Protein AF-0000000085014888 (afdb_homodimer)

Secondary structure (DSSP, 8-state):
--HHHHHHHHHHHT--EEEEEEEEEESS-SS-TT-EEEEESS-EEE-SS-HHHHHHHHHHHHHHHHTT--S-EEEEEE--TT---SS-------EEEEEEEE-TT---EEEEE--SHHHHHHHHHHTTSSSEEEEEES-GGGG-HHHHTT-SSSSSEEEEEE-SSHHHHHHTSPTT-EEEE--S-HHHHHHHHHHHHT-TT---EEE---HHHHHHHHHHHHHTT--HHHHTTEE-S-S-TT----SHHHHHHHHHHHHHHHHHHHHH--GGG-------/--HHHHHHHHHHHT--EEEEEEEEEESS-SS-TT-EEEEESS-EEE-SS-HHHHHHHHHHHHHHHHTT--S-EEEEEE--TT---SS-------EEEEEEEE-TT---EEEEE--SHHHHHHHHHHTTSSSEEEEEES-GGGG-HHHHTT-SSSSSEEEEEE-SSHHHHHHTSPTT-EEEE--S-HHHHHHHHHHHHT-TT---EEE---HHHHHHHHHHHHHTT--HHHHTTEE-S-S-TT----SHHHHHHHHHHHHHHHHHHHHH--GGG-------

Nearest PDB structures (foldseek):
  2we7-assembly2_B-2  TM=6.610E-01  e=4.766E-19  Mycolicibacterium smegmatis MC2 155
  2we8-assembly1_A-2  TM=6.677E-01  e=1.912E-18  Mycolicibacterium smegmatis MC2 155
  2we8-assembly2_B-3  TM=6.541E-01  e=1.331E-18  Mycolicibacterium smegmatis MC2 155
  2we7-assembly1_A-3  TM=6.640E-01  e=7.672E-18  Mycolicibacterium smegmatis MC2 155
  1id1-assembly1_B  TM=7.072E-01  e=4.516E-03  Escherichia coli

Foldseek 3Di:
DDQVVVLVVLLVVQFKKKKKFFCDKFFDAQAHGGFIKIEGLVDIDGDDRDDPVRVVVNVVGNLCVLQLPQDKDKDKDALDQPPPDPDDNSVTRMIIIMIIHIRPSHAAAEEEEALPLLNLLLLLVCLQPQHAYEYEYQDPVSVDCVSCPNSPDHNYNYHYDHDVQVLVVVVPDDFQHAYEYDHPDLVSQLVNLLSVLVRPRYFAAEYADDPVSLVVSVVVSVVVPDDPVSSVSYDPPAFDPPQDDDGSNSRSVRNNVVVVVRVVVVSVPPPSSPPPPPDD/DDQVVVLVVLLVVQFKKKKKFFCDKFWDAQAHGGFIKIEGLVDIDGDDRDDPVRVVLNVVGNVCVLQLPQDKDKDKDALDCPPPDDDDNSPIRMIIIMIIHIRPSHAAAEEEEALPLLNLLLLLVCLQDQHAYEYEYQDPVSVDCVSCPNSPDHNYNYHYDHDVQVLVVVVPDDFQHAYEYDHPDLVSQLVNLLSVLVRPRYFAAEYADDPVSLVVSVVVSVVVPDDPVSSVSYDPPAFDPPQDDDGSNSRSVRNNVVVVVRVVVVSVPPPSSPPPPPDD

Structure (mmCIF, N/CA/C/O backbone):
data_AF-0000000085014888-model_v1
#
loop_
_entity.id
_entity.type
_entity.pdbx_description
1 polymer 'Xanthine dehydrogenase accessory factor XdhC'
#
loop_
_atom_site.group_PDB
_atom_site.id
_atom_site.type_symbol
_atom_site.label_atom_id
_atom_site.label_alt_id
_atom_site.label_comp_id
_atom_site.label_asym_id
_atom_site.label_entity_id
_atom_site.label_seq_id
_atom_site.pdbx_PDB_ins_code
_atom_site.Cartn_x
_atom_site.Cartn_y
_atom_site.Cartn_z
_atom_site.occupancy
_atom_site.B_iso_or_equiv
_atom_site.auth_seq_id
_atom_site.auth_comp_id
_atom_site.auth_asym_id
_atom_site.auth_atom_id
_atom_site.pdbx_PDB_model_num
ATOM 1 N N . MET A 1 1 ? 5.641 27.828 29.406 1 73.12 1 MET A N 1
ATOM 2 C CA . MET A 1 1 ? 5.531 26.484 28.828 1 73.12 1 MET A CA 1
ATOM 3 C C . MET A 1 1 ? 6.719 26.188 27.922 1 73.12 1 MET A C 1
ATOM 5 O O . MET A 1 1 ? 7.145 27.047 27.156 1 73.12 1 MET A O 1
ATOM 9 N N . HIS A 1 2 ? 7.324 25.047 28.172 1 89.06 2 HIS A N 1
ATOM 10 C CA . HIS A 1 2 ? 8.484 24.562 27.422 1 89.06 2 HIS A CA 1
ATOM 11 C C . HIS A 1 2 ? 8.109 24.219 25.984 1 89.06 2 HIS A C 1
ATOM 13 O O . HIS A 1 2 ? 6.984 23.797 25.719 1 89.06 2 HIS A O 1
ATOM 19 N N . TRP A 1 3 ? 9.023 24.688 25.094 1 90 3 TRP A N 1
ATOM 20 C CA . TRP A 1 3 ? 8.742 24.531 23.672 1 90 3 TRP A CA 1
ATOM 21 C C . TRP A 1 3 ? 8.266 23.125 23.359 1 90 3 TRP A C 1
ATOM 23 O O . TRP A 1 3 ? 7.363 22.938 22.531 1 90 3 TRP A O 1
ATOM 33 N N . LEU A 1 4 ? 8.797 22.141 24 1 90 4 LEU A N 1
ATOM 34 C CA . LEU A 1 4 ? 8.438 20.75 23.75 1 90 4 LEU A CA 1
ATOM 35 C C . LEU A 1 4 ? 6.992 20.484 24.156 1 90 4 LEU A C 1
ATOM 37 O O . LEU A 1 4 ? 6.273 19.781 23.453 1 90 4 LEU A O 1
ATOM 41 N N . ASP A 1 5 ? 6.582 21 25.234 1 92.19 5 ASP A N 1
ATOM 42 C CA . ASP A 1 5 ? 5.195 20.891 25.672 1 92.19 5 ASP A CA 1
ATOM 43 C C . ASP A 1 5 ? 4.254 21.562 24.672 1 92.19 5 ASP A C 1
ATOM 45 O O . ASP A 1 5 ? 3.148 21.078 24.422 1 92.19 5 ASP A O 1
ATOM 49 N N . ALA A 1 6 ? 4.719 22.719 24.188 1 92.25 6 ALA A N 1
ATOM 50 C CA . ALA A 1 6 ? 3.912 23.453 23.219 1 92.25 6 ALA A CA 1
ATOM 51 C C . ALA A 1 6 ? 3.707 22.641 21.953 1 92.25 6 ALA A C 1
ATOM 53 O O . ALA A 1 6 ? 2.596 22.578 21.422 1 92.25 6 ALA A O 1
ATOM 54 N N . VAL A 1 7 ? 4.762 22 21.516 1 91.75 7 VAL A N 1
ATOM 55 C CA . VAL A 1 7 ? 4.668 21.172 20.312 1 91.75 7 VAL A CA 1
ATOM 56 C C . VAL A 1 7 ? 3.682 20.031 20.547 1 91.75 7 VAL A C 1
ATOM 58 O O . VAL A 1 7 ? 2.842 19.734 19.703 1 91.75 7 VAL A O 1
ATOM 61 N N . GLN A 1 8 ? 3.727 19.422 21.656 1 89.38 8 GLN A N 1
ATOM 62 C CA . GLN A 1 8 ? 2.836 18.328 22.016 1 89.38 8 GLN A CA 1
ATOM 63 C C . GLN A 1 8 ? 1.385 18.797 22.078 1 89.38 8 GLN A C 1
ATOM 65 O O . GLN A 1 8 ? 0.484 18.094 21.594 1 89.38 8 GLN A O 1
ATOM 70 N N . ALA A 1 9 ? 1.271 19.953 22.719 1 89.31 9 ALA A N 1
ATOM 71 C CA . ALA A 1 9 ? -0.075 20.5 22.859 1 89.31 9 ALA A CA 1
ATOM 72 C C . ALA A 1 9 ? -0.684 20.812 21.5 1 89.31 9 ALA A C 1
ATOM 74 O O . ALA A 1 9 ? -1.853 20.5 21.25 1 89.31 9 ALA A O 1
ATOM 75 N N . LEU A 1 10 ? 0.122 21.406 20.656 1 90.69 10 LEU A N 1
ATOM 76 C CA . LEU A 1 10 ? -0.351 21.703 19.312 1 90.69 10 LEU A CA 1
ATOM 77 C C . LEU A 1 10 ? -0.698 20.438 18.562 1 90.69 10 LEU A C 1
ATOM 79 O O . LEU A 1 10 ? -1.713 20.375 17.859 1 90.69 10 LEU A O 1
ATOM 83 N N . SER A 1 11 ? 0.12 19.406 18.703 1 87 11 SER A N 1
ATOM 84 C CA . SER A 1 11 ? -0.109 18.125 18.062 1 87 11 SER A CA 1
ATOM 85 C C . SER A 1 11 ? -1.409 17.484 18.547 1 87 11 SER A C 1
ATOM 87 O O . SER A 1 11 ? -2.203 16.984 17.75 1 87 11 SER A O 1
ATOM 89 N N . ALA A 1 12 ? -1.608 17.578 19.844 1 82.56 12 ALA A N 1
ATOM 90 C CA . ALA A 1 12 ? -2.803 16.984 20.438 1 82.56 12 ALA A CA 1
ATOM 91 C C . ALA A 1 12 ? -4.066 17.688 19.938 1 82.56 12 ALA A C 1
ATOM 93 O O . ALA A 1 12 ? -5.098 17.047 19.734 1 82.56 12 ALA A O 1
ATOM 94 N N . ARG A 1 13 ? -3.898 18.953 19.719 1 85.06 13 ARG A N 1
ATOM 95 C CA . ARG A 1 13 ? -5.055 19.75 19.312 1 85.06 13 ARG A CA 1
ATOM 96 C C . ARG A 1 13 ? -5.176 19.812 17.797 1 85.06 13 ARG A C 1
ATOM 98 O O . ARG A 1 13 ? -6.148 20.359 17.266 1 85.06 13 ARG A O 1
ATOM 105 N N . GLY A 1 14 ? -4.188 19.312 17.125 1 86.75 14 GLY A N 1
ATOM 106 C CA . GLY A 1 14 ? -4.184 19.406 15.68 1 86.75 14 GLY A CA 1
ATOM 107 C C . GLY A 1 14 ? -4.039 20.812 15.164 1 86.75 14 GLY A C 1
ATOM 108 O O . GLY A 1 14 ? -4.668 21.188 14.164 1 86.75 14 GLY A O 1
ATOM 109 N N . GLU A 1 15 ? -3.355 21.625 15.898 1 88.88 15 GLU A N 1
ATOM 110 C CA . GLU A 1 15 ? -3.131 23.016 15.516 1 88.88 15 GLU A CA 1
ATOM 111 C C . GLU A 1 15 ? -1.748 23.203 14.898 1 88.88 15 GLU A C 1
ATOM 113 O O . GLU A 1 15 ? -0.767 22.625 15.383 1 88.88 15 GLU A O 1
ATOM 118 N N . ALA A 1 16 ? -1.771 23.922 13.852 1 91.38 16 ALA A N 1
ATOM 119 C CA . ALA A 1 16 ? -0.512 24.172 13.156 1 91.38 16 ALA A CA 1
ATOM 120 C C . ALA A 1 16 ? 0.417 25.047 13.992 1 91.38 16 ALA A C 1
ATOM 122 O O . ALA A 1 16 ? -0.043 25.844 14.812 1 91.38 16 ALA A O 1
ATOM 123 N N . GLY A 1 17 ? 1.718 24.844 13.836 1 93.94 17 GLY A N 1
ATOM 124 C CA . GLY A 1 17 ? 2.744 25.641 14.484 1 93.94 17 GLY A CA 1
ATOM 125 C C . GLY A 1 17 ? 4.066 25.625 13.742 1 93.94 17 GLY A C 1
ATOM 126 O O . GLY A 1 17 ? 4.242 24.875 12.789 1 93.94 17 GLY A O 1
ATOM 127 N N . VAL A 1 18 ? 4.906 26.547 14.102 1 96 18 VAL A N 1
ATOM 128 C CA . VAL A 1 18 ? 6.266 26.625 13.578 1 96 18 VAL A CA 1
ATOM 129 C C . VAL A 1 18 ? 7.27 26.562 14.727 1 96 18 VAL A C 1
ATOM 131 O O . VAL A 1 18 ? 7.113 27.25 15.734 1 96 18 VAL A O 1
ATOM 134 N N . LEU A 1 19 ? 8.195 25.641 14.609 1 96.19 19 LEU A N 1
ATOM 135 C CA . LEU A 1 19 ? 9.328 25.625 15.539 1 96.19 19 LEU A CA 1
ATOM 136 C C . LEU A 1 19 ? 10.445 26.531 15.055 1 96.19 19 LEU A C 1
ATOM 138 O O . LEU A 1 19 ? 10.992 26.328 13.969 1 96.19 19 LEU A O 1
ATOM 142 N N . VAL A 1 20 ? 10.75 27.531 15.805 1 96.12 20 VAL A N 1
ATOM 143 C CA . VAL A 1 20 ? 11.852 28.453 15.516 1 96.12 20 VAL A CA 1
ATOM 144 C C . VAL A 1 20 ? 13.078 28.062 16.344 1 96.12 20 VAL A C 1
ATOM 146 O O . VAL A 1 20 ? 13 27.969 17.562 1 96.12 20 VAL A O 1
ATOM 149 N N . THR A 1 21 ? 14.164 27.766 15.672 1 96.12 21 THR A N 1
ATOM 150 C CA . THR A 1 21 ? 15.406 27.391 16.328 1 96.12 21 THR A CA 1
ATOM 151 C C . THR A 1 21 ? 16.547 28.344 15.953 1 96.12 21 THR A C 1
ATOM 153 O O . THR A 1 21 ? 16.719 28.672 14.781 1 96.12 21 THR A O 1
ATOM 156 N N . VAL A 1 22 ? 17.234 28.906 16.969 1 94.75 22 VAL A N 1
ATOM 157 C CA . VAL A 1 22 ? 18.469 29.609 16.672 1 94.75 22 VAL A CA 1
ATOM 158 C C . VAL A 1 22 ? 19.5 28.625 16.125 1 94.75 22 VAL A C 1
ATOM 160 O O . VAL A 1 22 ? 20.094 27.844 16.891 1 94.75 22 VAL A O 1
ATOM 163 N N . ALA A 1 23 ? 19.703 28.688 14.844 1 95.12 23 ALA A N 1
ATOM 164 C CA . ALA A 1 23 ? 20.562 27.719 14.172 1 95.12 23 ALA A CA 1
ATOM 165 C C . ALA A 1 23 ? 22.031 28.109 14.312 1 95.12 23 ALA A C 1
ATOM 167 O O . ALA A 1 23 ? 22.891 27.234 14.477 1 95.12 23 ALA A O 1
ATOM 168 N N . ALA A 1 24 ? 22.297 29.375 14.203 1 93.31 24 ALA A N 1
ATOM 169 C CA . ALA A 1 24 ? 23.672 29.859 14.281 1 93.31 24 ALA A CA 1
ATOM 170 C C . ALA A 1 24 ? 23.719 31.281 14.828 1 93.31 24 ALA A C 1
ATOM 172 O O . ALA A 1 24 ? 22.781 32.062 14.633 1 93.31 24 ALA A O 1
ATOM 173 N N . VAL A 1 25 ? 24.828 31.609 15.547 1 90.44 25 VAL A N 1
ATOM 174 C CA . VAL A 1 25 ? 25.062 32.938 16.094 1 90.44 25 VAL A CA 1
ATOM 175 C C . VAL A 1 25 ? 26.484 33.375 15.758 1 90.44 25 VAL A C 1
ATOM 177 O O . VAL A 1 25 ? 27.438 32.625 15.914 1 90.44 25 VAL A O 1
ATOM 180 N N . ARG A 1 26 ? 26.5 34.438 15.18 1 87.44 26 ARG A N 1
ATOM 181 C CA . ARG A 1 26 ? 27.781 35.125 15.016 1 87.44 26 ARG A CA 1
ATOM 182 C C . ARG A 1 26 ? 27.828 36.406 15.82 1 87.44 26 ARG A C 1
ATOM 184 O O . ARG A 1 26 ? 26.938 37.25 15.695 1 87.44 26 ARG A O 1
ATOM 191 N N . GLY A 1 27 ? 28.922 36.594 16.625 1 84.06 27 GLY A N 1
ATOM 192 C CA . GLY A 1 27 ? 29 37.781 17.469 1 84.06 27 GLY A CA 1
ATOM 193 C C . GLY A 1 27 ? 28.141 37.656 18.719 1 84.06 27 GLY A C 1
ATOM 194 O O . GLY A 1 27 ? 28.062 36.594 19.328 1 84.06 27 GLY A O 1
ATOM 195 N N . HIS A 1 28 ? 27.656 38.781 19.234 1 79.44 28 HIS A N 1
ATOM 196 C CA . HIS A 1 28 ? 26.844 38.781 20.453 1 79.44 28 HIS A CA 1
ATOM 197 C C . HIS A 1 28 ? 25.359 38.625 20.125 1 79.44 28 HIS A C 1
ATOM 199 O O . HIS A 1 28 ? 24.844 39.312 19.234 1 79.44 28 HIS A O 1
ATOM 205 N N . ALA A 1 29 ? 24.781 37.562 20.609 1 76.06 29 ALA A N 1
ATOM 206 C CA . ALA A 1 29 ? 23.344 37.344 20.453 1 76.06 29 ALA A CA 1
ATOM 207 C C . ALA A 1 29 ? 22.688 37.094 21.797 1 76.06 29 ALA A C 1
ATOM 209 O O . ALA A 1 29 ? 23.328 36.625 22.734 1 76.06 29 ALA A O 1
ATOM 210 N N . PRO A 1 30 ? 21.328 37.438 21.844 1 77.31 30 PRO A N 1
ATOM 211 C CA . PRO A 1 30 ? 20.625 37.312 23.125 1 77.31 30 PRO A CA 1
ATOM 212 C C . PRO A 1 30 ? 20.562 35.875 23.594 1 77.31 30 PRO A C 1
ATOM 214 O O . PRO A 1 30 ? 20.531 35.594 24.812 1 77.31 30 PRO A O 1
ATOM 217 N N . ARG A 1 31 ? 20.406 34.906 22.719 1 86.31 31 ARG A N 1
ATOM 218 C CA . ARG A 1 31 ? 20.344 33.5 23.062 1 86.31 31 ARG A CA 1
ATOM 219 C C . ARG A 1 31 ? 21.391 32.688 22.281 1 86.31 31 ARG A C 1
ATOM 221 O O . ARG A 1 31 ? 21.812 33.094 21.203 1 86.31 31 ARG A O 1
ATOM 228 N N . GLU A 1 32 ? 21.734 31.562 22.859 1 88.19 32 GLU A N 1
ATOM 229 C CA . GLU A 1 32 ? 22.719 30.688 22.234 1 88.19 32 GLU A CA 1
ATOM 230 C C . GLU A 1 32 ? 22.078 29.828 21.156 1 88.19 32 GLU A C 1
ATOM 232 O O . GLU A 1 32 ? 20.859 29.641 21.141 1 88.19 32 GLU A O 1
ATOM 237 N N . ALA A 1 33 ? 22.969 29.359 20.312 1 91 33 ALA A N 1
ATOM 238 C CA . ALA A 1 33 ? 22.516 28.375 19.328 1 91 33 ALA A CA 1
ATOM 239 C C . ALA A 1 33 ? 21.797 27.219 20.016 1 91 33 ALA A C 1
ATOM 241 O O . ALA A 1 33 ? 22.234 26.75 21.078 1 91 33 ALA A O 1
ATOM 242 N N . GLY A 1 34 ? 20.672 26.734 19.422 1 92.44 34 GLY A N 1
ATOM 243 C CA . GLY A 1 34 ? 19.891 25.656 20 1 92.44 34 GLY A CA 1
ATOM 244 C C . GLY A 1 34 ? 18.625 26.141 20.703 1 92.44 34 GLY A C 1
ATOM 245 O O . GLY A 1 34 ? 17.703 25.359 20.953 1 92.44 34 GLY A O 1
ATOM 246 N N . ALA A 1 35 ? 18.625 27.469 21.047 1 93.12 35 ALA A N 1
ATOM 247 C CA . ALA A 1 35 ? 17.406 28.016 21.656 1 93.12 35 ALA A CA 1
ATOM 248 C C . ALA A 1 35 ? 16.203 27.844 20.719 1 93.12 35 ALA A C 1
ATOM 250 O O . ALA A 1 35 ? 16.344 27.953 19.5 1 93.12 35 ALA A O 1
ATOM 251 N N . LYS A 1 36 ? 15.023 27.531 21.297 1 95.69 36 LYS A N 1
ATOM 252 C CA . LYS A 1 36 ? 13.852 27.234 20.5 1 95.69 36 LYS A CA 1
ATOM 253 C C . LYS A 1 36 ? 12.641 28.047 20.953 1 95.69 36 LYS A C 1
ATOM 255 O O . LYS A 1 36 ? 12.555 28.422 22.125 1 95.69 36 LYS A O 1
ATOM 260 N N . MET A 1 37 ? 11.781 28.359 20.047 1 95.69 37 MET A N 1
ATOM 261 C CA . MET A 1 37 ? 10.461 28.953 20.266 1 95.69 37 MET A CA 1
ATOM 262 C C . MET A 1 37 ? 9.422 28.328 19.344 1 95.69 37 MET A C 1
ATOM 264 O O . MET A 1 37 ? 9.75 27.875 18.234 1 95.69 37 MET A O 1
ATOM 268 N N . VAL A 1 38 ? 8.203 28.156 19.875 1 96.88 38 VAL A N 1
ATOM 269 C CA . VAL A 1 38 ? 7.109 27.656 19.047 1 96.88 38 VAL A CA 1
ATOM 270 C C . VAL A 1 38 ? 6.113 28.781 18.766 1 96.88 38 VAL A C 1
ATOM 272 O O . VAL A 1 38 ? 5.773 29.562 19.672 1 96.88 38 VAL A O 1
ATOM 275 N N . VAL A 1 39 ? 5.762 28.969 17.562 1 96.19 39 VAL A N 1
ATOM 276 C CA . VAL A 1 39 ? 4.816 30 17.156 1 96.19 39 VAL A CA 1
ATOM 277 C C . VAL A 1 39 ? 3.584 29.359 16.531 1 96.19 39 VAL A C 1
ATOM 279 O O . VAL A 1 39 ? 3.695 28.562 15.594 1 96.19 39 VAL A O 1
ATOM 282 N N . SER A 1 40 ? 2.414 29.578 17.078 1 95.44 40 SER A N 1
ATOM 283 C CA . SER A 1 40 ? 1.15 29.219 16.438 1 95.44 40 SER A CA 1
ATOM 284 C C . SER A 1 40 ? 0.5 30.438 15.797 1 95.44 40 SER A C 1
ATOM 286 O O . SER A 1 40 ? 1.104 31.516 15.734 1 95.44 40 SER A O 1
ATOM 288 N N . SER A 1 41 ? -0.686 30.234 15.258 1 92.44 41 SER A N 1
ATOM 289 C CA . SER A 1 41 ? -1.398 31.375 14.664 1 92.44 41 SER A CA 1
ATOM 290 C C . SER A 1 41 ? -1.755 32.406 15.719 1 92.44 41 SER A C 1
ATOM 292 O O . SER A 1 41 ? -1.886 33.594 15.414 1 92.44 41 SER A O 1
ATOM 294 N N . ARG A 1 42 ? -1.793 31.938 16.984 1 91.06 42 ARG A N 1
ATOM 295 C CA . ARG A 1 42 ? -2.344 32.844 18 1 91.06 42 ARG A CA 1
ATOM 296 C C . ARG A 1 42 ? -1.366 33.031 19.156 1 91.06 42 ARG A C 1
ATOM 298 O O . ARG A 1 42 ? -1.455 34.031 19.891 1 91.06 42 ARG A O 1
ATOM 305 N N . GLU A 1 43 ? -0.496 32.094 19.344 1 93.31 43 GLU A N 1
ATOM 306 C CA . GLU A 1 43 ? 0.318 32.094 20.562 1 93.31 43 GLU A CA 1
ATOM 307 C C . GLU A 1 43 ? 1.78 31.781 20.234 1 93.31 43 GLU A C 1
ATOM 309 O O . GLU A 1 43 ? 2.104 31.344 19.141 1 93.31 43 GLU A O 1
ATOM 314 N N . THR A 1 44 ? 2.592 32.188 21.172 1 94.81 44 THR A N 1
ATOM 315 C CA . THR A 1 44 ? 4.008 31.828 21.141 1 94.81 44 THR A CA 1
ATOM 316 C C . THR A 1 44 ? 4.438 31.219 22.469 1 94.81 44 THR A C 1
ATOM 318 O O . THR A 1 44 ? 3.887 31.562 23.516 1 94.81 44 THR A O 1
ATOM 321 N N . TRP A 1 45 ? 5.324 30.281 22.391 1 94.31 45 TRP A N 1
ATOM 322 C CA . TRP A 1 45 ? 5.879 29.641 23.578 1 94.31 45 TRP A CA 1
ATOM 323 C C . TRP A 1 45 ? 7.402 29.672 23.547 1 94.31 45 TRP A C 1
ATOM 325 O O . TRP A 1 45 ? 8.016 29.5 22.5 1 94.31 45 TRP A O 1
ATOM 335 N N . ASP A 1 46 ? 8.023 29.859 24.703 1 93.56 46 ASP A N 1
ATOM 336 C CA . ASP A 1 46 ? 9.469 30 24.859 1 93.56 46 ASP A CA 1
ATOM 337 C C . ASP A 1 46 ? 10 31.172 24.047 1 93.56 46 ASP A C 1
ATOM 339 O O . ASP A 1 46 ? 9.234 32.031 23.609 1 93.56 46 ASP A O 1
ATOM 343 N N . SER A 1 47 ? 11.414 31.344 24.016 1 91 47 SER A N 1
ATOM 344 C CA . SER A 1 47 ? 11.977 32.531 23.391 1 91 47 SER A CA 1
ATOM 345 C C . SER A 1 47 ? 13.328 32.25 22.75 1 91 47 SER A C 1
ATOM 347 O O . SER A 1 47 ? 14.07 31.391 23.219 1 91 47 SER A O 1
ATOM 349 N N . VAL A 1 48 ? 13.547 32.906 21.672 1 90.88 48 VAL A N 1
ATOM 350 C CA . VAL A 1 48 ? 14.844 32.812 21.016 1 90.88 48 VAL A CA 1
ATOM 351 C C . VAL A 1 48 ? 15.664 34.062 21.25 1 90.88 48 VAL A C 1
ATOM 353 O O . VAL A 1 48 ? 16.703 34.281 20.609 1 90.88 48 VAL A O 1
ATOM 356 N N . GLY A 1 49 ? 15.328 34.938 22.125 1 83.69 49 GLY A N 1
ATOM 357 C CA . GLY A 1 49 ? 16.156 36.094 22.469 1 83.69 49 GLY A CA 1
ATOM 358 C C . GLY A 1 49 ? 15.375 37.375 22.594 1 83.69 49 GLY A C 1
ATOM 359 O O . GLY A 1 49 ? 15.914 38.406 23.031 1 83.69 49 GLY A O 1
ATOM 360 N N . GLY A 1 50 ? 14.117 37.438 22.203 1 78.19 50 GLY A N 1
ATOM 361 C CA . GLY A 1 50 ? 13.266 38.594 22.406 1 78.19 50 GLY A CA 1
ATOM 362 C C . GLY A 1 50 ? 13.523 39.688 21.391 1 78.19 50 GLY A C 1
ATOM 363 O O . GLY A 1 50 ? 14.242 39.5 20.422 1 78.19 50 GLY A O 1
ATOM 364 N N . GLY A 1 51 ? 12.773 40.781 21.516 1 82.06 51 GLY A N 1
ATOM 365 C CA . GLY A 1 51 ? 12.969 42 20.75 1 82.06 51 GLY A CA 1
ATOM 366 C C . GLY A 1 51 ? 12.562 41.875 19.297 1 82.06 51 GLY A C 1
ATOM 367 O O . GLY A 1 51 ? 11.562 41.219 18.984 1 82.06 51 GLY A O 1
ATOM 368 N N . ASN A 1 52 ? 13.375 42.594 18.469 1 84.5 52 ASN A N 1
ATOM 369 C CA . ASN A 1 52 ? 13.086 42.625 17.031 1 84.5 52 ASN A CA 1
ATOM 370 C C . ASN A 1 52 ? 13.312 41.281 16.375 1 84.5 52 ASN A C 1
ATOM 372 O O . ASN A 1 52 ? 12.602 40.938 15.422 1 84.5 52 ASN A O 1
ATOM 376 N N . LEU A 1 53 ? 14.242 40.594 16.938 1 86.94 53 LEU A N 1
ATOM 377 C CA . LEU A 1 53 ? 14.531 39.25 16.406 1 86.94 53 LEU A CA 1
ATOM 378 C C . LEU A 1 53 ? 13.305 38.344 16.516 1 86.94 53 LEU A C 1
ATOM 380 O O . LEU A 1 53 ? 12.898 37.75 15.523 1 86.94 53 LEU A O 1
ATOM 384 N N . GLU A 1 54 ? 12.703 38.281 17.641 1 90.12 54 GLU A N 1
ATOM 385 C CA . GLU A 1 54 ? 11.555 37.406 17.906 1 90.12 54 GLU A CA 1
ATOM 386 C C . GLU A 1 54 ? 10.32 37.906 17.156 1 90.12 54 GLU A C 1
ATOM 388 O O . GLU A 1 54 ? 9.555 37.094 16.625 1 90.12 54 GLU A O 1
ATOM 393 N N . ALA A 1 55 ? 10.203 39.281 17.125 1 91.19 55 ALA A N 1
ATOM 394 C CA . ALA A 1 55 ? 9.07 39.844 16.391 1 91.19 55 ALA A CA 1
ATOM 395 C C . ALA A 1 55 ? 9.117 39.438 14.922 1 91.19 55 ALA A C 1
ATOM 397 O O . ALA A 1 55 ? 8.102 39.062 14.344 1 91.19 55 ALA A O 1
ATOM 398 N N . THR A 1 56 ? 10.289 39.531 14.383 1 92.44 56 THR A N 1
ATOM 399 C CA . THR A 1 56 ? 10.477 39.188 12.984 1 92.44 56 THR A CA 1
ATOM 400 C C . THR A 1 56 ? 10.242 37.688 12.781 1 92.44 56 THR A C 1
ATOM 402 O O . THR A 1 56 ? 9.602 37.281 11.805 1 92.44 56 THR A O 1
ATOM 405 N N . ALA A 1 57 ? 10.766 36.875 13.664 1 94.12 57 ALA A N 1
ATOM 406 C CA . ALA A 1 57 ? 10.586 35.438 13.594 1 94.12 57 ALA A CA 1
ATOM 407 C C . ALA A 1 57 ? 9.109 35.062 13.648 1 94.12 57 ALA A C 1
ATOM 409 O O . ALA A 1 57 ? 8.648 34.188 12.898 1 94.12 57 ALA A O 1
ATOM 410 N N . VAL A 1 58 ? 8.391 35.656 14.555 1 95.56 58 VAL A N 1
ATOM 411 C CA . VAL A 1 58 ? 6.965 35.406 14.742 1 95.56 58 VAL A CA 1
ATOM 412 C C . VAL A 1 58 ? 6.195 35.781 13.484 1 95.56 58 VAL A C 1
ATOM 414 O O . VAL A 1 58 ? 5.344 35.031 13.016 1 95.56 58 VAL A O 1
ATOM 417 N N . GLU A 1 59 ? 6.516 36.938 12.961 1 94.62 59 GLU A N 1
ATOM 418 C CA . GLU A 1 59 ? 5.855 37.375 11.742 1 94.62 59 GLU A CA 1
ATOM 419 C C . GLU A 1 59 ? 6.078 36.406 10.594 1 94.62 59 GLU A C 1
ATOM 421 O O . GLU A 1 59 ? 5.133 36.031 9.906 1 94.62 59 GLU A O 1
ATOM 426 N N . ARG A 1 60 ? 7.312 36.062 10.461 1 95 60 ARG A N 1
ATOM 427 C CA . ARG A 1 60 ? 7.641 35.125 9.375 1 95 60 ARG A CA 1
ATOM 428 C C . ARG A 1 60 ? 6.992 33.781 9.594 1 95 60 ARG A C 1
ATOM 430 O O . ARG A 1 60 ? 6.492 33.156 8.656 1 95 60 ARG A O 1
ATOM 437 N N . ALA A 1 61 ? 7.02 33.312 10.789 1 95.75 61 ALA A N 1
ATOM 438 C CA . ALA A 1 61 ? 6.402 32.031 11.133 1 95.75 61 ALA A CA 1
ATOM 439 C C . ALA A 1 61 ? 4.914 32.031 10.805 1 95.75 61 ALA A C 1
ATOM 441 O O . ALA A 1 61 ? 4.402 31.094 10.211 1 95.75 61 ALA A O 1
ATOM 442 N N . ARG A 1 62 ? 4.254 33.062 11.172 1 94.62 62 ARG A N 1
ATOM 443 C CA . ARG A 1 62 ? 2.816 33.156 10.93 1 94.62 62 ARG A CA 1
ATOM 444 C C . ARG A 1 62 ? 2.514 33.281 9.438 1 94.62 62 ARG A C 1
ATOM 446 O O . ARG A 1 62 ? 1.496 32.75 8.961 1 94.62 62 ARG A O 1
ATOM 453 N N . ALA A 1 63 ? 3.451 33.875 8.68 1 92.75 63 ALA A N 1
ATOM 454 C CA . ALA A 1 63 ? 3.314 33.906 7.23 1 92.75 63 ALA A CA 1
ATOM 455 C C . ALA A 1 63 ? 3.406 32.469 6.656 1 92.75 63 ALA A C 1
ATOM 457 O O . ALA A 1 63 ? 2.646 32.125 5.754 1 92.75 63 ALA A O 1
ATOM 458 N N . LEU A 1 64 ? 4.32 31.75 7.188 1 91.44 64 LEU A N 1
ATOM 459 C CA . LEU A 1 64 ? 4.457 30.359 6.758 1 91.44 64 LEU A CA 1
ATOM 460 C C . LEU A 1 64 ? 3.186 29.578 7.051 1 91.44 64 LEU A C 1
ATOM 462 O O . LEU A 1 64 ? 2.723 28.797 6.211 1 91.44 64 LEU A O 1
ATOM 466 N N . LEU A 1 65 ? 2.66 29.797 8.227 1 91.06 65 LEU A N 1
ATOM 467 C CA . LEU A 1 65 ? 1.435 29.109 8.625 1 91.06 65 LEU A CA 1
ATOM 468 C C . LEU A 1 65 ? 0.279 29.484 7.703 1 91.06 65 LEU A C 1
ATOM 470 O O . LEU A 1 65 ? -0.49 28.625 7.277 1 91.06 65 LEU A O 1
ATOM 474 N N . ALA A 1 66 ? 0.242 30.781 7.422 1 87.81 66 ALA A N 1
ATOM 475 C CA . ALA A 1 66 ? -0.861 31.312 6.621 1 87.81 66 ALA A CA 1
ATOM 476 C C . ALA A 1 66 ? -0.847 30.719 5.215 1 87.81 66 ALA A C 1
ATOM 478 O O . ALA A 1 66 ? -1.902 30.5 4.617 1 87.81 66 ALA A O 1
ATOM 479 N N . CYS A 1 67 ? 0.331 30.406 4.77 1 83.5 67 CYS A N 1
ATOM 480 C CA . CYS A 1 67 ? 0.411 29.891 3.41 1 83.5 67 CYS A CA 1
ATOM 481 C C . CYS A 1 67 ? 0.496 28.375 3.41 1 83.5 67 CYS A C 1
ATOM 483 O O . CYS A 1 67 ? 0.678 27.75 2.357 1 83.5 67 CYS A O 1
ATOM 485 N N . GLY A 1 68 ? 0.396 27.859 4.551 1 81.5 68 GLY A N 1
ATOM 486 C CA . GLY A 1 68 ? 0.417 26.406 4.637 1 81.5 68 GLY A CA 1
ATOM 487 C C . GLY A 1 68 ? 1.75 25.797 4.238 1 81.5 68 GLY A C 1
ATOM 488 O O . GLY A 1 68 ? 1.795 24.734 3.621 1 81.5 68 GLY A O 1
ATOM 489 N N . ALA A 1 69 ? 2.801 26.516 4.547 1 81.69 69 ALA A N 1
ATOM 490 C CA . ALA A 1 69 ? 4.137 26.047 4.191 1 81.69 69 ALA A CA 1
ATOM 491 C C . ALA A 1 69 ? 4.473 24.734 4.918 1 81.69 69 ALA A C 1
ATOM 493 O O . ALA A 1 69 ? 4.098 24.547 6.078 1 81.69 69 ALA A O 1
ATOM 494 N N . THR A 1 70 ? 5.137 23.906 4.152 1 80.31 70 THR A N 1
ATOM 495 C CA . THR A 1 70 ? 5.535 22.625 4.75 1 80.31 70 THR A CA 1
ATOM 496 C C . THR A 1 70 ? 7.055 22.516 4.809 1 80.31 70 THR A C 1
ATOM 498 O O . THR A 1 70 ? 7.59 21.625 5.469 1 80.31 70 THR A O 1
ATOM 501 N N . SER A 1 71 ? 7.727 23.344 4.191 1 86.5 71 SER A N 1
ATOM 502 C CA . SER A 1 71 ? 9.188 23.297 4.145 1 86.5 71 SER A CA 1
ATOM 503 C C . SER A 1 71 ? 9.805 24.297 5.121 1 86.5 71 SER A C 1
ATOM 505 O O . SER A 1 71 ? 9.273 25.391 5.312 1 86.5 71 SER A O 1
ATOM 507 N N . PRO A 1 72 ? 10.938 23.891 5.691 1 92.56 72 PRO A N 1
ATOM 508 C CA . PRO A 1 72 ? 11.617 24.844 6.578 1 92.56 72 PRO A CA 1
ATOM 509 C C . PRO A 1 72 ? 12.266 26 5.824 1 92.56 72 PRO A C 1
ATOM 511 O O . PRO A 1 72 ? 12.438 25.922 4.605 1 92.56 72 PRO A O 1
ATOM 514 N N . GLU A 1 73 ? 12.492 27.031 6.551 1 93.25 73 GLU A N 1
ATOM 515 C CA . GLU A 1 73 ? 13.141 28.219 6.016 1 93.25 73 GLU A CA 1
ATOM 516 C C . GLU A 1 73 ? 14.227 28.734 6.961 1 93.25 73 GLU A C 1
ATOM 518 O O . GLU A 1 73 ? 14.07 28.672 8.18 1 93.25 73 GLU A O 1
ATOM 523 N N . LEU A 1 74 ? 15.328 29.156 6.371 1 95.06 74 LEU A N 1
ATOM 524 C CA . LEU A 1 74 ? 16.359 29.844 7.148 1 95.06 74 LEU A CA 1
ATOM 525 C C . LEU A 1 74 ? 16.188 31.344 7.07 1 95.06 74 LEU A C 1
ATOM 527 O O . LEU A 1 74 ? 15.977 31.906 5.988 1 95.06 74 LEU A O 1
ATOM 531 N N . LEU A 1 75 ? 16.203 31.984 8.156 1 92.81 75 LEU A N 1
ATOM 532 C CA . LEU A 1 75 ? 16.094 33.438 8.281 1 92.81 75 LEU A CA 1
ATOM 533 C C . LEU A 1 75 ? 17.312 34 8.992 1 92.81 75 LEU A C 1
ATOM 535 O O . LEU A 1 75 ? 17.547 33.719 10.172 1 92.81 75 LEU A O 1
ATOM 539 N N . THR A 1 76 ? 18.125 34.688 8.273 1 92.88 76 THR A N 1
ATOM 540 C CA . THR A 1 76 ? 19.297 35.312 8.867 1 92.88 76 THR A CA 1
ATOM 541 C C . THR A 1 76 ? 19.031 36.812 9.117 1 92.88 76 THR A C 1
ATOM 543 O O . THR A 1 76 ? 18.625 37.531 8.211 1 92.88 76 THR A O 1
ATOM 546 N N . LEU A 1 77 ? 19.203 37.25 10.352 1 88.62 77 LEU A N 1
ATOM 547 C CA . LEU A 1 77 ? 18.953 38.625 10.758 1 88.62 77 LEU A CA 1
ATOM 548 C C . LEU A 1 77 ? 20.219 39.25 11.352 1 88.62 77 LEU A C 1
ATOM 550 O O . LEU A 1 77 ? 20.938 38.594 12.117 1 88.62 77 LEU A O 1
ATOM 554 N N . ARG A 1 78 ? 20.5 40.406 10.867 1 84.25 78 ARG A N 1
ATOM 555 C CA . ARG A 1 78 ? 21.594 41.156 11.469 1 84.25 78 ARG A CA 1
ATOM 556 C C . ARG A 1 78 ? 21.094 41.969 12.648 1 84.25 78 ARG A C 1
ATOM 558 O O . ARG A 1 78 ? 20.047 42.656 12.562 1 84.25 78 ARG A O 1
ATOM 565 N N . LEU A 1 79 ? 21.703 41.781 13.742 1 74.81 79 LEU A N 1
ATOM 566 C CA . LEU A 1 79 ? 21.328 42.562 14.938 1 74.81 79 LEU A CA 1
ATOM 567 C C . LEU A 1 79 ? 22.031 43.906 14.961 1 74.81 79 LEU A C 1
ATOM 569 O O . LEU A 1 79 ? 23.266 43.969 14.93 1 74.81 79 LEU A O 1
ATOM 573 N N . THR A 1 80 ? 21.641 44.938 14.094 1 62.91 80 THR A N 1
ATOM 574 C CA . THR A 1 80 ? 22.344 46.219 14.008 1 62.91 80 THR A CA 1
ATOM 575 C C . THR A 1 80 ? 22 47.094 15.203 1 62.91 80 THR A C 1
ATOM 577 O O . THR A 1 80 ? 20.906 46.969 15.781 1 62.91 80 THR A O 1
ATOM 580 N N . ASP A 1 81 ? 23.047 47.781 15.664 1 51 81 ASP A N 1
ATOM 581 C CA . ASP A 1 81 ? 22.953 48.812 16.703 1 51 81 ASP A CA 1
ATOM 582 C C . ASP A 1 81 ? 21.859 49.812 16.359 1 51 81 ASP A C 1
ATOM 584 O O . ASP A 1 81 ? 21.281 50.438 17.266 1 51 81 ASP A O 1
ATOM 588 N N . ARG A 1 82 ? 21.781 50.281 15.094 1 48.41 82 ARG A N 1
ATOM 589 C CA . ARG A 1 82 ? 21.109 51.562 14.875 1 48.41 82 ARG A CA 1
ATOM 590 C C . ARG A 1 82 ? 19.594 51.438 14.961 1 48.41 82 ARG A C 1
ATOM 592 O O . ARG A 1 82 ? 18.859 52.375 14.625 1 48.41 82 ARG A O 1
ATOM 599 N N . ALA A 1 83 ? 19 50.344 14.812 1 47.16 83 ALA A N 1
ATOM 600 C CA . ALA A 1 83 ? 17.562 50.562 14.781 1 47.16 83 ALA A CA 1
ATOM 601 C C . ALA A 1 83 ? 17.078 51.156 16.109 1 47.16 83 ALA A C 1
ATOM 603 O O . ALA A 1 83 ? 17.188 50.5 17.156 1 47.16 83 ALA A O 1
ATOM 604 N N . ALA A 1 84 ? 17.031 52.375 16.234 1 38.78 84 ALA A N 1
ATOM 605 C CA . ALA A 1 84 ? 16.438 53.281 17.219 1 38.78 84 ALA A CA 1
ATOM 606 C C . ALA A 1 84 ? 15.023 52.844 17.594 1 38.78 84 ALA A C 1
ATOM 608 O O . ALA A 1 84 ? 14.219 53.625 18.078 1 38.78 84 ALA A O 1
ATOM 609 N N . ASN A 1 85 ? 14.344 51.844 17 1 39.38 85 ASN A N 1
ATOM 610 C CA . ASN A 1 85 ? 13.016 51.875 17.609 1 39.38 85 ASN A CA 1
ATOM 611 C C . ASN A 1 85 ? 13.102 51.75 19.125 1 39.38 85 ASN A C 1
ATOM 613 O O . ASN A 1 85 ? 14.109 51.281 19.656 1 39.38 85 ASN A O 1
ATOM 617 N N . ALA A 1 86 ? 12.062 52.25 19.891 1 37.12 86 ALA A N 1
ATOM 618 C CA . ALA A 1 86 ? 11.867 52.562 21.312 1 37.12 86 ALA A CA 1
ATOM 619 C C . ALA A 1 86 ? 12.508 51.5 22.203 1 37.12 86 ALA A C 1
ATOM 621 O O . ALA A 1 86 ? 12.828 51.781 23.359 1 37.12 86 ALA A O 1
ATOM 622 N N . TYR A 1 87 ? 12.109 50.281 22.062 1 36.78 87 TYR A N 1
ATOM 623 C CA . TYR A 1 87 ? 12.344 49.406 23.234 1 36.78 87 TYR A CA 1
ATOM 624 C C . TYR A 1 87 ? 13.805 49 23.328 1 36.78 87 TYR A C 1
ATOM 626 O O . TYR A 1 87 ? 14.43 49.125 24.391 1 36.78 87 TYR A O 1
ATOM 634 N N . SER A 1 88 ? 14.367 47.875 22.812 1 38.81 88 SER A N 1
ATOM 635 C CA . SER A 1 88 ? 15.508 47.156 23.375 1 38.81 88 SER A CA 1
ATOM 636 C C . SER A 1 88 ? 16.828 47.75 22.875 1 38.81 88 SER A C 1
ATOM 638 O O . SER A 1 88 ? 16.875 48.344 21.797 1 38.81 88 SER A O 1
ATOM 640 N N . ARG A 1 89 ? 17.812 48.156 23.797 1 39.44 89 ARG A N 1
ATOM 641 C CA . ARG A 1 89 ? 19.266 48.125 23.781 1 39.44 89 ARG A CA 1
ATOM 642 C C . ARG A 1 89 ? 19.812 47.125 22.797 1 39.44 89 ARG A C 1
ATOM 644 O O . ARG A 1 89 ? 19.891 45.938 23.094 1 39.44 89 ARG A O 1
ATOM 651 N N . GLN A 1 90 ? 19.422 47.156 21.578 1 40.44 90 GLN A N 1
ATOM 652 C CA . GLN A 1 90 ? 19.906 46.156 20.609 1 40.44 90 GLN A CA 1
ATOM 653 C C . GLN A 1 90 ? 21.406 46.312 20.375 1 40.44 90 GLN A C 1
ATOM 655 O O . GLN A 1 90 ? 21.828 46.844 19.344 1 40.44 90 GLN A O 1
ATOM 660 N N . CYS A 1 91 ? 22.297 46.594 21.359 1 41.25 91 CYS A N 1
ATOM 661 C CA . CYS A 1 91 ? 23.719 46.844 21.141 1 41.25 91 CYS A CA 1
ATOM 662 C C . CYS A 1 91 ? 24.297 45.812 20.172 1 41.25 91 CYS A C 1
ATOM 664 O O . CYS A 1 91 ? 25.469 45.875 19.797 1 41.25 91 CYS A O 1
ATOM 666 N N . CYS A 1 92 ? 23.922 44.406 20.25 1 52.75 92 CYS A N 1
ATOM 667 C CA . CYS A 1 92 ? 24.969 43.438 19.953 1 52.75 92 CYS A CA 1
ATOM 668 C C . CYS A 1 92 ? 25.172 43.312 18.453 1 52.75 92 CYS A C 1
ATOM 670 O O . CYS A 1 92 ? 24.219 43.25 17.688 1 52.75 92 CYS A O 1
ATOM 672 N N . GLY A 1 93 ? 26.078 43.938 17.688 1 65.12 93 GLY A N 1
ATOM 673 C CA . GLY A 1 93 ? 26.688 43.781 16.391 1 65.12 93 GLY A CA 1
ATOM 674 C C . GLY A 1 93 ? 26.766 42.344 15.938 1 65.12 93 GLY A C 1
ATOM 675 O O . GLY A 1 93 ? 27.641 41.969 15.148 1 65.12 93 GLY A O 1
ATOM 676 N N . GLY A 1 94 ? 25.781 41.469 16.266 1 80.81 94 GLY A N 1
ATOM 677 C CA . GLY A 1 94 ? 25.875 40.062 15.883 1 80.81 94 GLY A CA 1
ATOM 678 C C . GLY A 1 94 ? 24.859 39.656 14.82 1 80.81 94 GLY A C 1
ATOM 679 O O . GLY A 1 94 ? 24.094 40.5 14.344 1 80.81 94 GLY A O 1
ATOM 680 N N . GLU A 1 95 ? 25.141 38.531 14.172 1 89.5 95 GLU A N 1
ATOM 681 C CA . GLU A 1 95 ? 24.25 37.906 13.203 1 89.5 95 GLU A CA 1
ATOM 682 C C . GLU A 1 95 ? 23.672 36.594 13.75 1 89.5 95 GLU A C 1
ATOM 684 O O . GLU A 1 95 ? 24.391 35.812 14.367 1 89.5 95 GLU A O 1
ATOM 689 N N . VAL A 1 96 ? 22.328 36.531 13.609 1 91.25 96 VAL A N 1
ATOM 690 C CA . VAL A 1 96 ? 21.672 35.344 14.07 1 91.25 96 VAL A CA 1
ATOM 691 C C . VAL A 1 96 ? 20.938 34.656 12.906 1 91.25 96 VAL A C 1
ATOM 693 O O . VAL A 1 96 ? 20.25 35.344 12.133 1 91.25 96 VAL A O 1
ATOM 696 N N . THR A 1 97 ? 21.172 33.344 12.727 1 94.81 97 THR A N 1
ATOM 697 C CA . THR A 1 97 ? 20.422 32.562 11.758 1 94.81 97 THR A CA 1
ATOM 698 C C . THR A 1 97 ? 19.375 31.703 12.469 1 94.81 97 THR A C 1
ATOM 700 O O . THR A 1 97 ? 19.703 30.922 13.367 1 94.81 97 THR A O 1
ATOM 703 N N . LEU A 1 98 ? 18.062 31.938 12.023 1 95.5 98 LEU A N 1
ATOM 704 C CA . LEU A 1 98 ? 16.938 31.172 12.57 1 95.5 98 LEU A CA 1
ATOM 705 C C . LEU A 1 98 ? 16.469 30.109 11.586 1 95.5 98 LEU A C 1
ATOM 707 O O . LEU A 1 98 ? 16.406 30.359 10.383 1 95.5 98 LEU A O 1
ATOM 711 N N . LEU A 1 99 ? 16.234 28.906 12.141 1 96.75 99 LEU A N 1
ATOM 712 C CA . LEU A 1 99 ? 15.531 27.875 11.383 1 96.75 99 LEU A CA 1
ATOM 713 C C . LEU A 1 99 ? 14.047 27.859 11.734 1 96.75 99 LEU A C 1
ATOM 715 O O . LEU A 1 99 ? 13.68 27.625 12.891 1 96.75 99 LEU A O 1
ATOM 719 N N . LEU A 1 100 ? 13.18 28.266 10.789 1 96.44 100 LEU A N 1
ATOM 720 C CA . LEU A 1 100 ? 11.734 28.172 10.953 1 96.44 100 LEU A CA 1
ATOM 721 C C . LEU A 1 100 ? 11.203 26.891 10.344 1 96.44 100 LEU A C 1
ATOM 723 O O . LEU A 1 100 ? 11.242 26.703 9.125 1 96.44 100 LEU A O 1
ATOM 727 N N . GLU A 1 101 ? 10.656 25.984 11.148 1 95.12 101 GLU A N 1
ATOM 728 C CA . GLU A 1 101 ? 10.195 24.672 10.703 1 95.12 101 GLU A CA 1
ATOM 729 C C . GLU A 1 101 ? 8.703 24.5 10.953 1 95.12 101 GLU A C 1
ATOM 731 O O . GLU A 1 101 ? 8.273 24.359 12.102 1 95.12 101 GLU A O 1
ATOM 736 N N . PRO A 1 102 ? 7.906 24.609 9.867 1 92.25 102 PRO A N 1
ATOM 737 C CA . PRO A 1 102 ? 6.504 24.234 10.07 1 92.25 102 PRO A CA 1
ATOM 738 C C . PRO A 1 102 ? 6.348 22.844 10.703 1 92.25 102 PRO A C 1
ATOM 740 O O . PRO A 1 102 ? 6.938 21.875 10.219 1 92.25 102 PRO A O 1
ATOM 743 N N . LEU A 1 103 ? 5.586 22.797 11.812 1 89.5 103 LEU A N 1
ATOM 744 C CA . LEU A 1 103 ? 5.398 21.547 12.539 1 89.5 103 LEU A CA 1
ATOM 745 C C . LEU A 1 103 ? 4.324 20.703 11.883 1 89.5 103 LEU A C 1
ATOM 747 O O . LEU A 1 103 ? 3.334 21.219 11.367 1 89.5 103 LEU A O 1
ATOM 751 N N . GLU A 1 104 ? 4.57 19.438 11.836 1 80.38 104 GLU A N 1
ATOM 752 C CA . GLU A 1 104 ? 3.58 18.484 11.32 1 80.38 104 GLU A CA 1
ATOM 753 C C . GLU A 1 104 ? 2.566 18.109 12.398 1 80.38 104 GLU A C 1
ATOM 755 O O . GLU A 1 104 ? 2.34 16.922 12.656 1 80.38 104 GLU A O 1
ATOM 760 N N . THR A 1 105 ? 1.975 19.219 12.938 1 83.81 105 THR A N 1
ATOM 761 C CA . THR A 1 105 ? 1.046 18.984 14.039 1 83.81 105 THR A CA 1
ATOM 762 C C . THR A 1 105 ? -0.372 18.781 13.516 1 83.81 105 THR A C 1
ATOM 764 O O . THR A 1 105 ? -1.234 18.266 14.234 1 83.81 105 THR A O 1
ATOM 767 N N . VAL A 1 106 ? -0.592 19.188 12.336 1 84.12 106 VAL A N 1
ATOM 768 C CA . VAL A 1 106 ? -1.898 18.984 11.719 1 84.12 106 VAL A CA 1
ATOM 769 C C . VAL A 1 106 ? -1.863 17.719 10.852 1 84.12 106 VAL A C 1
ATOM 771 O O . VAL A 1 106 ? -1.14 17.672 9.859 1 84.12 106 VAL A O 1
ATOM 774 N N . ARG A 1 107 ? -2.611 16.719 11.297 1 89.5 107 ARG A N 1
ATOM 775 C CA . ARG A 1 107 ? -2.686 15.445 10.578 1 89.5 107 ARG A CA 1
ATOM 776 C C . ARG A 1 107 ? -4.027 15.297 9.867 1 89.5 107 ARG A C 1
ATOM 778 O O . ARG A 1 107 ? -5.078 15.594 10.445 1 89.5 107 ARG A O 1
ATOM 785 N N . PRO A 1 108 ? -3.975 14.945 8.617 1 93 108 PRO A N 1
ATOM 786 C CA . PRO A 1 108 ? -5.25 14.688 7.949 1 93 108 PRO A CA 1
ATOM 787 C C . PRO A 1 108 ? -6.078 13.609 8.648 1 93 108 PRO A C 1
ATOM 789 O O . PRO A 1 108 ? -5.523 12.766 9.359 1 93 108 PRO A O 1
ATOM 792 N N . HIS A 1 109 ? -7.422 13.734 8.492 1 95.75 109 HIS A N 1
ATOM 793 C CA . HIS A 1 109 ? -8.336 12.75 9.055 1 95.75 109 HIS A CA 1
ATOM 794 C C . HIS A 1 109 ? -8.82 11.773 7.988 1 95.75 109 HIS A C 1
ATOM 796 O O . HIS A 1 109 ? -9.406 12.18 6.98 1 95.75 109 HIS A O 1
ATOM 802 N N . LEU A 1 110 ? -8.516 10.5 8.164 1 98.06 110 LEU A N 1
ATOM 803 C CA . LEU A 1 110 ? -9.008 9.406 7.336 1 98.06 110 LEU A CA 1
ATOM 804 C C . LEU A 1 110 ? -9.984 8.523 8.109 1 98.06 110 LEU A C 1
ATOM 806 O O . LEU A 1 110 ? -9.633 7.996 9.172 1 98.06 110 LEU A O 1
ATOM 810 N N . ALA A 1 111 ? -11.172 8.438 7.629 1 98.69 111 ALA A N 1
ATOM 811 C CA . ALA A 1 111 ? -12.172 7.605 8.297 1 98.69 111 ALA A CA 1
ATOM 812 C C . ALA A 1 111 ? -12.523 6.387 7.457 1 98.69 111 ALA A C 1
ATOM 814 O O . ALA A 1 111 ? -12.93 6.52 6.297 1 98.69 111 ALA A O 1
ATOM 815 N N . LEU A 1 112 ? -12.352 5.242 7.996 1 98.69 112 LEU A N 1
ATOM 816 C CA . LEU A 1 112 ? -12.766 3.98 7.391 1 98.69 112 LEU A CA 1
ATOM 817 C C . LEU A 1 112 ? -14.055 3.465 8.023 1 98.69 112 LEU A C 1
ATOM 819 O O . LEU A 1 112 ? -14.094 3.199 9.227 1 98.69 112 LEU A O 1
ATOM 823 N N . PHE A 1 113 ? -15.102 3.385 7.242 1 98.62 113 PHE A N 1
ATOM 824 C CA . PHE A 1 113 ? -16.328 2.756 7.699 1 98.62 113 PHE A CA 1
ATOM 825 C C . PHE A 1 113 ? -16.391 1.297 7.262 1 98.62 113 PHE A C 1
ATOM 827 O O . PHE A 1 113 ? -16.656 1.002 6.098 1 98.62 113 PHE A O 1
ATOM 834 N N . GLY A 1 114 ? -16.234 0.396 8.242 1 97.75 114 GLY A N 1
ATOM 835 C CA . GLY A 1 114 ? -16.125 -1.028 7.973 1 97.75 114 GLY A CA 1
ATOM 836 C C . GLY A 1 114 ? -14.766 -1.599 8.336 1 97.75 114 GLY A C 1
ATOM 837 O O . GLY A 1 114 ? -13.766 -1.308 7.68 1 97.75 114 GLY A O 1
ATOM 838 N N . ALA A 1 115 ? -14.742 -2.422 9.367 1 97 115 ALA A N 1
ATOM 839 C CA . ALA A 1 115 ? -13.516 -3.072 9.828 1 97 115 ALA A CA 1
A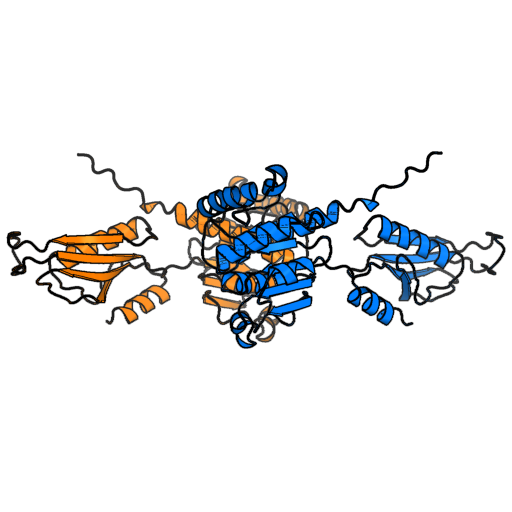TOM 840 C C . ALA A 1 115 ? -13.531 -4.559 9.492 1 97 115 ALA A C 1
ATOM 842 O O . ALA A 1 115 ? -13.211 -5.395 10.336 1 97 115 ALA A O 1
ATOM 843 N N . GLY A 1 116 ? -14.047 -4.836 8.289 1 95.06 116 GLY A N 1
ATOM 844 C CA . GLY A 1 116 ? -13.93 -6.191 7.777 1 95.06 116 GLY A CA 1
ATOM 845 C C . GLY A 1 116 ? -12.547 -6.516 7.258 1 95.06 116 GLY A C 1
ATOM 846 O O . GLY A 1 116 ? -11.562 -5.883 7.652 1 95.06 116 GLY A O 1
ATOM 847 N N . HIS A 1 117 ? -12.453 -7.48 6.348 1 94.38 117 HIS A N 1
ATOM 848 C CA . HIS A 1 117 ? -11.164 -7.938 5.832 1 94.38 117 HIS A CA 1
ATOM 849 C C . HIS A 1 117 ? -10.445 -6.82 5.078 1 94.38 117 HIS A C 1
ATOM 851 O O . HIS A 1 117 ? -9.273 -6.547 5.336 1 94.38 117 HIS A O 1
ATOM 857 N N . VAL A 1 118 ? -11.148 -6.164 4.262 1 95.75 118 VAL A N 1
ATOM 858 C CA . VAL A 1 118 ? -10.547 -5.102 3.461 1 95.75 118 VAL A CA 1
ATOM 859 C C . VAL A 1 118 ? -10.227 -3.904 4.352 1 95.75 118 VAL A C 1
ATOM 861 O O . VAL A 1 118 ? -9.141 -3.328 4.262 1 95.75 118 VAL A O 1
ATOM 864 N N . GLY A 1 119 ? -11.195 -3.527 5.199 1 97.56 119 GLY A N 1
ATOM 865 C CA . GLY A 1 119 ? -10.977 -2.402 6.098 1 97.56 119 GLY A CA 1
ATOM 866 C C . GLY A 1 119 ? -9.758 -2.568 6.98 1 97.56 119 GLY A C 1
ATOM 867 O O . GLY A 1 119 ? -8.961 -1.639 7.129 1 97.56 119 GLY A O 1
ATOM 868 N N . LEU A 1 120 ? -9.562 -3.729 7.52 1 96.88 120 LEU A N 1
ATOM 869 C CA . LEU A 1 120 ? -8.43 -3.996 8.398 1 96.88 120 LEU A CA 1
ATOM 870 C C . LEU A 1 120 ? -7.129 -4.027 7.609 1 96.88 120 LEU A C 1
ATOM 872 O O . LEU A 1 120 ? -6.105 -3.518 8.07 1 96.88 120 LEU A O 1
ATOM 876 N N . ALA A 1 121 ? -7.191 -4.672 6.441 1 96.56 121 ALA A N 1
ATOM 877 C CA . ALA A 1 121 ? -6.008 -4.676 5.586 1 96.56 121 ALA A CA 1
ATOM 878 C C . ALA A 1 121 ? -5.578 -3.254 5.234 1 96.56 121 ALA A C 1
ATOM 880 O O . ALA A 1 121 ? -4.387 -2.932 5.266 1 96.56 121 ALA A O 1
ATOM 881 N N . LEU A 1 122 ? -6.527 -2.428 4.934 1 98.06 122 LEU A N 1
ATOM 882 C CA . LEU A 1 122 ? -6.273 -1.033 4.59 1 98.06 122 LEU A CA 1
ATOM 883 C C . LEU A 1 122 ? -5.742 -0.267 5.797 1 98.06 122 LEU A C 1
ATOM 885 O O . LEU A 1 122 ? -4.777 0.495 5.68 1 98.06 122 LEU A O 1
ATOM 889 N N . ALA A 1 123 ? -6.336 -0.485 6.934 1 98 123 ALA A N 1
ATOM 890 C CA . ALA A 1 123 ? -5.914 0.187 8.156 1 98 123 ALA A CA 1
ATOM 891 C C . ALA A 1 123 ? -4.457 -0.137 8.492 1 98 123 ALA A C 1
ATOM 893 O O . ALA A 1 123 ? -3.711 0.732 8.945 1 98 123 ALA A O 1
ATOM 894 N N . LYS A 1 124 ? -4.074 -1.366 8.273 1 96.38 124 LYS A N 1
ATOM 895 C CA . LYS A 1 124 ? -2.713 -1.8 8.57 1 96.38 124 LYS A CA 1
ATOM 896 C C . LYS A 1 124 ? -1.7 -1.056 7.703 1 96.38 124 LYS A C 1
ATOM 898 O O . LYS A 1 124 ? -0.58 -0.787 8.141 1 96.38 124 LYS A O 1
ATOM 903 N N . ILE A 1 125 ? -2.066 -0.693 6.527 1 97.56 125 ILE A N 1
ATOM 904 C CA . ILE A 1 125 ? -1.192 0.085 5.656 1 97.56 125 ILE A CA 1
ATOM 905 C C . ILE A 1 125 ? -1.22 1.553 6.074 1 97.56 125 ILE A C 1
ATOM 907 O O . ILE A 1 125 ? -0.169 2.168 6.27 1 97.56 125 ILE A O 1
ATOM 911 N N . LEU A 1 126 ? -2.389 2.09 6.32 1 97.69 126 LEU A N 1
ATOM 912 C CA . LEU A 1 126 ? -2.57 3.516 6.566 1 97.69 126 LEU A CA 1
ATOM 913 C C . LEU A 1 126 ? -1.973 3.914 7.914 1 97.69 126 LEU A C 1
ATOM 915 O O . LEU A 1 126 ? -1.63 5.078 8.125 1 97.69 126 LEU A O 1
ATOM 919 N N . ARG A 1 127 ? -1.846 2.92 8.805 1 96.69 127 ARG A N 1
ATOM 920 C CA . ARG A 1 127 ? -1.3 3.213 10.125 1 96.69 127 ARG A CA 1
ATOM 921 C C . ARG A 1 127 ? 0.136 3.717 10.023 1 96.69 127 ARG A C 1
ATOM 923 O O . ARG A 1 127 ? 0.658 4.312 10.969 1 96.69 127 ARG A O 1
ATOM 930 N N . THR A 1 128 ? 0.778 3.453 8.938 1 95.81 128 THR A N 1
ATOM 931 C CA . THR A 1 128 ? 2.176 3.834 8.773 1 95.81 128 THR A CA 1
ATOM 932 C C . THR A 1 128 ? 2.293 5.305 8.391 1 95.81 128 THR A C 1
ATOM 934 O O . THR A 1 128 ? 3.393 5.863 8.375 1 95.81 128 THR A O 1
ATOM 937 N N . LEU A 1 129 ? 1.188 5.965 8.086 1 95.19 129 LEU A N 1
ATOM 938 C CA . LEU A 1 129 ? 1.157 7.367 7.68 1 95.19 129 LEU A CA 1
ATOM 939 C C . LEU A 1 129 ? 0.843 8.273 8.867 1 95.19 129 LEU A C 1
ATOM 941 O O . LEU A 1 129 ? 0.142 7.859 9.797 1 95.19 129 LEU A O 1
ATOM 945 N N . PRO A 1 130 ? 1.367 9.492 8.883 1 92.12 130 PRO A N 1
ATOM 946 C CA . PRO A 1 130 ? 1.052 10.438 9.961 1 92.12 130 PRO A CA 1
ATOM 947 C C . PRO A 1 130 ? -0.335 11.055 9.805 1 92.12 130 PRO A C 1
ATOM 949 O O . PRO A 1 130 ? -0.452 12.242 9.484 1 92.12 130 PRO A O 1
ATOM 952 N N . VAL A 1 131 ? -1.392 10.281 10.109 1 94.69 131 VAL A N 1
ATOM 953 C CA . VAL A 1 131 ? -2.783 10.688 9.938 1 94.69 131 VAL A CA 1
ATOM 954 C C . VAL A 1 131 ? -3.576 10.344 11.203 1 94.69 131 VAL A C 1
ATOM 956 O O . VAL A 1 131 ? -3.096 9.602 12.062 1 94.69 131 VAL A O 1
ATOM 959 N N . ASN A 1 132 ? -4.648 11.086 11.383 1 94.56 132 ASN A N 1
ATOM 960 C CA . ASN A 1 132 ? -5.695 10.586 12.273 1 94.56 132 ASN A CA 1
ATOM 961 C C . ASN A 1 132 ? -6.539 9.516 11.586 1 94.56 132 ASN A C 1
ATOM 963 O O . ASN A 1 132 ? -7.277 9.805 10.648 1 94.56 132 ASN A O 1
ATOM 967 N N . LEU A 1 133 ? -6.43 8.281 12.031 1 97.12 133 LEU A N 1
ATOM 968 C CA . LEU A 1 133 ? -7.113 7.156 11.398 1 97.12 133 LEU A CA 1
ATOM 969 C C . LEU A 1 133 ? -8.312 6.715 12.227 1 97.12 133 LEU A C 1
ATOM 971 O O . LEU A 1 133 ? -8.156 6.164 13.32 1 97.12 133 LEU A O 1
ATOM 975 N N . HIS A 1 134 ? -9.5 7.023 11.711 1 97.81 134 HIS A N 1
ATOM 976 C CA . HIS A 1 134 ? -10.734 6.602 12.359 1 97.81 134 HIS A CA 1
ATOM 977 C C . HIS A 1 134 ? -11.227 5.27 11.797 1 97.81 134 HIS A C 1
ATOM 979 O O . HIS A 1 134 ? -11.492 5.156 10.602 1 97.81 134 HIS A O 1
ATOM 985 N N . LEU A 1 135 ? -11.234 4.258 12.617 1 98 135 LEU A N 1
ATOM 986 C CA . LEU A 1 135 ? -11.781 2.953 12.258 1 98 135 LEU A CA 1
ATOM 987 C C . LEU A 1 135 ? -13.141 2.73 12.922 1 98 135 LEU A C 1
ATOM 989 O O . LEU A 1 135 ? -13.227 2.596 14.141 1 98 135 LEU A O 1
ATOM 993 N N . ILE A 1 136 ? -14.172 2.727 12.117 1 98.25 136 ILE A N 1
ATOM 994 C CA . ILE A 1 136 ? -15.539 2.715 12.625 1 98.25 136 ILE A CA 1
ATOM 995 C C . ILE A 1 136 ? -16.281 1.495 12.078 1 98.25 136 ILE A C 1
ATOM 997 O O . ILE A 1 136 ? -16.188 1.183 10.891 1 98.25 136 ILE A O 1
ATOM 1001 N N . ASP A 1 137 ? -16.953 0.79 12.875 1 97.88 137 ASP A N 1
ATOM 1002 C CA . ASP A 1 137 ? -17.781 -0.342 12.477 1 97.88 137 ASP A CA 1
ATOM 1003 C C . ASP A 1 137 ? -19.047 -0.431 13.328 1 97.88 137 ASP A C 1
ATOM 1005 O O . ASP A 1 137 ? -19.016 -0.097 14.516 1 97.88 137 ASP A O 1
ATOM 1009 N N . SER A 1 138 ? -20.125 -0.883 12.641 1 96.75 138 SER A N 1
ATOM 1010 C CA . SER A 1 138 ? -21.375 -1.04 13.375 1 96.75 138 SER A CA 1
ATOM 1011 C C . SER A 1 138 ? -21.375 -2.307 14.227 1 96.75 138 SER A C 1
ATOM 1013 O O . SER A 1 138 ? -22.156 -2.436 15.172 1 96.75 138 SER A O 1
ATOM 1015 N N . ARG A 1 139 ? -20.531 -3.232 13.883 1 95.38 139 ARG A N 1
ATOM 1016 C CA . ARG A 1 139 ? -20.422 -4.512 14.586 1 95.38 139 ARG A CA 1
ATOM 1017 C C . ARG A 1 139 ? -19.328 -4.473 15.633 1 95.38 139 ARG A C 1
ATOM 1019 O O . ARG A 1 139 ? -18.156 -4.273 15.312 1 95.38 139 ARG A O 1
ATOM 1026 N N . ALA A 1 140 ? -19.641 -4.742 16.828 1 95.56 140 ALA A N 1
ATOM 1027 C CA . ALA A 1 140 ? -18.672 -4.762 17.922 1 95.56 140 ALA A CA 1
ATOM 1028 C C . ALA A 1 140 ? -17.625 -5.859 17.719 1 95.56 140 ALA A C 1
ATOM 1030 O O . ALA A 1 140 ? -16.453 -5.68 18.031 1 95.56 140 ALA A O 1
ATOM 1031 N N . ALA A 1 141 ? -18.047 -6.93 17.188 1 94.56 141 ALA A N 1
ATOM 1032 C CA . ALA A 1 141 ? -17.203 -8.102 16.984 1 94.56 141 ALA A CA 1
ATOM 1033 C C . ALA A 1 141 ? -16.094 -7.812 15.984 1 94.56 141 ALA A C 1
ATOM 1035 O O . ALA A 1 141 ? -15.086 -8.531 15.945 1 94.56 141 ALA A O 1
ATOM 1036 N N . SER A 1 142 ? -16.281 -6.785 15.188 1 93.94 142 SER A N 1
ATOM 1037 C CA . SER A 1 142 ? -15.289 -6.418 14.188 1 93.94 142 SER A CA 1
ATOM 1038 C C . SER A 1 142 ? -14.164 -5.582 14.805 1 93.94 142 SER A C 1
ATOM 1040 O O . SER A 1 142 ? -13.133 -5.359 14.172 1 93.94 142 SER A O 1
ATOM 1042 N N . LEU A 1 143 ? -14.328 -5.176 16.109 1 96 143 LEU A N 1
ATOM 1043 C CA . LEU A 1 143 ? -13.391 -4.234 16.703 1 96 143 LEU A CA 1
ATOM 1044 C C . LEU A 1 143 ? -12.781 -4.816 17.984 1 96 143 LEU A C 1
ATOM 1046 O O . LEU A 1 143 ? -12.367 -4.07 18.875 1 96 143 LEU A O 1
ATOM 1050 N N . VAL A 1 144 ? -12.789 -6.09 18.047 1 94.94 144 VAL A N 1
ATOM 1051 C CA . VAL A 1 144 ? -12.211 -6.727 19.219 1 94.94 144 VAL A CA 1
ATOM 1052 C C . VAL A 1 144 ? -10.688 -6.648 19.156 1 94.94 144 VAL A C 1
ATOM 1054 O O . VAL A 1 144 ? -10.109 -6.555 18.078 1 94.94 144 VAL A O 1
ATOM 1057 N N . PRO A 1 145 ? -10 -6.73 20.25 1 93.75 145 PRO A N 1
ATOM 1058 C CA . PRO A 1 145 ? -8.555 -6.543 20.328 1 93.75 145 PRO A CA 1
ATOM 1059 C C . PRO A 1 145 ? -7.785 -7.492 19.406 1 93.75 145 PRO A C 1
ATOM 1061 O O . PRO A 1 145 ? -6.789 -7.094 18.812 1 93.75 145 PRO A O 1
ATOM 1064 N N . GLU A 1 146 ? -8.234 -8.688 19.312 1 92.81 146 GLU A N 1
ATOM 1065 C CA . GLU A 1 146 ? -7.551 -9.672 18.484 1 92.81 146 GLU A CA 1
ATOM 1066 C C . GLU A 1 146 ? -7.5 -9.234 17.016 1 92.81 146 GLU A C 1
ATOM 1068 O O . GLU A 1 146 ? -6.492 -9.445 16.344 1 92.81 146 GLU A O 1
ATOM 1073 N N . ARG A 1 147 ? -8.57 -8.633 16.578 1 91.69 147 ARG A N 1
ATOM 1074 C CA . ARG A 1 147 ? -8.656 -8.188 15.195 1 91.69 147 ARG A CA 1
ATOM 1075 C C . ARG A 1 147 ? -7.867 -6.898 14.977 1 91.69 147 ARG A C 1
ATOM 1077 O O . ARG A 1 147 ? -7.363 -6.652 13.883 1 91.69 147 ARG A O 1
ATOM 1084 N N . LEU A 1 148 ? -7.781 -6.152 16.031 1 93.75 148 LEU A N 1
ATOM 1085 C CA . LEU A 1 148 ? -7.117 -4.855 15.945 1 93.75 148 LEU A CA 1
ATOM 1086 C C . LEU A 1 148 ? -5.625 -4.988 16.234 1 93.75 148 LEU A C 1
ATOM 1088 O O . LEU A 1 148 ? -4.887 -4.004 16.172 1 93.75 148 LEU A O 1
ATOM 1092 N N . ALA A 1 149 ? -5.285 -6.242 16.438 1 87.69 149 ALA A N 1
ATOM 1093 C CA . ALA A 1 149 ? -3.877 -6.484 16.734 1 87.69 149 ALA A CA 1
ATOM 1094 C C . ALA A 1 149 ? -2.977 -6.02 15.602 1 87.69 149 ALA A C 1
ATOM 1096 O O . ALA A 1 149 ? -3.258 -6.289 14.43 1 87.69 149 ALA A O 1
ATOM 1097 N N . GLY A 1 150 ? -1.993 -5.258 15.828 1 85.19 150 GLY A N 1
ATOM 1098 C CA . GLY A 1 150 ? -1.046 -4.809 14.812 1 85.19 150 GLY A CA 1
ATOM 1099 C C . GLY A 1 150 ? -1.328 -3.402 14.32 1 85.19 150 GLY A C 1
ATOM 1100 O O . GLY A 1 150 ? -0.578 -2.867 13.5 1 85.19 150 GLY A O 1
ATOM 1101 N N . LEU A 1 151 ? -2.484 -2.891 14.703 1 91.38 151 LEU A N 1
ATOM 1102 C CA . LEU A 1 151 ? -2.836 -1.554 14.242 1 91.38 151 LEU A CA 1
ATOM 1103 C C . LEU A 1 151 ? -2.211 -0.485 15.125 1 91.38 151 LEU A C 1
ATOM 1105 O O . LEU A 1 151 ? -2.176 0.691 14.758 1 91.38 151 LEU A O 1
ATOM 1109 N N . THR A 1 152 ? -1.596 -0.909 16.188 1 83.81 152 THR A N 1
ATOM 1110 C CA . THR A 1 152 ? -1.021 0.055 17.125 1 83.81 152 THR A CA 1
ATOM 1111 C C . THR A 1 152 ? 0.461 0.272 16.828 1 83.81 152 THR A C 1
ATOM 1113 O O . THR A 1 152 ? 1.097 -0.555 16.172 1 83.81 152 THR A O 1
ATOM 1116 N N . GLY A 1 153 ? 0.957 1.392 17.25 1 81.81 153 GLY A N 1
ATOM 1117 C CA . GLY A 1 153 ? 2.387 1.653 17.188 1 81.81 153 GLY A CA 1
ATOM 1118 C C . GLY A 1 153 ? 2.826 2.285 15.883 1 81.81 153 GLY A C 1
ATOM 1119 O O . GLY A 1 153 ? 4.023 2.455 15.641 1 81.81 153 GLY A O 1
ATOM 1120 N N . GLY A 1 154 ? 2.07 2.629 15.008 1 87.81 154 GLY A N 1
ATOM 1121 C CA . GLY A 1 154 ? 2.451 3.291 13.766 1 87.81 154 GLY A CA 1
ATOM 1122 C C . GLY A 1 154 ? 2.428 4.805 13.867 1 87.81 154 GLY A C 1
ATOM 1123 O O . GLY A 1 154 ? 2.439 5.359 14.969 1 87.81 154 GLY A O 1
ATOM 1124 N N . ALA A 1 155 ? 2.611 5.445 12.773 1 92 155 ALA A N 1
ATOM 1125 C CA . ALA A 1 155 ? 2.668 6.902 12.703 1 92 155 ALA A CA 1
ATOM 1126 C C . ALA A 1 155 ? 1.275 7.512 12.844 1 92 155 ALA A C 1
ATOM 1128 O O . ALA A 1 155 ? 1.137 8.711 13.102 1 92 155 ALA A O 1
ATOM 1129 N N . ALA A 1 156 ? 0.258 6.676 12.68 1 94.19 156 ALA A N 1
ATOM 1130 C CA . ALA A 1 156 ? -1.114 7.172 12.719 1 94.19 156 ALA A CA 1
ATOM 1131 C C . ALA A 1 156 ? -1.623 7.254 14.156 1 94.19 156 ALA A C 1
ATOM 1133 O O . ALA A 1 156 ? -1.21 6.469 15.016 1 94.19 156 ALA A O 1
ATOM 1134 N N . ARG A 1 157 ? -2.398 8.242 14.438 1 92.81 157 ARG A N 1
ATOM 1135 C CA . ARG A 1 157 ? -3.244 8.227 15.625 1 92.81 157 ARG A CA 1
ATOM 1136 C C . ARG A 1 157 ? -4.539 7.465 15.375 1 92.81 157 ARG A C 1
ATOM 1138 O O . ARG A 1 157 ? -5.402 7.926 14.625 1 92.81 157 ARG A O 1
ATOM 1145 N N . LEU A 1 158 ? -4.668 6.297 16 1 95.19 158 LEU A N 1
ATOM 1146 C CA . LEU A 1 158 ? -5.789 5.402 15.727 1 95.19 158 LEU A CA 1
ATOM 1147 C C . LEU A 1 158 ? -6.965 5.703 16.656 1 95.19 158 LEU A C 1
ATOM 1149 O O . LEU A 1 158 ? -6.797 5.793 17.875 1 95.19 158 LEU A O 1
ATOM 1153 N N . HIS A 1 159 ? -8.07 5.98 16.062 1 95.44 159 HIS A N 1
ATOM 1154 C CA . HIS A 1 159 ? -9.336 6.152 16.766 1 95.44 159 HIS A CA 1
ATOM 1155 C C . HIS A 1 159 ? -10.328 5.055 16.391 1 95.44 159 HIS A C 1
ATOM 1157 O O . HIS A 1 159 ? -10.883 5.07 15.289 1 95.44 159 HIS A O 1
ATOM 1163 N N . VAL A 1 160 ? -10.531 4.086 17.281 1 97.06 160 VAL A N 1
ATOM 1164 C CA . VAL A 1 160 ? -11.461 2.99 17.031 1 97.06 160 VAL A CA 1
ATOM 1165 C C . VAL A 1 160 ? -12.812 3.301 17.672 1 97.06 160 VAL A C 1
ATOM 1167 O O . VAL A 1 160 ? -12.891 3.682 18.844 1 97.06 160 VAL A O 1
ATOM 1170 N N . ARG A 1 161 ? -13.875 3.16 16.875 1 97.06 161 ARG A N 1
ATOM 1171 C CA . ARG A 1 161 ? -15.195 3.51 17.391 1 97.06 161 ARG A CA 1
ATOM 1172 C C . ARG A 1 161 ? -16.25 2.498 16.953 1 97.06 161 ARG A C 1
ATOM 1174 O O . ARG A 1 161 ? -16.438 2.283 15.75 1 97.06 161 ARG A O 1
ATOM 1181 N N . HIS A 1 162 ? -16.844 1.851 17.875 1 97.62 162 HIS A N 1
ATOM 1182 C CA . HIS A 1 162 ? -18.047 1.088 17.609 1 97.62 162 HIS A CA 1
ATOM 1183 C C . HIS A 1 162 ? -19.25 2.008 17.453 1 97.62 162 HIS A C 1
ATOM 1185 O O . HIS A 1 162 ? -19.625 2.725 18.391 1 97.62 162 HIS A O 1
ATOM 1191 N N . ALA A 1 163 ? -19.859 1.993 16.281 1 97 163 ALA A N 1
ATOM 1192 C CA . ALA A 1 163 ? -21.016 2.854 16 1 97 163 ALA A CA 1
ATOM 1193 C C . ALA A 1 163 ? -22.156 2.055 15.398 1 97 163 ALA A C 1
ATOM 1195 O O . ALA A 1 163 ? -22.219 1.869 14.18 1 97 163 ALA A O 1
ATOM 1196 N N . PRO A 1 164 ? -23.109 1.683 16.25 1 95.88 164 PRO A N 1
ATOM 1197 C CA . PRO A 1 164 ? -24.25 0.936 15.719 1 95.88 164 PRO A CA 1
ATOM 1198 C C . PRO A 1 164 ? -24.969 1.681 14.594 1 95.88 164 PRO A C 1
ATOM 1200 O O . PRO A 1 164 ? -25.547 1.054 13.703 1 95.88 164 PRO A O 1
ATOM 1203 N N . VAL A 1 165 ? -24.859 2.975 14.695 1 96.06 165 VAL A N 1
ATOM 1204 C CA . VAL A 1 165 ? -25.359 3.844 13.625 1 96.06 165 VAL A CA 1
ATOM 1205 C C . VAL A 1 165 ? -24.188 4.648 13.047 1 96.06 165 VAL A C 1
ATOM 1207 O O . VAL A 1 165 ? -23.922 5.766 13.484 1 96.06 165 VAL A O 1
ATOM 1210 N N . PRO A 1 166 ? -23.562 4.133 12.008 1 95.75 166 PRO A N 1
ATOM 1211 C CA . PRO A 1 166 ? -22.328 4.727 11.5 1 95.75 166 PRO A CA 1
ATOM 1212 C C . PRO A 1 166 ? -22.516 6.16 11.008 1 95.75 166 PRO A C 1
ATOM 1214 O O . PRO A 1 166 ? -21.578 6.957 11.047 1 95.75 166 PRO A O 1
ATOM 1217 N N . GLU A 1 167 ? -23.734 6.559 10.586 1 96.44 167 GLU A N 1
ATOM 1218 C CA . GLU A 1 167 ? -24.016 7.906 10.109 1 96.44 167 GLU A CA 1
ATOM 1219 C C . GLU A 1 167 ? -23.766 8.945 11.195 1 96.44 167 GLU A C 1
ATOM 1221 O O . GLU A 1 167 ? -23.328 10.062 10.906 1 96.44 167 GLU A O 1
ATOM 1226 N N . LEU A 1 168 ? -24.016 8.547 12.391 1 95.75 168 LEU A N 1
ATOM 1227 C CA . LEU A 1 168 ? -23.797 9.469 13.5 1 95.75 168 LEU A CA 1
ATOM 1228 C C . LEU A 1 168 ? -22.297 9.727 13.695 1 95.75 168 LEU A C 1
ATOM 1230 O O . LEU A 1 168 ? -21.891 10.859 13.969 1 95.75 168 LEU A O 1
ATOM 1234 N N . ALA A 1 169 ? -21.547 8.68 13.586 1 96.75 169 ALA A N 1
ATOM 1235 C CA . ALA A 1 169 ? -20.094 8.836 13.664 1 96.75 169 ALA A CA 1
ATOM 1236 C C . ALA A 1 169 ? -19.578 9.734 12.539 1 96.75 169 ALA A C 1
ATOM 1238 O O . ALA A 1 169 ? -18.688 10.555 12.758 1 96.75 169 ALA A O 1
ATOM 1239 N N . LEU A 1 170 ? -20.125 9.547 11.367 1 97.88 170 LEU A N 1
ATOM 1240 C CA . LEU A 1 170 ? -19.75 10.352 10.211 1 97.88 170 LEU A CA 1
ATOM 1241 C C . LEU A 1 170 ? -20.031 11.828 10.461 1 97.88 170 LEU A C 1
ATOM 1243 O O . LEU A 1 170 ? -19.203 12.68 10.133 1 97.88 170 LEU A O 1
ATOM 1247 N N . ALA A 1 171 ? -21.141 12.125 11.086 1 96.5 171 ALA A N 1
ATOM 1248 C CA . ALA A 1 171 ? -21.547 13.492 11.375 1 96.5 171 ALA A CA 1
ATOM 1249 C C . ALA A 1 171 ? -20.547 14.18 12.312 1 96.5 171 ALA A C 1
ATOM 1251 O O . ALA A 1 171 ? -20.391 15.398 12.273 1 96.5 171 ALA A O 1
ATOM 1252 N N . GLU A 1 172 ? -19.859 13.43 13.07 1 96.25 172 GLU A N 1
ATOM 1253 C CA . GLU A 1 172 ? -18.984 13.961 14.109 1 96.25 172 GLU A CA 1
ATOM 1254 C C . GLU A 1 172 ? -17.547 14.117 13.594 1 96.25 172 GLU A C 1
ATOM 1256 O O . GLU A 1 172 ? -16.688 14.664 14.289 1 96.25 172 GLU A O 1
ATOM 1261 N N . LEU A 1 173 ? -17.281 13.633 12.406 1 96.38 173 LEU A N 1
ATOM 1262 C CA . LEU A 1 173 ? -15.93 13.75 11.859 1 96.38 173 LEU A CA 1
ATOM 1263 C C . LEU A 1 173 ? -15.547 15.211 11.656 1 96.38 173 LEU A C 1
ATOM 1265 O O . LEU A 1 173 ? -16.391 16.031 11.305 1 96.38 173 LEU A O 1
ATOM 1269 N N . PRO A 1 174 ? -14.273 15.539 11.859 1 92.75 174 PRO A N 1
ATOM 1270 C CA . PRO A 1 174 ? -13.836 16.906 11.586 1 92.75 174 PRO A CA 1
ATOM 1271 C C . PRO A 1 174 ? -14.023 17.297 10.117 1 92.75 174 PRO A C 1
ATOM 1273 O O . PRO A 1 174 ? -14.039 16.438 9.242 1 92.75 174 PRO A O 1
ATOM 1276 N N . ALA A 1 175 ? -14.148 18.641 9.875 1 93.69 175 ALA A N 1
ATOM 1277 C CA . ALA A 1 175 ? -14.172 19.156 8.508 1 93.69 175 ALA A CA 1
ATOM 1278 C C . ALA A 1 175 ? -12.914 18.75 7.746 1 93.69 175 ALA A C 1
ATOM 1280 O O . ALA A 1 175 ? -11.828 18.703 8.32 1 93.69 175 ALA A O 1
ATOM 1281 N N . GLY A 1 176 ? -13.102 18.438 6.469 1 94.12 176 GLY A N 1
ATOM 1282 C CA . GLY A 1 176 ? -11.969 18.094 5.621 1 94.12 176 GLY A CA 1
ATOM 1283 C C . GLY A 1 176 ? -11.602 16.625 5.676 1 94.12 176 GLY A C 1
ATOM 1284 O O . GLY A 1 176 ? -10.695 16.188 4.969 1 94.12 176 GLY A O 1
ATOM 1285 N N . SER A 1 177 ? -12.328 15.828 6.5 1 96.69 177 SER A N 1
ATOM 1286 C CA . SER A 1 177 ? -12.039 14.406 6.621 1 96.69 177 SER A CA 1
ATOM 1287 C C . SER A 1 177 ? -12.242 13.68 5.293 1 96.69 177 SER A C 1
ATOM 1289 O O . SER A 1 177 ? -13.172 14 4.547 1 96.69 177 SER A O 1
ATOM 1291 N N . HIS A 1 178 ? -11.367 12.812 5.02 1 98.25 178 HIS A N 1
ATOM 1292 C CA . HIS A 1 178 ? -11.523 11.883 3.904 1 98.25 178 HIS A CA 1
ATOM 1293 C C . HIS A 1 178 ? -12.117 10.555 4.375 1 98.25 178 HIS A C 1
ATOM 1295 O O . HIS A 1 178 ? -11.758 10.055 5.441 1 98.25 178 HIS A O 1
ATOM 1301 N N . LEU A 1 179 ? -13.031 10.023 3.629 1 97.69 179 LEU A N 1
ATOM 1302 C CA . LEU A 1 179 ? -13.688 8.812 4.113 1 97.69 179 LEU A CA 1
ATOM 1303 C C . LEU A 1 179 ? -13.672 7.723 3.051 1 97.69 179 LEU A C 1
ATOM 1305 O O . LEU A 1 179 ? -13.75 8.016 1.854 1 97.69 179 LEU A O 1
ATOM 1309 N N . VAL A 1 180 ? -13.562 6.531 3.482 1 98.56 180 VAL A N 1
ATOM 1310 C CA . VAL A 1 180 ? -13.711 5.32 2.682 1 98.56 180 VAL A CA 1
ATOM 1311 C C . VAL A 1 180 ? -14.805 4.438 3.279 1 98.56 180 VAL A C 1
ATOM 1313 O O . VAL A 1 180 ? -14.766 4.102 4.465 1 98.56 180 VAL A O 1
ATOM 1316 N N . ILE A 1 181 ? -15.805 4.125 2.471 1 98.31 181 ILE A N 1
ATOM 1317 C CA . ILE A 1 181 ? -16.953 3.338 2.893 1 98.31 181 ILE A CA 1
ATOM 1318 C C . ILE A 1 181 ? -16.812 1.901 2.395 1 98.31 181 ILE A C 1
ATOM 1320 O O . ILE A 1 181 ? -16.844 1.649 1.188 1 98.31 181 ILE A O 1
ATOM 1324 N N . LEU A 1 182 ? -16.625 0.987 3.281 1 96.5 182 LEU A N 1
ATOM 1325 C CA . LEU A 1 182 ? -16.391 -0.408 2.922 1 96.5 182 LEU A CA 1
ATOM 1326 C C . LEU A 1 182 ? -17.109 -1.344 3.893 1 96.5 182 LEU A C 1
ATOM 1328 O O . LEU A 1 182 ? -16.531 -2.326 4.355 1 96.5 182 LEU A O 1
ATOM 1332 N N . THR A 1 183 ? -18.344 -1.087 4.18 1 94.12 183 THR A N 1
ATOM 1333 C CA . THR A 1 183 ? -19.078 -1.896 5.141 1 94.12 183 THR A CA 1
ATOM 1334 C C . THR A 1 183 ? -19.516 -3.219 4.512 1 94.12 183 THR A C 1
ATOM 1336 O O . THR A 1 183 ? -19.328 -3.432 3.312 1 94.12 183 THR A O 1
ATOM 1339 N N . HIS A 1 184 ? -20.016 -4.117 5.328 1 87.06 184 HIS A N 1
ATOM 1340 C CA . HIS A 1 184 ? -20.453 -5.441 4.902 1 87.06 184 HIS A CA 1
ATOM 1341 C C . HIS A 1 184 ? -21.891 -5.402 4.379 1 87.06 184 HIS A C 1
ATOM 1343 O O . HIS A 1 184 ? -22.375 -6.379 3.805 1 87.06 184 HIS A O 1
ATOM 1349 N N . ASP A 1 185 ? -22.562 -4.27 4.484 1 91.06 185 ASP A N 1
ATOM 1350 C CA . ASP A 1 185 ? -24 -4.148 4.242 1 91.06 185 ASP A CA 1
ATOM 1351 C C . ASP A 1 185 ? -24.297 -3.055 3.219 1 91.06 185 ASP A C 1
ATOM 1353 O O . ASP A 1 185 ? -23.906 -1.899 3.408 1 91.06 185 ASP A O 1
ATOM 1357 N N . HIS A 1 186 ? -25.062 -3.43 2.199 1 91.44 186 HIS A N 1
ATOM 1358 C CA . HIS A 1 186 ? -25.359 -2.496 1.116 1 91.44 186 HIS A CA 1
ATOM 1359 C C . HIS A 1 186 ? -26.219 -1.336 1.609 1 91.44 186 HIS A C 1
ATOM 1361 O O . HIS A 1 186 ? -26.016 -0.192 1.193 1 91.44 186 HIS A O 1
ATOM 1367 N N . ALA A 1 187 ? -27.141 -1.65 2.439 1 93.19 187 ALA A N 1
ATOM 1368 C CA . ALA A 1 187 ? -28 -0.593 2.971 1 93.19 187 ALA A CA 1
ATOM 1369 C C . ALA A 1 187 ? -27.188 0.396 3.811 1 93.19 187 ALA A C 1
ATOM 1371 O O . ALA A 1 187 ? -27.422 1.604 3.752 1 93.19 187 ALA A O 1
ATOM 1372 N N . GLU A 1 188 ? -26.281 -0.119 4.617 1 95.5 188 GLU A N 1
ATOM 1373 C CA . GLU A 1 188 ? -25.406 0.735 5.41 1 95.5 188 GLU A CA 1
ATOM 1374 C C . GLU A 1 188 ? -24.516 1.598 4.512 1 95.5 188 GLU A C 1
ATOM 1376 O O . GLU A 1 188 ? -24.344 2.791 4.766 1 95.5 188 GLU A O 1
ATOM 1381 N N . ASP A 1 189 ? -24.031 1.037 3.48 1 96.19 189 ASP A N 1
ATOM 1382 C CA . ASP A 1 189 ? -23.219 1.773 2.51 1 96.19 189 ASP A CA 1
ATOM 1383 C C . ASP A 1 189 ? -24.016 2.93 1.906 1 96.19 189 ASP A C 1
ATOM 1385 O O . ASP A 1 189 ? -23.516 4.051 1.814 1 96.19 189 ASP A O 1
ATOM 1389 N N . ALA A 1 190 ? -25.234 2.652 1.544 1 95.56 190 ALA A N 1
ATOM 1390 C CA . ALA A 1 190 ? -26.078 3.678 0.931 1 95.56 190 ALA A CA 1
ATOM 1391 C C . ALA A 1 190 ? -26.375 4.809 1.911 1 95.56 190 ALA A C 1
ATOM 1393 O O . ALA A 1 190 ? -26.312 5.984 1.544 1 95.56 190 ALA A O 1
ATOM 1394 N N . ALA A 1 191 ? -26.672 4.438 3.109 1 97 191 ALA A N 1
ATOM 1395 C CA . ALA A 1 191 ? -26.969 5.43 4.141 1 97 191 ALA A CA 1
ATOM 1396 C C . ALA A 1 191 ? -25.75 6.324 4.406 1 97 191 ALA A C 1
ATOM 1398 O O . ALA A 1 191 ? -25.891 7.531 4.594 1 97 191 ALA A O 1
ATOM 1399 N N . LEU A 1 192 ? -24.609 5.742 4.441 1 98.06 192 LEU A N 1
ATOM 1400 C CA . LEU A 1 192 ? -23.375 6.488 4.656 1 98.06 192 LEU A CA 1
ATOM 1401 C C . LEU A 1 192 ? -23.094 7.426 3.488 1 98.06 192 LEU A C 1
ATOM 1403 O O . LEU A 1 192 ? -22.641 8.555 3.688 1 98.06 192 LEU A O 1
ATOM 1407 N N . CYS A 1 193 ? -23.328 6.941 2.297 1 98 193 CYS A N 1
ATOM 1408 C CA . CYS A 1 193 ? -23.188 7.809 1.132 1 98 193 CYS A CA 1
ATOM 1409 C C . CYS A 1 193 ? -24.094 9.023 1.238 1 98 193 CYS A C 1
ATOM 1411 O O . CYS A 1 193 ? -23.656 10.148 0.999 1 98 193 CYS A O 1
ATOM 1413 N N . ASP A 1 194 ? -25.312 8.766 1.578 1 98.06 194 ASP A N 1
ATOM 1414 C CA . ASP A 1 194 ? -26.266 9.852 1.751 1 98.06 194 ASP A CA 1
ATOM 1415 C C . ASP A 1 194 ? -25.781 10.859 2.787 1 98.06 194 ASP A C 1
ATOM 1417 O O . ASP A 1 194 ? -25.719 12.055 2.516 1 98.06 194 ASP A O 1
ATOM 1421 N N . ALA A 1 195 ? -25.406 10.383 3.932 1 98.25 195 ALA A N 1
ATOM 1422 C CA . ALA A 1 195 ? -24.938 11.227 5.02 1 98.25 195 ALA A CA 1
ATOM 1423 C C . ALA A 1 195 ? -23.688 12.016 4.602 1 98.25 195 ALA A C 1
ATOM 1425 O O . ALA A 1 195 ? -23.562 13.195 4.926 1 98.25 195 ALA A O 1
ATOM 1426 N N . ALA A 1 196 ? -22.766 11.359 3.898 1 98.5 196 ALA A N 1
ATOM 1427 C CA . ALA A 1 196 ? -21.531 11.992 3.457 1 98.5 196 ALA A CA 1
ATOM 1428 C C . ALA A 1 196 ? -21.812 13.148 2.5 1 98.5 196 ALA A C 1
ATOM 1430 O O . ALA A 1 196 ? -21.203 14.211 2.602 1 98.5 196 ALA A O 1
ATOM 1431 N N . LEU A 1 197 ? -22.734 12.922 1.589 1 98.06 197 LEU A N 1
ATOM 1432 C CA . LEU A 1 197 ? -23.047 13.914 0.571 1 98.06 197 LEU A CA 1
ATOM 1433 C C . LEU A 1 197 ? -23.703 15.148 1.194 1 98.06 197 LEU A C 1
ATOM 1435 O O . LEU A 1 197 ? -23.672 16.234 0.617 1 98.06 197 LEU A O 1
ATOM 1439 N N . ARG A 1 198 ? -24.25 15.008 2.342 1 97.25 198 ARG A N 1
ATOM 1440 C CA . ARG A 1 198 ? -24.891 16.125 3.033 1 97.25 198 ARG A CA 1
ATOM 1441 C C . ARG A 1 198 ? -23.875 16.953 3.785 1 97.25 198 ARG A C 1
ATOM 1443 O O . ARG A 1 198 ? -24.188 18.031 4.289 1 97.25 198 ARG A O 1
ATOM 1450 N N . ARG A 1 199 ? -22.672 16.484 3.828 1 97.25 199 ARG A N 1
ATOM 1451 C CA . ARG A 1 199 ? -21.562 17.219 4.41 1 97.25 199 ARG A CA 1
ATOM 1452 C C . ARG A 1 199 ? -20.641 17.781 3.322 1 97.25 199 ARG A C 1
ATOM 1454 O O . ARG A 1 199 ? -19.719 17.109 2.863 1 97.25 199 ARG A O 1
ATOM 1461 N N . PRO A 1 200 ? -20.859 18.969 2.953 1 95.19 200 PRO A N 1
ATOM 1462 C CA . PRO A 1 200 ? -20.078 19.547 1.859 1 95.19 200 PRO A CA 1
ATOM 1463 C C . PRO A 1 200 ? -18.625 19.812 2.252 1 95.19 200 PRO A C 1
ATOM 1465 O O . PRO A 1 200 ? -17.781 20.047 1.385 1 95.19 200 PRO A O 1
ATOM 1468 N N . ASP A 1 201 ? -18.344 19.797 3.555 1 95.69 201 ASP A N 1
ATOM 1469 C CA . ASP A 1 201 ? -17.016 20.141 4.043 1 95.69 201 ASP A CA 1
ATOM 1470 C C . ASP A 1 201 ? -16.094 18.938 4.031 1 95.69 201 ASP A C 1
ATOM 1472 O O . ASP A 1 201 ? -14.914 19.047 4.387 1 95.69 201 ASP A O 1
ATOM 1476 N N . LEU A 1 202 ? -16.578 17.797 3.619 1 96.81 202 LEU A N 1
ATOM 1477 C CA . LEU A 1 202 ? -15.75 16.594 3.592 1 96.81 202 LEU A CA 1
ATOM 1478 C C . LEU A 1 202 ? -14.797 16.625 2.4 1 96.81 202 LEU A C 1
ATOM 1480 O O . LEU A 1 202 ? -15.039 17.328 1.424 1 96.81 202 LEU A O 1
ATOM 1484 N N . GLY A 1 203 ? -13.703 15.984 2.582 1 96.62 203 GLY A N 1
ATOM 1485 C CA . GLY A 1 203 ? -12.781 15.797 1.469 1 96.62 203 GLY A CA 1
ATOM 1486 C C . GLY A 1 203 ? -13.18 14.656 0.549 1 96.62 203 GLY A C 1
ATOM 1487 O O . GLY A 1 203 ? -14.312 14.609 0.065 1 96.62 203 GLY A O 1
ATOM 1488 N N . PHE A 1 204 ? -12.344 13.75 0.372 1 98.06 204 PHE A N 1
ATOM 1489 C CA . PHE A 1 204 ? -12.523 12.602 -0.503 1 98.06 204 PHE A CA 1
ATOM 1490 C C . PHE A 1 204 ? -13.586 11.656 0.048 1 98.06 204 PHE A C 1
ATOM 1492 O O . PHE A 1 204 ? -13.641 11.406 1.254 1 98.06 204 PHE A O 1
ATOM 1499 N N . ILE A 1 205 ? -14.453 11.203 -0.807 1 98.56 205 ILE A N 1
ATOM 1500 C CA . ILE A 1 205 ? -15.438 10.188 -0.459 1 98.56 205 ILE A CA 1
ATOM 1501 C C . ILE A 1 205 ? -15.281 8.977 -1.379 1 98.56 205 ILE A C 1
ATOM 1503 O O . ILE A 1 205 ? -15.602 9.055 -2.568 1 98.56 205 ILE A O 1
ATOM 1507 N N . GLY A 1 206 ? -14.812 7.906 -0.82 1 98.44 206 GLY A N 1
ATOM 1508 C CA . GLY A 1 206 ? -14.656 6.676 -1.579 1 98.44 206 GLY A CA 1
ATOM 1509 C C . GLY A 1 206 ? -15.602 5.578 -1.14 1 98.44 206 GLY A C 1
ATOM 1510 O O . GLY A 1 206 ? -15.867 5.422 0.054 1 98.44 206 GLY A O 1
ATOM 1511 N N . LEU A 1 207 ? -16.078 4.793 -2.076 1 97.81 207 LEU A N 1
ATOM 1512 C CA . LEU A 1 207 ? -17 3.693 -1.824 1 97.81 207 LEU A CA 1
ATOM 1513 C C . LEU A 1 207 ? -16.531 2.422 -2.525 1 97.81 207 LEU A C 1
ATOM 1515 O O . LEU A 1 207 ? -16.312 2.424 -3.738 1 97.81 207 LEU A O 1
ATOM 1519 N N . ILE A 1 208 ? -16.328 1.421 -1.679 1 94.94 208 ILE A N 1
ATOM 1520 C CA . ILE A 1 208 ? -16.016 0.133 -2.287 1 94.94 208 ILE A CA 1
ATOM 1521 C C . ILE A 1 208 ? -17.234 -0.391 -3.047 1 94.94 208 ILE A C 1
ATOM 1523 O O . ILE A 1 208 ? -18.375 -0.234 -2.598 1 94.94 208 ILE A O 1
ATOM 1527 N N . GLY A 1 209 ? -17.016 -0.949 -4.191 1 88.88 209 GLY A N 1
ATOM 1528 C CA . GLY A 1 209 ? -18.156 -1.508 -4.898 1 88.88 209 GLY A CA 1
ATOM 1529 C C . GLY A 1 209 ? -17.938 -1.637 -6.395 1 88.88 209 GLY A C 1
ATOM 1530 O O . GLY A 1 209 ? -16.922 -1.154 -6.918 1 88.88 209 GLY A O 1
ATOM 1531 N N . SER A 1 210 ? -18.859 -2.291 -6.988 1 85.06 210 SER A N 1
ATOM 1532 C CA . SER A 1 210 ? -18.859 -2.473 -8.438 1 85.06 210 SER A CA 1
ATOM 1533 C C . SER A 1 210 ? -19.672 -1.389 -9.125 1 85.06 210 SER A C 1
ATOM 1535 O O . SER A 1 210 ? -20.406 -0.645 -8.477 1 85.06 210 SER A O 1
ATOM 1537 N N . ARG A 1 211 ? -19.453 -1.336 -10.445 1 86 211 ARG A N 1
ATOM 1538 C CA . ARG A 1 211 ? -20.234 -0.389 -11.242 1 86 211 ARG A CA 1
ATOM 1539 C C . ARG A 1 211 ? -21.719 -0.658 -11.117 1 86 211 ARG A C 1
ATOM 1541 O O . ARG A 1 211 ? -22.531 0.277 -11.078 1 86 211 ARG A O 1
ATOM 1548 N N . VAL A 1 212 ? -22.047 -1.898 -11.008 1 85.25 212 VAL A N 1
ATOM 1549 C CA . VAL A 1 212 ? -23.453 -2.291 -10.891 1 85.25 212 VAL A CA 1
ATOM 1550 C C . VAL A 1 212 ? -24.016 -1.812 -9.555 1 85.25 212 VAL A C 1
ATOM 1552 O O . VAL A 1 212 ? -25.094 -1.224 -9.5 1 85.25 212 VAL A O 1
ATOM 1555 N N . LYS A 1 213 ? -23.266 -2.041 -8.492 1 86.5 213 LYS A N 1
ATOM 1556 C CA . LYS A 1 213 ? -23.656 -1.553 -7.176 1 86.5 213 LYS A CA 1
ATOM 1557 C C . LYS A 1 213 ? -23.828 -0.037 -7.184 1 86.5 213 LYS A C 1
ATOM 1559 O O . LYS A 1 213 ? -24.797 0.481 -6.629 1 86.5 213 LYS A O 1
ATOM 1564 N N . TRP A 1 214 ? -23.047 0.656 -7.844 1 90.69 214 TRP A N 1
ATOM 1565 C CA . TRP A 1 214 ? -23.062 2.115 -7.848 1 90.69 214 TRP A CA 1
ATOM 1566 C C . TRP A 1 214 ? -24.281 2.643 -8.609 1 90.69 214 TRP A C 1
ATOM 1568 O O . TRP A 1 214 ? -24.906 3.625 -8.195 1 90.69 214 TRP A O 1
ATOM 1578 N N . ARG A 1 215 ? -24.594 2.018 -9.688 1 90.75 215 ARG A N 1
ATOM 1579 C CA . ARG A 1 215 ? -25.781 2.42 -10.438 1 90.75 215 ARG A CA 1
ATOM 1580 C C . ARG A 1 215 ? -27.031 2.377 -9.57 1 90.75 215 ARG A C 1
ATOM 1582 O O . ARG A 1 215 ? -27.844 3.301 -9.594 1 90.75 215 ARG A O 1
ATOM 1589 N N . ARG A 1 216 ? -27.094 1.334 -8.844 1 90.75 216 ARG A N 1
ATOM 1590 C CA . ARG A 1 216 ? -28.234 1.193 -7.945 1 90.75 216 ARG A CA 1
ATOM 1591 C C . ARG A 1 216 ? -28.219 2.285 -6.879 1 90.75 216 ARG A C 1
ATOM 1593 O O . ARG A 1 216 ? -29.25 2.895 -6.602 1 90.75 216 ARG A O 1
ATOM 1600 N N . PHE A 1 217 ? -27.094 2.559 -6.305 1 93.12 217 PHE A N 1
ATOM 1601 C CA . PHE A 1 217 ? -26.969 3.598 -5.289 1 93.12 217 PHE A CA 1
ATOM 1602 C C . PHE A 1 217 ? -27.312 4.965 -5.867 1 93.12 217 PHE A C 1
ATOM 1604 O O . PHE A 1 217 ? -27.969 5.773 -5.215 1 93.12 217 PHE A O 1
ATOM 1611 N N . ARG A 1 218 ? -26.859 5.203 -7.023 1 94.88 218 ARG A N 1
ATOM 1612 C CA . ARG A 1 218 ? -27.109 6.488 -7.668 1 94.88 218 ARG A CA 1
ATOM 1613 C C . ARG A 1 218 ? -28.594 6.773 -7.777 1 94.88 218 ARG A C 1
ATOM 1615 O O . ARG A 1 218 ? -29.047 7.879 -7.477 1 94.88 218 ARG A O 1
ATOM 1622 N N . GLU A 1 219 ? -29.266 5.77 -8.195 1 95 219 GLU A N 1
ATOM 1623 C CA . GLU A 1 219 ? -30.719 5.922 -8.312 1 95 219 GLU A CA 1
ATOM 1624 C C . GLU A 1 219 ? -31.359 6.223 -6.961 1 95 219 GLU A C 1
ATOM 1626 O O . GLU A 1 219 ? -32.188 7.129 -6.844 1 95 219 GLU A O 1
ATOM 1631 N N . GLN A 1 220 ? -30.984 5.465 -6 1 95.31 220 GLN A N 1
ATOM 1632 C CA . GLN A 1 220 ? -31.5 5.652 -4.648 1 95.31 220 GLN A CA 1
ATOM 1633 C C . GLN A 1 220 ? -31.172 7.047 -4.121 1 95.31 220 GLN A C 1
ATOM 1635 O O . GLN A 1 220 ? -32.031 7.695 -3.504 1 95.31 220 GLN A O 1
ATOM 1640 N N . LEU A 1 221 ? -30 7.559 -4.309 1 96.56 221 LEU A N 1
ATOM 1641 C CA . LEU A 1 221 ? -29.531 8.836 -3.793 1 96.56 221 LEU A CA 1
ATOM 1642 C C . LEU A 1 221 ? -30.188 10 -4.531 1 96.56 221 LEU A C 1
ATOM 1644 O O . LEU A 1 221 ? -30.469 11.047 -3.936 1 96.56 221 LEU A O 1
ATOM 1648 N N . ARG A 1 222 ? -30.484 9.766 -5.773 1 96.06 222 ARG A N 1
ATOM 1649 C CA . ARG A 1 222 ? -31.219 10.773 -6.531 1 96.06 222 ARG A CA 1
ATOM 1650 C C . ARG A 1 222 ? -32.625 10.961 -5.98 1 96.06 222 ARG A C 1
ATOM 1652 O O . ARG A 1 222 ? -33.125 12.086 -5.887 1 96.06 222 ARG A O 1
ATOM 1659 N N . VAL A 1 223 ? -33.188 9.914 -5.656 1 96 223 VAL A N 1
ATOM 1660 C CA . VAL A 1 223 ? -34.531 9.914 -5.152 1 96 223 VAL A CA 1
ATOM 1661 C C . VAL A 1 223 ? -34.625 10.75 -3.873 1 96 223 VAL A C 1
ATOM 1663 O O . VAL A 1 223 ? -35.594 11.453 -3.643 1 96 223 VAL A O 1
ATOM 1666 N N . VAL A 1 224 ? -33.562 10.688 -3.156 1 95.31 224 VAL A N 1
ATOM 1667 C CA . VAL A 1 224 ? -33.625 11.406 -1.885 1 95.31 224 VAL A CA 1
ATOM 1668 C C . VAL A 1 224 ? -33.094 12.82 -2.068 1 95.31 224 VAL A C 1
ATOM 1670 O O . VAL A 1 224 ? -32.906 13.555 -1.092 1 95.31 224 VAL A O 1
ATOM 1673 N N . GLY A 1 225 ? -32.688 13.258 -3.295 1 96.44 225 GLY A N 1
ATOM 1674 C CA . GLY A 1 225 ? -32.531 14.68 -3.566 1 96.44 225 GLY A CA 1
ATOM 1675 C C . GLY A 1 225 ? -31.125 15.062 -3.969 1 96.44 225 GLY A C 1
ATOM 1676 O O . GLY A 1 225 ? -30.828 16.234 -4.164 1 96.44 225 GLY A O 1
ATOM 1677 N N . HIS A 1 226 ? -30.203 14.156 -4.062 1 97.62 226 HIS A N 1
ATOM 1678 C CA . HIS A 1 226 ? -28.844 14.492 -4.441 1 97.62 226 HIS A CA 1
ATOM 1679 C C . HIS A 1 226 ? -28.719 14.727 -5.945 1 97.62 226 HIS A C 1
ATOM 1681 O O . HIS A 1 226 ? -29.312 13.992 -6.738 1 97.62 226 HIS A O 1
ATOM 1687 N N . THR A 1 227 ? -28.031 15.742 -6.277 1 97.31 227 THR A N 1
ATOM 1688 C CA . THR A 1 227 ? -27.828 16.094 -7.676 1 97.31 227 THR A CA 1
ATOM 1689 C C . THR A 1 227 ? -26.688 15.281 -8.281 1 97.31 227 THR A C 1
ATOM 1691 O O . THR A 1 227 ? -25.969 14.578 -7.562 1 97.31 227 THR A O 1
ATOM 1694 N N . GLU A 1 228 ? -26.562 15.414 -9.586 1 96.56 228 GLU A N 1
ATOM 1695 C CA . GLU A 1 228 ? -25.438 14.758 -10.266 1 96.56 228 GLU A CA 1
ATOM 1696 C C . GLU A 1 228 ? -24.094 15.289 -9.773 1 96.56 228 GLU A C 1
ATOM 1698 O O . GLU A 1 228 ? -23.125 14.547 -9.703 1 96.56 228 GLU A O 1
ATOM 1703 N N . ALA A 1 229 ? -24.141 16.516 -9.523 1 96.94 229 ALA A N 1
ATOM 1704 C CA . ALA A 1 229 ? -22.922 17.125 -8.992 1 96.94 229 ALA A CA 1
ATOM 1705 C C . ALA A 1 229 ? -22.562 16.531 -7.633 1 96.94 229 ALA A C 1
ATOM 1707 O O . ALA A 1 229 ? -21.375 16.312 -7.34 1 96.94 229 ALA A O 1
ATOM 1708 N N . ASP A 1 230 ? -23.547 16.312 -6.82 1 96.88 230 ASP A N 1
ATOM 1709 C CA . ASP A 1 230 ? -23.328 15.656 -5.535 1 96.88 230 ASP A CA 1
ATOM 1710 C C . ASP A 1 230 ? -22.75 14.25 -5.73 1 96.88 230 ASP A C 1
ATOM 1712 O O . ASP A 1 230 ? -21.75 13.891 -5.102 1 96.88 230 ASP A O 1
ATOM 1716 N N . LEU A 1 231 ? -23.359 13.539 -6.633 1 97.06 231 LEU A N 1
ATOM 1717 C CA . LEU A 1 231 ? -23 12.148 -6.855 1 97.06 231 LEU A CA 1
ATOM 1718 C C . LEU A 1 231 ? -21.562 12.031 -7.387 1 97.06 231 LEU A C 1
ATOM 1720 O O . LEU A 1 231 ? -20.875 11.055 -7.102 1 97.06 231 LEU A O 1
ATOM 1724 N N . ALA A 1 232 ? -21.172 13.023 -8.133 1 96.62 232 ALA A N 1
ATOM 1725 C CA . ALA A 1 232 ? -19.828 13.039 -8.719 1 96.62 232 ALA A CA 1
ATOM 1726 C C . ALA A 1 232 ? -18.75 13.141 -7.641 1 96.62 232 ALA A C 1
ATOM 1728 O O . ALA A 1 232 ? -17.578 12.898 -7.902 1 96.62 232 ALA A O 1
ATOM 1729 N N . ARG A 1 233 ? -19.156 13.469 -6.398 1 97.5 233 ARG A N 1
ATOM 1730 C CA . ARG A 1 233 ? -18.219 13.578 -5.289 1 97.5 233 ARG A CA 1
ATOM 1731 C C . ARG A 1 233 ? -17.828 12.195 -4.766 1 97.5 233 ARG A C 1
ATOM 1733 O O . ARG A 1 233 ? -16.859 12.07 -4 1 97.5 233 ARG A O 1
ATOM 1740 N N . ILE A 1 234 ? -18.578 11.227 -5.125 1 97.81 234 ILE A N 1
ATOM 1741 C CA . ILE A 1 234 ? -18.297 9.875 -4.656 1 97.81 234 ILE A CA 1
ATOM 1742 C C . ILE A 1 234 ? -17.469 9.133 -5.703 1 97.81 234 ILE A C 1
ATOM 1744 O O . ILE A 1 234 ? -17.844 9.07 -6.875 1 97.81 234 ILE A O 1
ATOM 1748 N N . THR A 1 235 ? -16.344 8.68 -5.32 1 97.25 235 THR A N 1
ATOM 1749 C CA . THR A 1 235 ? -15.5 7.859 -6.18 1 97.25 235 THR A CA 1
ATOM 1750 C C . THR A 1 235 ? -15.797 6.375 -5.973 1 97.25 235 THR A C 1
ATOM 1752 O O . THR A 1 235 ? -15.633 5.855 -4.867 1 97.25 235 THR A O 1
ATOM 1755 N N . THR A 1 236 ? -16.234 5.652 -6.93 1 95.5 236 THR A N 1
ATOM 1756 C CA . THR A 1 236 ? -16.5 4.219 -6.941 1 95.5 236 THR A CA 1
ATOM 1757 C C . THR A 1 236 ? -16.359 3.656 -8.352 1 95.5 236 THR A C 1
ATOM 1759 O O . THR A 1 236 ? -16.812 4.277 -9.32 1 95.5 236 THR A O 1
ATOM 1762 N N . PRO A 1 237 ? -15.711 2.521 -8.508 1 94.81 237 PRO A N 1
ATOM 1763 C CA . PRO A 1 237 ? -14.984 1.762 -7.488 1 94.81 237 PRO A CA 1
ATOM 1764 C C . PRO A 1 237 ? -13.766 2.514 -6.949 1 94.81 237 PRO A C 1
ATOM 1766 O O . PRO A 1 237 ? -13.188 3.346 -7.652 1 94.81 237 PRO A O 1
ATOM 1769 N N . ILE A 1 238 ? -13.438 2.324 -5.746 1 96.25 238 ILE A N 1
ATOM 1770 C CA . ILE A 1 238 ? -12.273 2.961 -5.145 1 96.25 238 ILE A CA 1
ATOM 1771 C C . ILE A 1 238 ? -11.008 2.223 -5.566 1 96.25 238 ILE A C 1
ATOM 1773 O O . ILE A 1 238 ? -11.062 1.053 -5.949 1 96.25 238 ILE A O 1
ATOM 1777 N N . GLY A 1 239 ? -9.867 2.902 -5.414 1 96.75 239 GLY A N 1
ATOM 1778 C CA . GLY A 1 239 ? -8.57 2.354 -5.777 1 96.75 239 GLY A CA 1
ATOM 1779 C C . GLY A 1 239 ? -7.973 2.998 -7.012 1 96.75 239 GLY A C 1
ATOM 1780 O O . GLY A 1 239 ? -8.664 3.697 -7.754 1 96.75 239 GLY A O 1
ATOM 1781 N N . ILE A 1 240 ? -6.723 2.766 -7.227 1 96.06 240 ILE A N 1
ATOM 1782 C CA . ILE A 1 240 ? -6.047 3.332 -8.391 1 96.06 240 ILE A CA 1
ATOM 1783 C C . ILE A 1 240 ? -6.336 2.475 -9.617 1 96.06 240 ILE A C 1
ATOM 1785 O O . ILE A 1 240 ? -6.633 1.285 -9.5 1 96.06 240 ILE A O 1
ATOM 1789 N N . PRO A 1 241 ? -6.281 3.074 -10.812 1 93.06 241 PRO A N 1
ATOM 1790 C CA . PRO A 1 241 ? -6.469 2.277 -12.023 1 93.06 241 PRO A CA 1
ATOM 1791 C C . PRO A 1 241 ? -5.375 1.231 -12.219 1 93.06 241 PRO A C 1
ATOM 1793 O O . PRO A 1 241 ? -4.273 1.379 -11.688 1 93.06 241 PRO A O 1
ATOM 1796 N N . GLY A 1 242 ? -5.691 0.119 -12.945 1 91.69 242 GLY A N 1
ATOM 1797 C CA . GLY A 1 242 ? -4.703 -0.881 -13.32 1 91.69 242 GLY A CA 1
ATOM 1798 C C . GLY A 1 242 ? -4.637 -2.045 -12.352 1 91.69 242 GLY A C 1
ATOM 1799 O O . GLY A 1 242 ? -3.836 -2.965 -12.531 1 91.69 242 GLY A O 1
ATOM 1800 N N . ILE A 1 243 ? -5.363 -1.981 -11.312 1 92.12 243 ILE A N 1
ATOM 1801 C CA . ILE A 1 243 ? -5.457 -3.082 -10.352 1 92.12 243 ILE A CA 1
ATOM 1802 C C . ILE A 1 243 ? -6.883 -3.625 -10.328 1 92.12 243 ILE A C 1
ATOM 1804 O O . ILE A 1 243 ? -7.828 -2.889 -10.039 1 92.12 243 ILE A O 1
ATOM 1808 N N . ARG A 1 244 ? -7.031 -4.875 -10.641 1 87.38 244 ARG A N 1
ATOM 1809 C CA . ARG A 1 244 ? -8.359 -5.465 -10.781 1 87.38 244 ARG A CA 1
ATOM 1810 C C . ARG A 1 244 ? -8.609 -6.523 -9.719 1 87.38 244 ARG A C 1
ATOM 1812 O O . ARG A 1 244 ? -9.75 -6.926 -9.492 1 87.38 244 ARG A O 1
ATOM 1819 N N . GLY A 1 245 ? -7.531 -6.934 -9.086 1 87.38 245 GLY A N 1
ATOM 1820 C CA . GLY A 1 245 ? -7.652 -7.992 -8.102 1 87.38 245 GLY A CA 1
ATOM 1821 C C . GLY A 1 245 ? -8.656 -7.672 -7.004 1 87.38 245 GLY A C 1
ATOM 1822 O O . GLY A 1 245 ? -8.828 -6.508 -6.633 1 87.38 245 GLY A O 1
ATOM 1823 N N . LYS A 1 246 ? -9.18 -8.734 -6.422 1 87.25 246 LYS A N 1
ATOM 1824 C CA . LYS A 1 246 ? -10.297 -8.516 -5.512 1 87.25 246 LYS A CA 1
ATOM 1825 C C . LYS A 1 246 ? -9.961 -8.984 -4.102 1 87.25 246 LYS A C 1
ATOM 1827 O O . LYS A 1 246 ? -10.797 -8.906 -3.199 1 87.25 246 LYS A O 1
ATOM 1832 N N . SER A 1 247 ? -8.75 -9.469 -3.918 1 91.62 247 SER A N 1
ATOM 1833 C CA . SER A 1 247 ? -8.391 -9.867 -2.562 1 91.62 247 SER A CA 1
ATOM 1834 C C . SER A 1 247 ? -8.281 -8.656 -1.638 1 91.62 247 SER A C 1
ATOM 1836 O O . SER A 1 247 ? -7.957 -7.559 -2.082 1 91.62 247 SER A O 1
ATOM 1838 N N . PRO A 1 248 ? -8.508 -8.836 -0.335 1 95.12 248 PRO A N 1
ATOM 1839 C CA . PRO A 1 248 ? -8.414 -7.73 0.624 1 95.12 248 PRO A CA 1
ATOM 1840 C C . PRO A 1 248 ? -7.078 -7 0.56 1 95.12 248 PRO A C 1
ATOM 1842 O O . PRO A 1 248 ? -7.043 -5.77 0.553 1 95.12 248 PRO A O 1
ATOM 1845 N N . ALA A 1 249 ? -6.008 -7.762 0.414 1 96.06 249 ALA A N 1
ATOM 1846 C CA . ALA A 1 249 ? -4.676 -7.164 0.379 1 96.06 249 ALA A CA 1
ATOM 1847 C C . ALA A 1 249 ? -4.496 -6.297 -0.863 1 96.06 249 ALA A C 1
ATOM 1849 O O . ALA A 1 249 ? -3.967 -5.184 -0.78 1 96.06 249 ALA A O 1
ATOM 1850 N N . VAL A 1 250 ? -4.938 -6.793 -1.978 1 96 250 VAL A N 1
ATOM 1851 C CA . VAL A 1 250 ? -4.789 -6.09 -3.246 1 96 250 VAL A CA 1
ATOM 1852 C C . VAL A 1 250 ? -5.648 -4.824 -3.242 1 96 250 VAL A C 1
ATOM 1854 O O . VAL A 1 250 ? -5.184 -3.75 -3.627 1 96 250 VAL A O 1
ATOM 1857 N N . ILE A 1 251 ? -6.836 -4.953 -2.773 1 96.19 251 ILE A N 1
ATOM 1858 C CA . ILE A 1 251 ? -7.727 -3.801 -2.68 1 96.19 251 ILE A CA 1
ATOM 1859 C C . ILE A 1 251 ? -7.125 -2.758 -1.742 1 96.19 251 ILE A C 1
ATOM 1861 O O . ILE A 1 251 ? -7.109 -1.565 -2.059 1 96.19 251 ILE A O 1
ATOM 1865 N N . ALA A 1 252 ? -6.633 -3.229 -0.602 1 98.19 252 ALA A N 1
ATOM 1866 C CA . ALA A 1 252 ? -6.051 -2.334 0.396 1 98.19 252 ALA A CA 1
ATOM 1867 C C . ALA A 1 252 ? -4.879 -1.55 -0.188 1 98.19 252 ALA A C 1
ATOM 1869 O O . ALA A 1 252 ? -4.766 -0.341 0.026 1 98.19 252 ALA A O 1
ATOM 1870 N N . ILE A 1 253 ? -4 -2.219 -0.914 1 98.38 253 ILE A N 1
ATOM 1871 C CA . ILE A 1 253 ? -2.846 -1.571 -1.522 1 98.38 253 ILE A CA 1
ATOM 1872 C C . ILE A 1 253 ? -3.314 -0.529 -2.537 1 98.38 253 ILE A C 1
ATOM 1874 O O . ILE A 1 253 ? -2.803 0.594 -2.562 1 98.38 253 ILE A O 1
ATOM 1878 N N . SER A 1 254 ? -4.293 -0.897 -3.33 1 98.19 254 SER A N 1
ATOM 1879 C CA . SER A 1 254 ? -4.84 -0.015 -4.355 1 98.19 254 SER A CA 1
ATOM 1880 C C . SER A 1 254 ? -5.457 1.235 -3.736 1 98.19 254 SER A C 1
ATOM 1882 O O . SER A 1 254 ? -5.191 2.352 -4.184 1 98.19 254 SER A O 1
ATOM 1884 N N . VAL A 1 255 ? -6.23 1.072 -2.73 1 98.38 255 VAL A N 1
ATOM 1885 C CA . VAL A 1 255 ? -6.941 2.172 -2.084 1 98.38 255 VAL A CA 1
ATOM 1886 C C . VAL A 1 255 ? -5.949 3.037 -1.306 1 98.38 255 VAL A C 1
ATOM 1888 O O . VAL A 1 255 ? -6.062 4.266 -1.3 1 98.38 255 VAL A O 1
ATOM 1891 N N . ALA A 1 256 ? -4.992 2.4 -0.605 1 98.69 256 ALA A N 1
ATOM 1892 C CA . ALA A 1 256 ? -3.977 3.166 0.115 1 98.69 256 ALA A CA 1
ATOM 1893 C C . ALA A 1 256 ? -3.234 4.113 -0.824 1 98.69 256 ALA A C 1
ATOM 1895 O O . ALA A 1 256 ? -3.002 5.277 -0.488 1 98.69 256 ALA A O 1
ATOM 1896 N N . ALA A 1 257 ? -2.836 3.602 -1.982 1 98.44 257 ALA A N 1
ATOM 1897 C CA . ALA A 1 257 ? -2.15 4.434 -2.967 1 98.44 257 ALA A CA 1
ATOM 1898 C C . ALA A 1 257 ? -3.025 5.605 -3.4 1 98.44 257 ALA A C 1
ATOM 1900 O O . ALA A 1 257 ? -2.547 6.734 -3.523 1 98.44 257 ALA A O 1
ATOM 1901 N N . GLN A 1 258 ? -4.277 5.355 -3.674 1 98.25 258 GLN A N 1
ATOM 1902 C CA . GLN A 1 258 ? -5.223 6.406 -4.035 1 98.25 258 GLN A CA 1
ATOM 1903 C C . GLN A 1 258 ? -5.312 7.461 -2.936 1 98.25 258 GLN A C 1
ATOM 1905 O O . GLN A 1 258 ? -5.312 8.664 -3.217 1 98.25 258 GLN A O 1
ATOM 1910 N N . LEU A 1 259 ? -5.398 7.039 -1.688 1 98.19 259 LEU A N 1
ATOM 1911 C CA . LEU A 1 259 ? -5.535 7.961 -0.564 1 98.19 259 LEU A CA 1
ATOM 1912 C C . LEU A 1 259 ? -4.277 8.805 -0.393 1 98.19 259 LEU A C 1
ATOM 1914 O O . LEU A 1 259 ? -4.352 9.977 -0.038 1 98.19 259 LEU A O 1
ATOM 1918 N N . VAL A 1 260 ? -3.082 8.18 -0.597 1 97.5 260 VAL A N 1
ATOM 1919 C CA . VAL A 1 260 ? -1.843 8.945 -0.543 1 97.5 260 VAL A CA 1
ATOM 1920 C C . VAL A 1 260 ? -1.87 10.047 -1.603 1 97.5 260 VAL A C 1
ATOM 1922 O O . VAL A 1 260 ? -1.471 11.18 -1.338 1 97.5 260 VAL A O 1
ATOM 1925 N N . GLN A 1 261 ? -2.332 9.727 -2.852 1 96.81 261 GLN A N 1
ATOM 1926 C CA . GLN A 1 261 ? -2.479 10.734 -3.9 1 96.81 261 GLN A CA 1
ATOM 1927 C C . GLN A 1 261 ? -3.412 11.859 -3.459 1 96.81 261 GLN A C 1
ATOM 1929 O O . GLN A 1 261 ? -3.125 13.031 -3.686 1 96.81 261 GLN A O 1
ATOM 1934 N N . VAL A 1 262 ? -4.504 11.508 -2.846 1 96.06 262 VAL A N 1
ATOM 1935 C CA . VAL A 1 262 ? -5.5 12.453 -2.359 1 96.06 262 VAL A CA 1
ATOM 1936 C C . VAL A 1 262 ? -4.879 13.367 -1.307 1 96.06 262 VAL A C 1
ATOM 1938 O O . VAL A 1 262 ? -5.043 14.586 -1.36 1 96.06 262 VAL A O 1
ATOM 1941 N N . LEU A 1 263 ? -4.188 12.805 -0.33 1 93.5 263 LEU A N 1
ATOM 1942 C CA . LEU A 1 263 ? -3.576 13.562 0.758 1 93.5 263 LEU A CA 1
ATOM 1943 C C . LEU A 1 263 ? -2.543 14.547 0.223 1 93.5 263 LEU A C 1
ATOM 1945 O O . LEU A 1 263 ? -2.457 15.68 0.697 1 93.5 263 LEU A O 1
ATOM 1949 N N . GLU A 1 264 ? -1.776 14.102 -0.764 1 90.31 264 GLU A N 1
ATOM 1950 C CA . GLU A 1 264 ? -0.756 14.984 -1.328 1 90.31 264 GLU A CA 1
ATOM 1951 C C . GLU A 1 264 ? -1.388 16.125 -2.121 1 90.31 264 GLU A C 1
ATOM 1953 O O . GLU A 1 264 ? -0.902 17.25 -2.082 1 90.31 264 GLU A O 1
ATOM 1958 N N . ALA A 1 265 ? -2.441 15.805 -2.859 1 88.12 265 ALA A N 1
ATOM 1959 C CA . ALA A 1 265 ? -3.135 16.828 -3.627 1 88.12 265 ALA A CA 1
ATOM 1960 C C . ALA A 1 265 ? -3.758 17.875 -2.705 1 88.12 265 ALA A C 1
ATOM 1962 O O . ALA A 1 265 ? -3.785 19.062 -3.033 1 88.12 265 ALA A O 1
ATOM 1963 N N . ALA A 1 266 ? -4.27 17.5 -1.595 1 80.38 266 ALA A N 1
ATOM 1964 C CA . ALA A 1 266 ? -4.898 18.391 -0.626 1 80.38 266 ALA A CA 1
ATOM 1965 C C . ALA A 1 266 ? -3.863 19.297 0.046 1 80.38 266 ALA A C 1
ATOM 1967 O O . ALA A 1 266 ? -4.164 20.422 0.424 1 80.38 266 ALA A O 1
ATOM 1968 N N . ALA A 1 267 ? -2.709 18.734 0.226 1 72.88 267 ALA A N 1
ATOM 1969 C CA . ALA A 1 267 ? -1.652 19.5 0.884 1 72.88 267 ALA A CA 1
ATOM 1970 C C . ALA A 1 267 ? -1.126 20.609 -0.027 1 72.88 267 ALA A C 1
ATOM 1972 O O . ALA A 1 267 ? -0.653 21.641 0.45 1 72.88 267 ALA A O 1
ATOM 1973 N N . THR A 1 268 ? -1.18 20.406 -1.361 1 62.78 268 THR A N 1
ATOM 1974 C CA . THR A 1 268 ? -0.687 21.406 -2.301 1 62.78 268 THR A CA 1
ATOM 1975 C C . THR A 1 268 ? -1.685 22.547 -2.445 1 62.78 268 THR A C 1
ATOM 1977 O O . THR A 1 268 ? -1.298 23.688 -2.729 1 62.78 268 THR A O 1
ATOM 1980 N N . PHE A 1 269 ? -3.064 22.391 -2.367 1 54.03 269 PHE A N 1
ATOM 1981 C CA . PHE A 1 269 ? -4.094 23.391 -2.625 1 54.03 269 PHE A CA 1
ATOM 1982 C C . PHE A 1 269 ? -4.43 24.156 -1.354 1 54.03 269 PHE A C 1
ATOM 1984 O O . PHE A 1 269 ? -5.348 24.984 -1.343 1 54.03 269 PHE A O 1
ATOM 1991 N N . SER A 1 270 ? -3.746 24.156 -0.396 1 49.72 270 SER A N 1
ATOM 1992 C CA . SER A 1 270 ? -4.246 24.938 0.724 1 49.72 270 SER A CA 1
ATOM 1993 C C . SER A 1 270 ? -4.328 26.422 0.364 1 49.72 270 SER A C 1
ATOM 1995 O O . SER A 1 270 ? -3.322 27.031 -0.005 1 49.72 270 SER A O 1
ATOM 1997 N N . PRO A 1 271 ? -5.566 27 0.125 1 40.41 271 PRO A N 1
ATOM 1998 C CA . PRO A 1 271 ? -5.914 28.344 -0.317 1 40.41 271 PRO A CA 1
ATOM 1999 C C . PRO A 1 271 ? -5.125 29.422 0.416 1 40.41 271 PRO A C 1
ATOM 2001 O O . PRO A 1 271 ? -5 30.547 -0.082 1 40.41 271 PRO A O 1
ATOM 2004 N N . ASP A 1 272 ? -4.949 29.344 1.787 1 37.97 272 ASP A N 1
ATOM 2005 C CA . ASP A 1 272 ? -4.5 30.578 2.402 1 37.97 272 ASP A CA 1
ATOM 2006 C C . ASP A 1 272 ? -3.186 31.062 1.787 1 37.97 272 ASP A C 1
ATOM 2008 O O . ASP A 1 272 ? -2.568 32 2.279 1 37.97 272 ASP A O 1
ATOM 2012 N N . ALA A 1 273 ? -2.695 30.375 0.839 1 38.88 273 ALA A N 1
ATOM 2013 C CA . ALA A 1 273 ? -1.517 30.891 0.151 1 38.88 273 ALA A CA 1
ATOM 2014 C C . ALA A 1 273 ? -1.873 32.094 -0.702 1 38.88 273 ALA A C 1
ATOM 2016 O O . ALA A 1 273 ? -1.085 32.531 -1.551 1 38.88 273 ALA A O 1
ATOM 2017 N N . LEU A 1 274 ? -3.088 32.5 -0.782 1 34.72 274 LEU A N 1
ATOM 2018 C CA . LEU A 1 274 ? -3.332 33.75 -1.481 1 34.72 274 LEU A CA 1
ATOM 2019 C C . LEU A 1 274 ? -2.578 34.906 -0.819 1 34.72 274 LEU A C 1
ATOM 2021 O O . LEU A 1 274 ? -2.8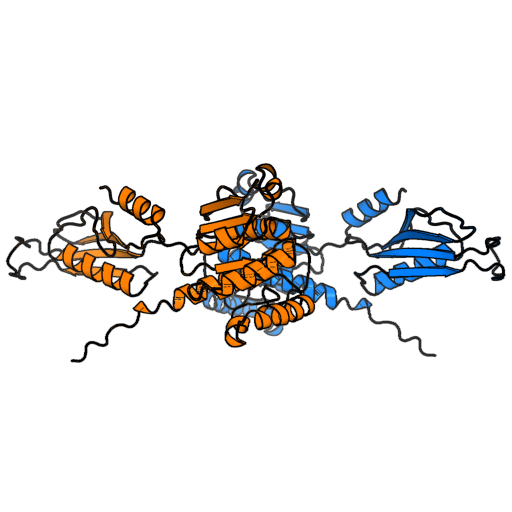81 35.281 0.316 1 34.72 274 LEU A O 1
ATOM 2025 N N . THR A 1 275 ? -1.322 35 -1.107 1 33.34 275 THR A N 1
ATOM 2026 C CA . THR A 1 275 ? -0.484 36.156 -0.864 1 33.34 275 THR A CA 1
ATOM 2027 C C . THR A 1 275 ? -1.244 37.438 -1.173 1 33.34 275 THR A C 1
ATOM 2029 O O . THR A 1 275 ? -1.757 37.625 -2.281 1 33.34 275 THR A O 1
ATOM 2032 N N . PRO A 1 276 ? -1.722 38.156 -0.162 1 31.77 276 PRO A N 1
ATOM 2033 C CA . PRO A 1 276 ? -2.137 39.531 -0.441 1 31.77 276 PRO A CA 1
ATOM 2034 C C . PRO A 1 276 ? -1.106 40.281 -1.264 1 31.77 276 PRO A C 1
ATOM 2036 O O . PRO A 1 276 ? 0.094 40.219 -0.992 1 31.77 276 PRO A O 1
ATOM 2039 N N . GLN A 1 277 ? -1.249 40.25 -2.52 1 29.16 277 GLN A N 1
ATOM 2040 C CA . GLN A 1 277 ? -0.48 41.188 -3.322 1 29.16 277 GLN A CA 1
ATOM 2041 C C . GLN A 1 277 ? -0.446 42.594 -2.666 1 29.16 277 GLN A C 1
ATOM 2043 O O . GLN A 1 277 ? -1.494 43.156 -2.379 1 29.16 277 GLN A O 1
ATOM 2048 N N . ARG A 1 278 ? 0.481 42.875 -1.848 1 28.3 278 ARG A N 1
ATOM 2049 C CA . ARG A 1 278 ? 0.754 44.281 -1.494 1 28.3 278 ARG A CA 1
ATOM 2050 C C . ARG A 1 278 ? 0.632 45.188 -2.711 1 28.3 278 ARG A C 1
ATOM 2052 O O . ARG A 1 278 ? 1.307 44.969 -3.721 1 28.3 278 ARG A O 1
ATOM 2059 N N . THR A 1 279 ? -0.551 45.688 -3.07 1 28.59 279 THR A N 1
ATOM 2060 C CA . THR A 1 279 ? -0.543 46.938 -3.85 1 28.59 279 THR A CA 1
ATOM 2061 C C . THR A 1 279 ? 0.498 47.906 -3.307 1 28.59 279 THR A C 1
ATOM 2063 O O . THR A 1 279 ? 0.527 48.188 -2.105 1 28.59 279 THR A O 1
ATOM 2066 N N . PRO A 1 280 ? 1.345 48.312 -4.293 1 29.69 280 PRO A N 1
ATOM 2067 C CA . PRO A 1 280 ? 2.113 49.5 -3.871 1 29.69 280 PRO A CA 1
ATOM 2068 C C . PRO A 1 280 ? 1.227 50.625 -3.385 1 29.69 280 PRO A C 1
ATOM 2070 O O . PRO A 1 280 ? 0.076 50.75 -3.814 1 29.69 280 PRO A O 1
ATOM 2073 N N . MET B 1 1 ? -0.336 -41 -2.861 1 72.88 1 MET B N 1
ATOM 2074 C CA . MET B 1 1 ? -0.216 -39.688 -2.217 1 72.88 1 MET B CA 1
ATOM 2075 C C . MET B 1 1 ? -1.563 -38.969 -2.176 1 72.88 1 MET B C 1
ATOM 2077 O O . MET B 1 1 ? -2.314 -39 -3.152 1 72.88 1 MET B O 1
ATOM 2081 N N . HIS B 1 2 ? -1.917 -38.531 -0.997 1 89.06 2 HIS B N 1
ATOM 2082 C CA . HIS B 1 2 ? -3.166 -37.812 -0.732 1 89.06 2 HIS B CA 1
ATOM 2083 C C . HIS B 1 2 ? -3.182 -36.438 -1.415 1 89.06 2 HIS B C 1
ATOM 2085 O O . HIS B 1 2 ? -2.135 -35.812 -1.578 1 89.06 2 HIS B O 1
ATOM 2091 N N . TRP B 1 3 ? -4.379 -36.188 -2.027 1 90.19 3 TRP B N 1
ATOM 2092 C CA . TRP B 1 3 ? -4.5 -34.969 -2.816 1 90.19 3 TRP B CA 1
ATOM 2093 C C . TRP B 1 3 ? -3.941 -33.781 -2.055 1 90.19 3 TRP B C 1
ATOM 2095 O O . TRP B 1 3 ? -3.301 -32.906 -2.643 1 90.19 3 TRP B O 1
ATOM 2105 N N . LEU B 1 4 ? -4.129 -33.75 -0.775 1 90.19 4 LEU B N 1
ATOM 2106 C CA . LEU B 1 4 ? -3.666 -32.625 0.039 1 90.19 4 LEU B CA 1
ATOM 2107 C C . LEU B 1 4 ? -2.143 -32.531 0.049 1 90.19 4 LEU B C 1
ATOM 2109 O O . LEU B 1 4 ? -1.567 -31.453 -0.024 1 90.19 4 LEU B O 1
ATOM 2113 N N . ASP B 1 5 ? -1.512 -33.656 0.174 1 92.25 5 ASP B N 1
ATOM 2114 C CA . ASP B 1 5 ? -0.055 -33.719 0.108 1 92.25 5 ASP B CA 1
ATOM 2115 C C . ASP B 1 5 ? 0.454 -33.25 -1.255 1 92.25 5 ASP B C 1
ATOM 2117 O O . ASP B 1 5 ? 1.493 -32.594 -1.345 1 92.25 5 ASP B O 1
ATOM 2121 N N . ALA B 1 6 ? -0.283 -33.688 -2.277 1 92.31 6 ALA B N 1
ATOM 2122 C CA . ALA B 1 6 ? 0.095 -33.281 -3.633 1 92.31 6 ALA B CA 1
ATOM 2123 C C . ALA B 1 6 ? 0.037 -31.766 -3.803 1 92.31 6 ALA B C 1
ATOM 2125 O O . ALA B 1 6 ? 0.944 -31.172 -4.383 1 92.31 6 ALA B O 1
ATOM 2126 N N . VAL B 1 7 ? -1.007 -31.172 -3.27 1 91.81 7 VAL B N 1
ATOM 2127 C CA . VAL B 1 7 ? -1.149 -29.719 -3.354 1 91.81 7 VAL B CA 1
ATOM 2128 C C . VAL B 1 7 ? 0.011 -29.047 -2.627 1 91.81 7 VAL B C 1
ATOM 2130 O O . VAL B 1 7 ? 0.6 -28.094 -3.139 1 91.81 7 VAL B O 1
ATOM 2133 N N . GLN B 1 8 ? 0.365 -29.516 -1.521 1 89.38 8 GLN B N 1
ATOM 2134 C CA . GLN B 1 8 ? 1.46 -28.953 -0.73 1 89.38 8 GLN B CA 1
ATOM 2135 C C . GLN B 1 8 ? 2.791 -29.094 -1.462 1 89.38 8 GLN B C 1
ATOM 2137 O O . GLN B 1 8 ? 3.605 -28.172 -1.464 1 89.38 8 GLN B O 1
ATOM 2142 N N . ALA B 1 9 ? 2.934 -30.312 -2.008 1 89.5 9 ALA B N 1
ATOM 2143 C CA . ALA B 1 9 ? 4.172 -30.578 -2.732 1 89.5 9 ALA B CA 1
ATOM 2144 C C . ALA B 1 9 ? 4.316 -29.656 -3.934 1 89.5 9 ALA B C 1
ATOM 2146 O O . ALA B 1 9 ? 5.395 -29.109 -4.18 1 89.5 9 ALA B O 1
ATOM 2147 N N . LEU B 1 10 ? 3.229 -29.5 -4.648 1 90.75 10 LEU B N 1
ATOM 2148 C CA . LEU B 1 10 ? 3.246 -28.594 -5.793 1 90.75 10 LEU B CA 1
ATOM 2149 C C . LEU B 1 10 ? 3.539 -27.156 -5.352 1 90.75 10 LEU B C 1
ATOM 2151 O O . LEU B 1 10 ? 4.309 -26.453 -6.004 1 90.75 10 LEU B O 1
ATOM 2155 N N . SER B 1 11 ? 2.945 -26.75 -4.242 1 87.06 11 SER B N 1
ATOM 2156 C CA . SER B 1 11 ? 3.158 -25.422 -3.695 1 87.06 11 SER B CA 1
ATOM 2157 C C . SER B 1 11 ? 4.617 -25.203 -3.307 1 87.06 11 SER B C 1
ATOM 2159 O O . SER B 1 11 ? 5.207 -24.172 -3.629 1 87.06 11 SER B O 1
ATOM 2161 N N . ALA B 1 12 ? 5.172 -26.219 -2.695 1 82.62 12 ALA B N 1
ATOM 2162 C CA . ALA B 1 12 ? 6.559 -26.141 -2.242 1 82.62 12 ALA B CA 1
ATOM 2163 C C . ALA B 1 12 ? 7.516 -26.016 -3.424 1 82.62 12 ALA B C 1
ATOM 2165 O O . ALA B 1 12 ? 8.523 -25.312 -3.35 1 82.62 12 ALA B O 1
ATOM 2166 N N . ARG B 1 13 ? 7.117 -26.688 -4.48 1 85.25 13 ARG B N 1
ATOM 2167 C CA . ARG B 1 13 ? 7.984 -26.719 -5.652 1 85.25 13 ARG B CA 1
ATOM 2168 C C . ARG B 1 13 ? 7.652 -25.578 -6.613 1 85.25 13 ARG B C 1
ATOM 2170 O O . ARG B 1 13 ? 8.352 -25.375 -7.609 1 85.25 13 ARG B O 1
ATOM 2177 N N . GLY B 1 14 ? 6.594 -24.891 -6.332 1 86.75 14 GLY B N 1
ATOM 2178 C CA . GLY B 1 14 ? 6.16 -23.844 -7.234 1 86.75 14 GLY B CA 1
ATOM 2179 C C . GLY B 1 14 ? 5.68 -24.359 -8.57 1 86.75 14 GLY B C 1
ATOM 2180 O O . GLY B 1 14 ? 5.941 -23.75 -9.609 1 86.75 14 GLY B O 1
ATOM 2181 N N . GLU B 1 15 ? 5.125 -25.516 -8.562 1 88.81 15 GLU B N 1
ATOM 2182 C CA . GLU B 1 15 ? 4.609 -26.141 -9.781 1 88.81 15 GLU B CA 1
ATOM 2183 C C . GLU B 1 15 ? 3.096 -25.984 -9.883 1 88.81 15 GLU B C 1
ATOM 2185 O O . GLU B 1 15 ? 2.383 -26.125 -8.883 1 88.81 15 GLU B O 1
ATOM 2190 N N . ALA B 1 16 ? 2.715 -25.641 -11.047 1 91.38 16 ALA B N 1
ATOM 2191 C CA . ALA B 1 16 ? 1.287 -25.438 -11.273 1 91.38 16 ALA B CA 1
ATOM 2192 C C . ALA B 1 16 ? 0.529 -26.766 -11.195 1 91.38 16 ALA B C 1
ATOM 2194 O O . ALA B 1 16 ? 1.098 -27.828 -11.445 1 91.38 16 ALA B O 1
ATOM 2195 N N . GLY B 1 17 ? -0.717 -26.688 -10.758 1 94 17 GLY B N 1
ATOM 2196 C CA . GLY B 1 17 ? -1.612 -27.828 -10.703 1 94 17 GLY B CA 1
ATOM 2197 C C . GLY B 1 17 ? -3.078 -27.453 -10.742 1 94 17 GLY B C 1
ATOM 2198 O O . GLY B 1 17 ? -3.416 -26.266 -10.664 1 94 17 GLY B O 1
ATOM 2199 N N . VAL B 1 18 ? -3.898 -28.422 -11 1 96 18 VAL B N 1
ATOM 2200 C CA . VAL B 1 18 ? -5.348 -28.266 -10.977 1 96 18 VAL B CA 1
ATOM 2201 C C . VAL B 1 18 ? -5.957 -29.234 -9.977 1 96 18 VAL B C 1
ATOM 2203 O O . VAL B 1 18 ? -5.617 -30.422 -9.961 1 96 18 VAL B O 1
ATOM 2206 N N . LEU B 1 19 ? -6.742 -28.703 -9.07 1 96.19 19 LEU B N 1
ATOM 2207 C CA . LEU B 1 19 ? -7.539 -29.547 -8.188 1 96.19 19 LEU B CA 1
ATOM 2208 C C . LEU B 1 19 ? -8.867 -29.922 -8.836 1 96.19 19 LEU B C 1
ATOM 2210 O O . LEU B 1 19 ? -9.672 -29.047 -9.156 1 96.19 19 LEU B O 1
ATOM 2214 N N . VAL B 1 20 ? -9.078 -31.156 -9.078 1 96.12 20 VAL B N 1
ATOM 2215 C CA . VAL B 1 20 ? -10.32 -31.672 -9.633 1 96.12 20 VAL B CA 1
ATOM 2216 C C . VAL B 1 20 ? -11.195 -32.219 -8.508 1 96.12 20 VAL B C 1
ATOM 2218 O O . VAL B 1 20 ? -10.758 -33.094 -7.742 1 96.12 20 VAL B O 1
ATOM 2221 N N . THR B 1 21 ? -12.375 -31.688 -8.359 1 96.19 21 THR B N 1
ATOM 2222 C CA . THR B 1 21 ? -13.312 -32.125 -7.324 1 96.19 21 THR B CA 1
ATOM 2223 C C . THR B 1 21 ? -14.625 -32.594 -7.945 1 96.19 21 THR B C 1
ATOM 2225 O O . THR B 1 21 ? -15.172 -31.938 -8.836 1 96.19 21 THR B O 1
ATOM 2228 N N . VAL B 1 22 ? -15.07 -33.812 -7.59 1 94.75 22 VAL B N 1
ATOM 2229 C CA . VAL B 1 22 ? -16.438 -34.219 -7.945 1 94.75 22 VAL B CA 1
ATOM 2230 C C . VAL B 1 22 ? -17.438 -33.312 -7.215 1 94.75 22 VAL B C 1
ATOM 2232 O O . VAL B 1 22 ? -17.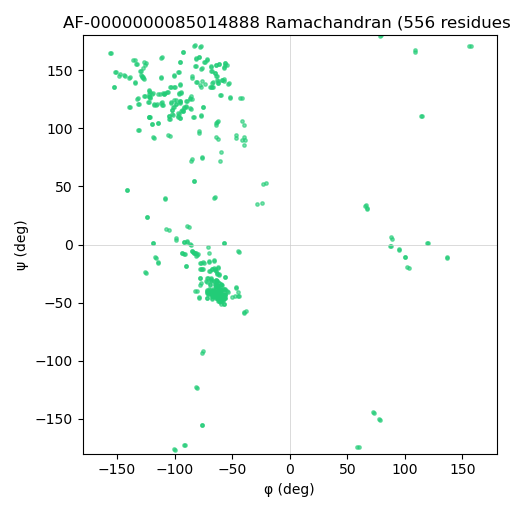672 -33.5 -6.02 1 94.75 22 VAL B O 1
ATOM 2235 N N . ALA B 1 23 ? -17.969 -32.406 -7.949 1 95.12 23 ALA B N 1
ATOM 2236 C CA . ALA B 1 23 ? -18.859 -31.406 -7.352 1 95.12 23 ALA B CA 1
ATOM 2237 C C . ALA B 1 23 ? -20.266 -31.969 -7.145 1 95.12 23 ALA B C 1
ATOM 2239 O O . ALA B 1 23 ? -20.906 -31.672 -6.141 1 95.12 23 ALA B O 1
ATOM 2240 N N . ALA B 1 24 ? -20.719 -32.719 -8.094 1 93.38 24 ALA B N 1
ATOM 2241 C CA . ALA B 1 24 ? -22.062 -33.281 -8.023 1 93.38 24 ALA B CA 1
ATOM 2242 C C . ALA B 1 24 ? -22.141 -34.594 -8.789 1 93.38 24 ALA B C 1
ATOM 2244 O O . ALA B 1 24 ? -21.422 -34.812 -9.758 1 93.38 24 ALA B O 1
ATOM 2245 N N . VAL B 1 25 ? -23.031 -35.531 -8.305 1 90.5 25 VAL B N 1
ATOM 2246 C CA . VAL B 1 25 ? -23.281 -36.812 -8.938 1 90.5 25 VAL B CA 1
ATOM 2247 C C . VAL B 1 25 ? -24.781 -37.031 -9.062 1 90.5 25 VAL B C 1
ATOM 2249 O O . VAL B 1 25 ? -25.531 -36.812 -8.117 1 90.5 25 VAL B O 1
ATOM 2252 N N . ARG B 1 26 ? -25.109 -37.281 -10.195 1 87.5 26 ARG B N 1
ATOM 2253 C CA . ARG B 1 26 ? -26.469 -37.75 -10.438 1 87.5 26 ARG B CA 1
ATOM 2254 C C . ARG B 1 26 ? -26.453 -39.188 -10.945 1 87.5 26 ARG B C 1
ATOM 2256 O O . ARG B 1 26 ? -25.75 -39.5 -11.914 1 87.5 26 ARG B O 1
ATOM 2263 N N . GLY B 1 27 ? -27.281 -40.094 -10.312 1 84.06 27 GLY B N 1
ATOM 2264 C CA . GLY B 1 27 ? -27.266 -41.5 -10.695 1 84.06 27 GLY B CA 1
ATOM 2265 C C . GLY B 1 27 ? -26.078 -42.25 -10.141 1 84.06 27 GLY B C 1
ATOM 2266 O O . GLY B 1 27 ? -25.672 -42.031 -8.992 1 84.06 27 GLY B O 1
ATOM 2267 N N . HIS B 1 28 ? -25.609 -43.281 -10.844 1 79.69 28 HIS B N 1
ATOM 2268 C CA . HIS B 1 28 ? -24.5 -44.094 -10.367 1 79.69 28 HIS B CA 1
ATOM 2269 C C . HIS B 1 28 ? -23.172 -43.531 -10.859 1 79.69 28 HIS B C 1
ATOM 2271 O O . HIS B 1 28 ? -23.016 -43.219 -12.047 1 79.69 28 HIS B O 1
ATOM 2277 N N . ALA B 1 29 ? -22.344 -43.156 -9.93 1 76.44 29 ALA B N 1
ATOM 2278 C CA . ALA B 1 29 ? -21 -42.688 -10.266 1 76.44 29 ALA B CA 1
ATOM 2279 C C . ALA B 1 29 ? -19.938 -43.438 -9.477 1 76.44 29 ALA B C 1
ATOM 2281 O O . ALA B 1 29 ? -20.219 -43.969 -8.398 1 76.44 29 ALA B O 1
ATOM 2282 N N . PRO B 1 30 ? -18.703 -43.531 -10.117 1 77.75 30 PRO B N 1
ATOM 2283 C CA . PRO B 1 30 ? -17.641 -44.312 -9.477 1 77.75 30 PRO B CA 1
ATOM 2284 C C . PRO B 1 30 ? -17.234 -43.75 -8.117 1 77.75 30 PRO B C 1
ATOM 2286 O O . PRO B 1 30 ? -16.812 -44.5 -7.234 1 77.75 30 PRO B O 1
ATOM 2289 N N . ARG B 1 31 ? -17.234 -42.438 -7.938 1 86.38 31 ARG B N 1
ATOM 2290 C CA . ARG B 1 31 ? -16.891 -41.812 -6.672 1 86.38 31 ARG B CA 1
ATOM 2291 C C . ARG B 1 31 ? -17.984 -40.844 -6.219 1 86.38 31 ARG B C 1
ATOM 2293 O O . ARG B 1 31 ? -18.766 -40.344 -7.039 1 86.38 31 ARG B O 1
ATOM 2300 N N . GLU B 1 32 ? -17.984 -40.625 -4.934 1 88.38 32 GLU B N 1
ATOM 2301 C CA . GLU B 1 32 ? -18.984 -39.719 -4.34 1 88.38 32 GLU B CA 1
ATOM 2302 C C . GLU B 1 32 ? -18.578 -38.281 -4.496 1 88.38 32 GLU B C 1
ATOM 2304 O O . GLU B 1 32 ? -17.391 -37.969 -4.715 1 88.38 32 GLU B O 1
ATOM 2309 N N . ALA B 1 33 ? -19.594 -37.469 -4.367 1 91.19 33 ALA B N 1
ATOM 2310 C CA . ALA B 1 33 ? -19.312 -36.031 -4.32 1 91.19 33 ALA B CA 1
ATOM 2311 C C . ALA B 1 33 ? -18.281 -35.719 -3.236 1 91.19 33 ALA B C 1
ATOM 2313 O O . ALA B 1 33 ? -18.328 -36.281 -2.145 1 91.19 33 ALA B O 1
ATOM 2314 N N . GLY B 1 34 ? -17.312 -34.812 -3.549 1 92.56 34 GLY B N 1
ATOM 2315 C CA . GLY B 1 34 ? -16.266 -34.469 -2.611 1 92.56 34 GLY B CA 1
ATOM 2316 C C . GLY B 1 34 ? -14.93 -35.125 -2.936 1 92.56 34 GLY B C 1
ATOM 2317 O O . GLY B 1 34 ? -13.883 -34.688 -2.455 1 92.56 34 GLY B O 1
ATOM 2318 N N . ALA B 1 35 ? -15.008 -36.219 -3.734 1 93.25 35 ALA B N 1
ATOM 2319 C CA . ALA B 1 35 ? -13.758 -36.844 -4.141 1 93.25 35 ALA B CA 1
ATOM 2320 C C . ALA B 1 35 ? -12.867 -35.875 -4.898 1 93.25 35 ALA B C 1
ATOM 2322 O O . ALA B 1 35 ? -13.359 -35.031 -5.652 1 93.25 35 ALA B O 1
ATOM 2323 N N . LYS B 1 36 ? -11.547 -35.938 -4.664 1 95.75 36 LYS B N 1
ATOM 2324 C CA . LYS B 1 36 ? -10.625 -34.969 -5.242 1 95.75 36 LYS B CA 1
ATOM 2325 C C . LYS B 1 36 ? -9.453 -35.688 -5.934 1 95.75 36 LYS B C 1
ATOM 2327 O O . LYS B 1 36 ? -9.086 -36.781 -5.566 1 95.75 36 LYS B O 1
ATOM 2332 N N . MET B 1 37 ? -8.938 -35.062 -6.953 1 95.69 37 MET B N 1
ATOM 2333 C CA . MET B 1 37 ? -7.707 -35.406 -7.652 1 95.69 37 MET B CA 1
ATOM 2334 C C . MET B 1 37 ? -6.898 -34.156 -8.008 1 95.69 37 MET B C 1
ATOM 2336 O O . MET B 1 37 ? -7.465 -33.094 -8.219 1 95.69 37 MET B O 1
ATOM 2340 N N . VAL B 1 38 ? -5.578 -34.312 -7.93 1 96.88 38 VAL B N 1
ATOM 2341 C CA . VAL B 1 38 ? -4.707 -33.219 -8.336 1 96.88 38 VAL B CA 1
ATOM 2342 C C . VAL B 1 38 ? -3.996 -33.562 -9.641 1 96.88 38 VAL B C 1
ATOM 2344 O O . VAL B 1 38 ? -3.52 -34.688 -9.797 1 96.88 38 VAL B O 1
ATOM 2347 N N . VAL B 1 39 ? -4.035 -32.719 -10.578 1 96.25 39 VAL B N 1
ATOM 2348 C CA . VAL B 1 39 ? -3.402 -32.938 -11.875 1 96.25 39 VAL B CA 1
ATOM 2349 C C . VAL B 1 39 ? -2.318 -31.875 -12.094 1 96.25 39 VAL B C 1
ATOM 2351 O O . VAL B 1 39 ? -2.586 -30.672 -12 1 96.25 39 VAL B O 1
ATOM 2354 N N . SER B 1 40 ? -1.091 -32.25 -12.281 1 95.56 40 SER B N 1
ATOM 2355 C CA . SER B 1 40 ? -0.027 -31.375 -12.742 1 95.56 40 SER B CA 1
ATOM 2356 C C . SER B 1 40 ? 0.237 -31.562 -14.234 1 95.56 40 SER B C 1
ATOM 2358 O O . SER B 1 40 ? -0.498 -32.281 -14.914 1 95.56 40 SER B O 1
ATOM 2360 N N . SER B 1 41 ? 1.225 -30.859 -14.734 1 92.56 41 SER B N 1
ATOM 2361 C CA . SER B 1 41 ? 1.576 -31.016 -16.141 1 92.56 41 SER B CA 1
ATOM 2362 C C . SER B 1 41 ? 2.078 -32.438 -16.422 1 92.56 41 SER B C 1
ATOM 2364 O O . SER B 1 41 ? 1.951 -32.938 -17.547 1 92.56 41 SER B O 1
ATOM 2366 N N . ARG B 1 42 ? 2.557 -33.094 -15.344 1 91 42 ARG B N 1
ATOM 2367 C CA . ARG B 1 42 ? 3.246 -34.344 -15.602 1 91 42 ARG B CA 1
ATOM 2368 C C . ARG B 1 42 ? 2.627 -35.5 -14.805 1 91 42 ARG B C 1
ATOM 2370 O O . ARG B 1 42 ? 2.785 -36.656 -15.156 1 91 42 ARG B O 1
ATOM 2377 N N . GLU B 1 43 ? 1.993 -35.156 -13.719 1 93.31 43 GLU B N 1
ATOM 2378 C CA . GLU B 1 43 ? 1.567 -36.188 -12.781 1 93.31 43 GLU B CA 1
ATOM 2379 C C . GLU B 1 43 ? 0.132 -35.969 -12.32 1 93.31 43 GLU B C 1
ATOM 2381 O O . GLU B 1 43 ? -0.429 -34.906 -12.531 1 93.31 43 GLU B O 1
ATOM 2386 N N . THR B 1 44 ? -0.426 -37.031 -11.859 1 94.81 44 THR B N 1
ATOM 2387 C CA . THR B 1 44 ? -1.728 -37 -11.203 1 94.81 44 THR B CA 1
ATOM 2388 C C . THR B 1 44 ? -1.669 -37.688 -9.836 1 94.81 44 THR B C 1
ATOM 2390 O O . THR B 1 44 ? -0.893 -38.625 -9.641 1 94.81 44 THR B O 1
ATOM 2393 N N . TRP B 1 45 ? -2.402 -37.156 -8.906 1 94.44 45 TRP B N 1
ATOM 2394 C CA . TRP B 1 45 ? -2.5 -37.719 -7.57 1 94.44 45 TRP B CA 1
ATOM 2395 C C . TRP B 1 45 ? -3.957 -37.938 -7.18 1 94.44 45 TRP B C 1
ATOM 2397 O O . TRP B 1 45 ? -4.816 -37.125 -7.473 1 94.44 45 TRP B O 1
ATOM 2407 N N . ASP B 1 46 ? -4.238 -39.031 -6.477 1 93.62 46 ASP B N 1
ATOM 2408 C CA . ASP B 1 46 ? -5.574 -39.438 -6.074 1 93.62 46 ASP B CA 1
ATOM 2409 C C . ASP B 1 46 ? -6.477 -39.656 -7.289 1 93.62 46 ASP B C 1
ATOM 2411 O O . ASP B 1 46 ? -5.992 -39.781 -8.414 1 93.62 46 ASP B O 1
ATOM 2415 N N . SER B 1 47 ? -7.859 -39.938 -7.047 1 91.12 47 SER B N 1
ATOM 2416 C CA . SER B 1 47 ? -8.734 -40.281 -8.156 1 91.12 47 SER B CA 1
ATOM 2417 C C . SER B 1 47 ? -10.164 -39.781 -7.918 1 91.12 47 SER B C 1
ATOM 2419 O O . SER B 1 47 ? -10.617 -39.719 -6.773 1 91.12 47 SER B O 1
ATOM 2421 N N . VAL B 1 48 ? -10.773 -39.438 -8.992 1 90.94 48 VAL B N 1
ATOM 2422 C CA . VAL B 1 48 ? -12.18 -39.031 -8.914 1 90.94 48 VAL B CA 1
ATOM 2423 C C . VAL B 1 48 ? -13.055 -40.125 -9.516 1 90.94 48 VAL B C 1
ATOM 2425 O O . VAL B 1 48 ? -14.25 -39.906 -9.742 1 90.94 48 VAL B O 1
ATOM 2428 N N . GLY B 1 49 ? -12.594 -41.312 -9.773 1 83.75 49 GLY B N 1
ATOM 2429 C CA . GLY B 1 49 ? -13.438 -42.406 -10.211 1 83.75 49 GLY B CA 1
ATOM 2430 C C . GLY B 1 49 ? -12.828 -43.219 -11.344 1 83.75 49 GLY B C 1
ATOM 2431 O O . GLY B 1 49 ? -13.359 -44.25 -11.727 1 83.75 49 GLY B O 1
ATOM 2432 N N . GLY B 1 50 ? -11.766 -42.781 -11.977 1 78.31 50 GLY B N 1
ATOM 2433 C CA . GLY B 1 50 ? -11.062 -43.531 -12.992 1 78.31 50 GLY B CA 1
ATOM 2434 C C . GLY B 1 50 ? -11.742 -43.5 -14.344 1 78.31 50 GLY B C 1
ATOM 2435 O O . GLY B 1 50 ? -12.688 -42.719 -14.547 1 78.31 50 GLY B O 1
ATOM 2436 N N . GLY B 1 51 ? -11.141 -44.156 -15.305 1 82.19 51 GLY B N 1
ATOM 2437 C CA . GLY B 1 51 ? -11.727 -44.375 -16.625 1 82.19 51 GLY B CA 1
ATOM 2438 C C . GLY B 1 51 ? -11.742 -43.125 -17.469 1 82.19 51 GLY B C 1
ATOM 2439 O O . GLY B 1 51 ? -10.797 -42.344 -17.438 1 82.19 51 GLY B O 1
ATOM 2440 N N . ASN B 1 52 ? -12.859 -43.062 -18.281 1 84.56 52 ASN B N 1
ATOM 2441 C CA . ASN B 1 52 ? -13.008 -41.969 -19.234 1 84.56 52 ASN B CA 1
ATOM 2442 C C . ASN B 1 52 ? -13.227 -40.625 -18.516 1 84.56 52 ASN B C 1
ATOM 2444 O O . ASN B 1 52 ? -12.781 -39.594 -19 1 84.56 52 ASN B O 1
ATOM 2448 N N . LEU B 1 53 ? -13.859 -40.75 -17.391 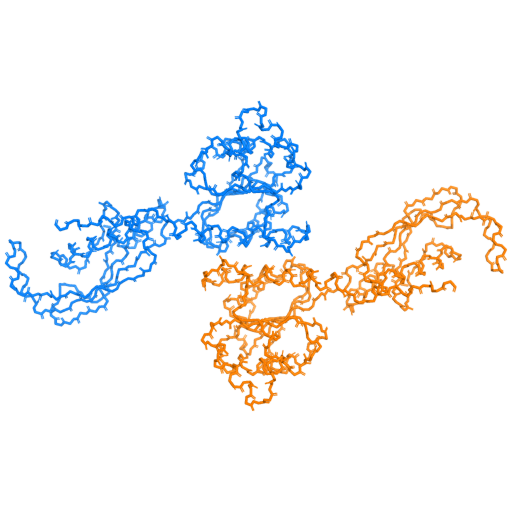1 86.94 53 LEU B N 1
ATOM 2449 C CA . LEU B 1 53 ? -14.102 -39.562 -16.594 1 86.94 53 LEU B CA 1
ATOM 2450 C C . LEU B 1 53 ? -12.781 -38.875 -16.203 1 86.94 53 LEU B C 1
ATOM 2452 O O . LEU B 1 53 ? -12.594 -37.688 -16.438 1 86.94 53 LEU B O 1
ATOM 2456 N N . GLU B 1 54 ? -11.883 -39.625 -15.656 1 90.12 54 GLU B N 1
ATOM 2457 C CA . GLU B 1 54 ? -10.602 -39.125 -15.172 1 90.12 54 GLU B CA 1
ATOM 2458 C C . GLU B 1 54 ? -9.711 -38.688 -16.328 1 90.12 54 GLU B C 1
ATOM 2460 O O . GLU B 1 54 ? -9.023 -37.656 -16.25 1 90.12 54 GLU B O 1
ATOM 2465 N N . ALA B 1 55 ? -9.781 -39.5 -17.422 1 91.25 55 ALA B N 1
ATOM 2466 C CA . ALA B 1 55 ? -8.992 -39.156 -18.594 1 91.25 55 ALA B CA 1
ATOM 2467 C C . ALA B 1 55 ? -9.406 -37.781 -19.141 1 91.25 55 ALA B C 1
ATOM 2469 O O . ALA B 1 55 ? -8.555 -36.969 -19.469 1 91.25 55 ALA B O 1
ATOM 2470 N N . THR B 1 56 ? -10.695 -37.594 -19.188 1 92.44 56 THR B N 1
ATOM 2471 C CA . THR B 1 56 ? -11.219 -36.312 -19.672 1 92.44 56 THR B CA 1
ATOM 2472 C C . THR B 1 56 ? -10.852 -35.188 -18.734 1 92.44 56 THR B C 1
ATOM 2474 O O . THR B 1 56 ? -10.461 -34.094 -19.172 1 92.44 56 THR B O 1
ATOM 2477 N N . ALA B 1 57 ? -10.984 -35.438 -17.453 1 94.12 57 ALA B N 1
ATOM 2478 C CA . ALA B 1 57 ? -10.641 -34.438 -16.438 1 94.12 57 ALA B CA 1
ATOM 2479 C C . ALA B 1 57 ? -9.172 -34.062 -16.547 1 94.12 57 ALA B C 1
ATOM 2481 O O . ALA B 1 57 ? -8.836 -32.875 -16.469 1 94.12 57 ALA B O 1
ATOM 2482 N N . VAL B 1 58 ? -8.312 -35.031 -16.688 1 95.56 58 VAL B N 1
ATOM 2483 C CA . VAL B 1 58 ? -6.871 -34.812 -16.781 1 95.56 58 VAL B CA 1
ATOM 2484 C C . VAL B 1 58 ? -6.551 -33.969 -18.031 1 95.56 58 VAL B C 1
ATOM 2486 O O . VAL B 1 58 ? -5.777 -33.031 -17.969 1 95.56 58 VAL B O 1
ATOM 2489 N N . GLU B 1 59 ? -7.164 -34.344 -19.109 1 94.69 59 GLU B N 1
ATOM 2490 C CA . GLU B 1 59 ? -6.949 -33.625 -20.344 1 94.69 59 GLU B CA 1
ATOM 2491 C C . GLU B 1 59 ? -7.363 -32.156 -20.203 1 94.69 59 GLU B C 1
ATOM 2493 O O . GLU B 1 59 ? -6.609 -31.25 -20.594 1 94.69 59 GLU B O 1
ATOM 2498 N N . ARG B 1 60 ? -8.523 -32 -19.672 1 95.06 60 ARG B N 1
ATOM 2499 C CA . ARG B 1 60 ? -9.023 -30.625 -19.5 1 95.06 60 ARG B CA 1
ATOM 2500 C C . ARG B 1 60 ? -8.156 -29.844 -18.516 1 95.06 60 ARG B C 1
ATOM 2502 O O . ARG B 1 60 ? -7.871 -28.672 -18.75 1 95.06 60 ARG B O 1
ATOM 2509 N N . ALA B 1 61 ? -7.777 -30.469 -17.469 1 95.75 61 ALA B N 1
ATOM 2510 C CA . ALA B 1 61 ? -6.922 -29.844 -16.469 1 95.75 61 ALA B CA 1
ATOM 2511 C C . ALA B 1 61 ? -5.605 -29.391 -17.094 1 95.75 61 ALA B C 1
ATOM 2513 O O . ALA B 1 61 ? -5.156 -28.266 -16.859 1 95.75 61 ALA B O 1
ATOM 2514 N N . ARG B 1 62 ? -5.004 -30.219 -17.844 1 94.69 62 ARG B N 1
ATOM 2515 C CA . ARG B 1 62 ? -3.725 -29.891 -18.453 1 94.69 62 ARG B CA 1
ATOM 2516 C C . ARG B 1 62 ? -3.883 -28.797 -19.5 1 94.69 62 ARG B C 1
ATOM 2518 O O . ARG B 1 62 ? -2.986 -27.969 -19.688 1 94.69 62 ARG B O 1
ATOM 2525 N N . ALA B 1 63 ? -5.074 -28.734 -20.141 1 92.81 63 ALA B N 1
ATOM 2526 C CA . ALA B 1 63 ? -5.363 -27.609 -21.031 1 92.81 63 ALA B CA 1
ATOM 2527 C C . ALA B 1 63 ? -5.422 -26.297 -20.266 1 92.81 63 ALA B C 1
ATOM 2529 O O . ALA B 1 63 ? -4.91 -25.281 -20.734 1 92.81 63 ALA B O 1
ATOM 2530 N N . LEU B 1 64 ? -6.039 -26.359 -19.141 1 91.44 64 LEU B N 1
ATOM 2531 C CA . LEU B 1 64 ? -6.098 -25.188 -18.297 1 91.44 64 LEU B CA 1
ATOM 2532 C C . LEU B 1 64 ? -4.699 -24.734 -17.875 1 91.44 64 LEU B C 1
ATOM 2534 O O . LEU B 1 64 ? -4.395 -23.531 -17.906 1 91.44 64 LEU B O 1
ATOM 2538 N N . LEU B 1 65 ? -3.898 -25.703 -17.516 1 91.19 65 LEU B N 1
ATOM 2539 C CA . LEU B 1 65 ? -2.529 -25.391 -17.109 1 91.19 65 LEU B CA 1
ATOM 2540 C C . LEU B 1 65 ? -1.748 -24.781 -18.266 1 91.19 65 LEU B C 1
ATOM 2542 O O . LEU B 1 65 ? -1.021 -23.797 -18.078 1 91.19 65 LEU B O 1
ATOM 2546 N N . ALA B 1 66 ? -1.969 -25.375 -19.422 1 87.94 66 ALA B N 1
ATOM 2547 C CA . ALA B 1 66 ? -1.227 -24.938 -20.609 1 87.94 66 ALA B CA 1
ATOM 2548 C C . ALA B 1 66 ? -1.562 -23.5 -20.969 1 87.94 66 ALA B C 1
ATOM 2550 O O . ALA B 1 66 ? -0.7 -22.75 -21.438 1 87.94 66 ALA B O 1
ATOM 2551 N N . CYS B 1 67 ? -2.77 -23.125 -20.656 1 83.75 67 CYS B N 1
ATOM 2552 C CA . CYS B 1 67 ? -3.162 -21.766 -21.016 1 83.75 67 CYS B CA 1
ATOM 2553 C C . CYS B 1 67 ? -3.037 -20.828 -19.828 1 83.75 67 CYS B C 1
ATOM 2555 O O . CYS B 1 67 ? -3.43 -19.656 -19.922 1 83.75 67 CYS B O 1
ATOM 2557 N N . GLY B 1 68 ? -2.531 -21.359 -18.812 1 81.56 68 GLY B N 1
ATOM 2558 C CA . GLY B 1 68 ? -2.326 -20.516 -17.641 1 81.56 68 GLY B CA 1
ATOM 2559 C C . GLY B 1 68 ? -3.623 -20.016 -17.031 1 81.56 68 GLY B C 1
ATOM 2560 O O . GLY B 1 68 ? -3.695 -18.875 -16.562 1 81.56 68 GLY B O 1
ATOM 2561 N N . ALA B 1 69 ? -4.629 -20.828 -17.109 1 82 69 ALA B N 1
ATOM 2562 C CA . ALA B 1 69 ? -5.934 -20.453 -16.578 1 82 69 ALA B CA 1
ATOM 2563 C C . ALA B 1 69 ? -5.867 -20.219 -15.062 1 82 69 ALA B C 1
ATOM 2565 O O . ALA B 1 69 ? -5.148 -20.938 -14.359 1 82 69 ALA B O 1
ATOM 2566 N N . THR B 1 70 ? -6.605 -19.203 -14.68 1 80.19 70 THR B N 1
ATOM 2567 C CA . THR B 1 70 ? -6.641 -18.922 -13.25 1 80.19 70 THR B CA 1
ATOM 2568 C C . THR B 1 70 ? -8.047 -19.094 -12.695 1 80.19 70 THR B C 1
ATOM 2570 O O . THR B 1 70 ? -8.25 -19.109 -11.477 1 80.19 70 THR B O 1
ATOM 2573 N N . SER B 1 71 ? -8.977 -19.234 -13.492 1 86.56 71 SER B N 1
ATOM 2574 C CA . SER B 1 71 ? -10.367 -19.375 -13.062 1 86.56 71 SER B CA 1
ATOM 2575 C C . SER B 1 71 ? -10.805 -20.844 -13.086 1 86.56 71 SER B C 1
ATOM 2577 O O . SER B 1 71 ? -10.398 -21.609 -13.961 1 86.56 71 SER B O 1
ATOM 2579 N N . PRO B 1 72 ? -11.664 -21.188 -12.125 1 92.56 72 PRO B N 1
ATOM 2580 C CA . PRO B 1 72 ? -12.18 -22.547 -12.141 1 92.56 72 PRO B CA 1
ATOM 2581 C C . PRO B 1 72 ? -13.172 -22.797 -13.273 1 92.56 72 PRO B C 1
ATOM 2583 O O . PRO B 1 72 ? -13.672 -21.844 -13.883 1 92.56 72 PRO B O 1
ATOM 2586 N N . GLU B 1 73 ? -13.32 -24.031 -13.578 1 93.19 73 GLU B N 1
ATOM 2587 C CA . GLU B 1 73 ? -14.25 -24.469 -14.609 1 93.19 73 GLU B CA 1
ATOM 2588 C C . GLU B 1 73 ? -15.078 -25.672 -14.141 1 93.19 73 GLU B C 1
ATOM 2590 O O . GLU B 1 73 ? -14.57 -26.547 -13.438 1 93.19 73 GLU B O 1
ATOM 2595 N N . LEU B 1 74 ? -16.344 -25.625 -14.484 1 95.06 74 LEU B N 1
ATOM 2596 C CA . LEU B 1 74 ? -17.188 -26.797 -14.258 1 95.06 74 LEU B CA 1
ATOM 2597 C C . LEU B 1 74 ? -17.25 -27.672 -15.508 1 95.06 74 LEU B C 1
ATOM 2599 O O . LEU B 1 74 ? -17.453 -27.172 -16.625 1 95.06 74 LEU B O 1
ATOM 2603 N N . LEU B 1 75 ? -17.047 -28.922 -15.352 1 92.88 75 LEU B N 1
ATOM 2604 C CA . LEU B 1 75 ? -17.109 -29.906 -16.422 1 92.88 75 LEU B CA 1
ATOM 2605 C C . LEU B 1 75 ? -18.141 -30.984 -16.094 1 92.88 75 LEU B C 1
ATOM 2607 O O . LEU B 1 75 ? -17.984 -31.734 -15.117 1 92.88 75 LEU B O 1
ATOM 2611 N N . THR B 1 76 ? -19.203 -30.984 -16.797 1 92.88 76 THR B N 1
ATOM 2612 C CA . THR B 1 76 ? -20.234 -32 -16.609 1 92.88 76 THR B CA 1
ATOM 2613 C C . THR B 1 76 ? -20.109 -33.094 -17.656 1 92.88 76 THR B C 1
ATOM 2615 O O . THR B 1 76 ? -20.094 -32.812 -18.859 1 92.88 76 THR B O 1
ATOM 2618 N N . LEU B 1 77 ? -19.984 -34.344 -17.234 1 88.56 77 LEU B N 1
ATOM 2619 C CA . LEU B 1 77 ? -19.812 -35.5 -18.109 1 88.56 77 LEU B CA 1
ATOM 2620 C C . LEU B 1 77 ? -20.922 -36.531 -17.875 1 88.56 77 LEU B C 1
ATOM 2622 O O . LEU B 1 77 ? -21.297 -36.781 -16.734 1 88.56 77 LEU B O 1
ATOM 2626 N N . ARG B 1 78 ? -21.484 -36.906 -18.953 1 84.25 78 ARG B N 1
ATOM 2627 C CA . ARG B 1 78 ? -22.453 -38 -18.891 1 84.25 78 ARG B CA 1
ATOM 2628 C C . ARG B 1 78 ? -21.734 -39.344 -18.969 1 84.25 78 ARG B C 1
ATOM 2630 O O . ARG B 1 78 ? -20.875 -39.531 -19.812 1 84.25 78 ARG B O 1
ATOM 2637 N N . LEU B 1 79 ? -21.984 -40.156 -18.031 1 74.62 79 LEU B N 1
ATOM 2638 C CA . LEU B 1 79 ? -21.391 -41.469 -18.031 1 74.62 79 LEU B CA 1
ATOM 2639 C C . LEU B 1 79 ? -22.219 -42.469 -18.844 1 74.62 79 LEU B C 1
ATOM 2641 O O . LEU B 1 79 ? -23.406 -42.656 -18.562 1 74.62 79 LEU B O 1
ATOM 2645 N N . THR B 1 80 ? -22.25 -42.375 -20.25 1 62.88 80 THR B N 1
ATOM 2646 C CA . THR B 1 80 ? -23.109 -43.219 -21.094 1 62.88 80 THR B CA 1
ATOM 2647 C C . THR B 1 80 ? -22.562 -44.656 -21.172 1 62.88 80 THR B C 1
ATOM 2649 O O . THR B 1 80 ? -21.344 -44.844 -21.031 1 62.88 80 THR B O 1
ATOM 2652 N N . ASP B 1 81 ? -23.5 -45.562 -21.094 1 51.09 81 ASP B N 1
ATOM 2653 C CA . ASP B 1 81 ? -23.266 -47 -21.312 1 51.09 81 ASP B CA 1
ATOM 2654 C C . ASP B 1 81 ? -22.453 -47.25 -22.578 1 51.09 81 ASP B C 1
ATOM 2656 O O . ASP B 1 81 ? -21.719 -48.219 -22.672 1 51.09 81 ASP B O 1
ATOM 2660 N N . ARG B 1 82 ? -22.781 -46.562 -23.688 1 48.59 82 ARG B N 1
ATOM 2661 C CA . ARG B 1 82 ? -22.391 -47.094 -25 1 48.59 82 ARG B CA 1
ATOM 2662 C C . ARG B 1 82 ? -20.906 -46.875 -25.266 1 48.59 82 ARG B C 1
ATOM 2664 O O . ARG B 1 82 ? -20.438 -47.094 -26.375 1 48.59 82 ARG B O 1
ATOM 2671 N N . ALA B 1 83 ? -20.234 -45.969 -24.641 1 46.09 83 ALA B N 1
ATOM 2672 C CA . ALA B 1 83 ? -18.906 -45.875 -25.266 1 46.09 83 ALA B CA 1
ATOM 2673 C C . ALA B 1 83 ? -18.125 -47.188 -25.078 1 46.09 83 ALA B C 1
ATOM 2675 O O . ALA B 1 83 ? -17.859 -47.594 -23.953 1 46.09 83 ALA B O 1
ATOM 2676 N N . ALA B 1 84 ? -18.234 -48.031 -25.984 1 38.53 84 ALA B N 1
ATOM 2677 C CA . ALA B 1 84 ? -17.516 -49.281 -26.25 1 38.53 84 ALA B CA 1
ATOM 2678 C C . ALA B 1 84 ? -16.016 -49.094 -26.078 1 38.53 84 ALA B C 1
ATOM 2680 O O . ALA B 1 84 ? -15.211 -49.875 -26.609 1 38.53 84 ALA B O 1
ATOM 2681 N N . ASN B 1 85 ? -15.398 -47.938 -25.828 1 39.91 85 ASN B N 1
ATOM 2682 C CA . ASN B 1 85 ? -13.969 -48.25 -25.891 1 39.91 85 ASN B CA 1
ATOM 2683 C C . ASN B 1 85 ? -13.586 -49.375 -24.922 1 39.91 85 ASN B C 1
ATOM 2685 O O . ASN B 1 85 ? -14.312 -49.656 -23.969 1 39.91 85 ASN B O 1
ATOM 2689 N N . ALA B 1 86 ? -12.438 -50.125 -25.188 1 37.62 86 ALA B N 1
ATOM 2690 C CA . ALA B 1 86 ? -11.867 -51.375 -24.703 1 37.62 86 ALA B CA 1
ATOM 2691 C C . ALA B 1 86 ? -12.062 -51.5 -23.188 1 37.62 86 ALA B C 1
ATOM 2693 O O . ALA B 1 86 ? -12.047 -52.625 -22.656 1 37.62 86 ALA B O 1
ATOM 2694 N N . TYR B 1 87 ? -11.562 -50.594 -22.438 1 36.97 87 TYR B N 1
ATOM 2695 C CA . TYR B 1 87 ? -11.32 -50.969 -21.062 1 36.97 87 TYR B CA 1
ATOM 2696 C C . TYR B 1 87 ? -12.617 -51.031 -20.266 1 36.97 87 TYR B C 1
ATOM 2698 O O . TYR B 1 87 ? -12.898 -52 -19.578 1 36.97 87 TYR B O 1
ATOM 2706 N N . SER B 1 88 ? -13.148 -49.969 -19.547 1 39.06 88 SER B N 1
ATOM 2707 C CA . SER B 1 88 ? -13.961 -50.125 -18.344 1 39.06 88 SER B CA 1
ATOM 2708 C C . SER B 1 88 ? -15.438 -50.344 -18.703 1 39.06 88 SER B C 1
ATOM 2710 O O . SER B 1 88 ? -15.883 -49.906 -19.766 1 39.06 88 SER B O 1
ATOM 2712 N N . ARG B 1 89 ? -16.125 -51.406 -18.188 1 39.47 89 ARG B N 1
ATOM 2713 C CA . ARG B 1 89 ? -17.5 -51.625 -17.766 1 39.47 89 ARG B CA 1
ATOM 2714 C C . ARG B 1 89 ? -18.172 -50.312 -17.406 1 39.47 89 ARG B C 1
ATOM 2716 O O . ARG B 1 89 ? -18.016 -49.812 -16.297 1 39.47 89 ARG B O 1
ATOM 2723 N N . GLN B 1 90 ? -18.156 -49.312 -18.234 1 39.91 90 GLN B N 1
ATOM 2724 C CA . GLN B 1 90 ? -18.719 -48.031 -17.891 1 39.91 90 GLN B CA 1
ATOM 2725 C C . GLN B 1 90 ? -20.234 -48.125 -17.688 1 39.91 90 GLN B C 1
ATOM 2727 O O . GLN B 1 90 ? -20.984 -48.094 -18.672 1 39.91 90 GLN B O 1
ATOM 2732 N N . CYS B 1 91 ? -20.844 -49.156 -17.047 1 41.03 91 CYS B N 1
ATOM 2733 C CA . CYS B 1 91 ? -22.297 -49.312 -16.906 1 41.03 91 CYS B CA 1
ATOM 2734 C C . CYS B 1 91 ? -22.969 -47.969 -16.672 1 41.03 91 CYS B C 1
ATOM 2736 O O . CYS B 1 91 ? -24.188 -47.875 -16.812 1 41.03 91 CYS B O 1
ATOM 2738 N N . CYS B 1 92 ? -22.594 -47.094 -15.555 1 52.34 92 CYS B N 1
ATOM 2739 C CA . CYS B 1 92 ? -23.625 -46.438 -14.742 1 52.34 92 CYS B CA 1
ATOM 2740 C C . CYS B 1 92 ? -24.203 -45.219 -15.438 1 52.34 92 CYS B C 1
ATOM 2742 O O . CYS B 1 92 ? -23.469 -44.438 -16.047 1 52.34 92 CYS B O 1
ATOM 2744 N N . GLY B 1 93 ? -25.344 -45.125 -16.156 1 64.81 93 GLY B N 1
ATOM 2745 C CA . GLY B 1 93 ? -26.266 -44.094 -16.594 1 64.81 93 GLY B CA 1
ATOM 2746 C C . GLY B 1 93 ? -26.25 -42.844 -15.711 1 64.81 93 GLY B C 1
ATOM 2747 O O . GLY B 1 93 ? -27.266 -42.156 -15.594 1 64.81 93 GLY B O 1
ATOM 2748 N N . GLY B 1 94 ? -25.078 -42.406 -15.156 1 80.81 94 GLY B N 1
ATOM 2749 C CA . GLY B 1 94 ? -25.078 -41.25 -14.273 1 80.81 94 GLY B CA 1
ATOM 2750 C C . GLY B 1 94 ? -24.359 -40.031 -14.867 1 80.81 94 GLY B C 1
ATOM 2751 O O . GLY B 1 94 ? -23.891 -40.094 -16 1 80.81 94 GLY B O 1
ATOM 2752 N N . GLU B 1 95 ? -24.672 -38.875 -14.305 1 89.62 95 GLU B N 1
ATOM 2753 C CA . GLU B 1 95 ? -24.016 -37.594 -14.633 1 89.62 95 GLU B CA 1
ATOM 2754 C C . GLU B 1 95 ? -23.141 -37.125 -13.484 1 89.62 95 GLU B C 1
ATOM 2756 O O . GLU B 1 95 ? -23.547 -37.188 -12.32 1 89.62 95 GLU B O 1
ATOM 2761 N N . VAL B 1 96 ? -21.922 -36.812 -13.906 1 91.25 96 VAL B N 1
ATOM 2762 C CA . VAL B 1 96 ? -20.984 -36.281 -12.898 1 91.25 96 VAL B CA 1
ATOM 2763 C C . VAL B 1 96 ? -20.547 -34.875 -13.281 1 91.25 96 VAL B C 1
ATOM 2765 O O . VAL B 1 96 ? -20.203 -34.625 -14.438 1 91.25 96 VAL B O 1
ATOM 2768 N N . THR B 1 97 ? -20.641 -33.938 -12.312 1 94.88 97 THR B N 1
ATOM 2769 C CA . THR B 1 97 ? -20.078 -32.594 -12.484 1 94.88 97 THR B CA 1
ATOM 2770 C C . THR B 1 97 ? -18.766 -32.438 -11.727 1 94.88 97 THR B C 1
ATOM 2772 O O . THR B 1 97 ? -18.719 -32.688 -10.516 1 94.88 97 THR B O 1
ATOM 2775 N N . LEU B 1 98 ? -17.688 -32.094 -12.539 1 95.5 98 LEU B N 1
ATOM 2776 C CA . LEU B 1 98 ? -16.375 -31.875 -11.961 1 95.5 98 LEU B CA 1
ATOM 2777 C C . LEU B 1 98 ? -16.062 -30.375 -11.859 1 95.5 98 LEU B C 1
ATOM 2779 O O . LEU B 1 98 ? -16.375 -29.609 -12.766 1 95.5 98 LEU B O 1
ATOM 2783 N N . LEU B 1 99 ? -15.516 -30.016 -10.695 1 96.75 99 LEU B N 1
ATOM 2784 C CA . LEU B 1 99 ? -14.93 -28.688 -10.547 1 96.75 99 LEU B CA 1
ATOM 2785 C C . LEU B 1 99 ? -13.422 -28.719 -10.75 1 96.75 99 LEU B C 1
ATOM 2787 O O . LEU B 1 99 ? -12.703 -29.406 -10.016 1 96.75 99 LEU B O 1
ATOM 2791 N N . LEU B 1 100 ? -12.93 -28.156 -11.859 1 96.5 100 LEU B N 1
ATOM 2792 C CA . LEU B 1 100 ? -11.5 -28.016 -12.109 1 96.5 100 LEU B CA 1
ATOM 2793 C C . LEU B 1 100 ? -10.992 -26.656 -11.633 1 96.5 100 LEU B C 1
ATOM 2795 O O . LEU B 1 100 ? -11.352 -25.625 -12.195 1 96.5 100 LEU B O 1
ATOM 2799 N N . GLU B 1 101 ? -10.117 -26.625 -10.641 1 95.12 101 GLU B N 1
ATOM 2800 C CA . GLU B 1 101 ? -9.633 -25.391 -10.031 1 95.12 101 GLU B CA 1
ATOM 2801 C C . GLU B 1 101 ? -8.125 -25.25 -10.18 1 95.12 101 GLU B C 1
ATOM 2803 O O . GLU B 1 101 ? -7.367 -25.984 -9.539 1 95.12 101 GLU B O 1
ATOM 2808 N N . PRO B 1 102 ? -7.695 -24.391 -11.109 1 92.31 102 PRO B N 1
ATOM 2809 C CA . PRO B 1 102 ? -6.258 -24.109 -11.102 1 92.31 102 PRO B CA 1
ATOM 2810 C C . PRO B 1 102 ? -5.738 -23.703 -9.734 1 92.31 102 PRO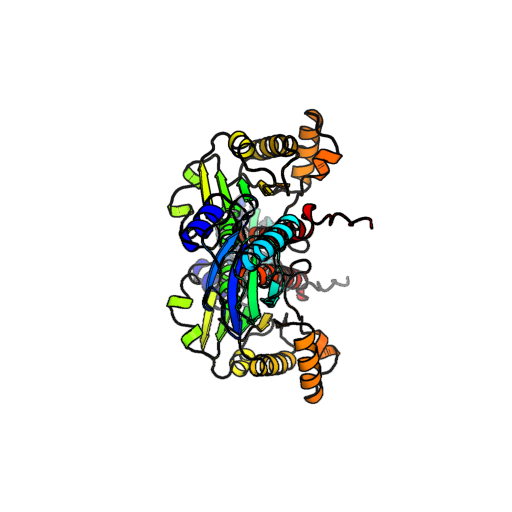 B C 1
ATOM 2812 O O . PRO B 1 102 ? -6.301 -22.797 -9.102 1 92.31 102 PRO B O 1
ATOM 2815 N N . LEU B 1 103 ? -4.691 -24.422 -9.273 1 89.62 103 LEU B N 1
ATOM 2816 C CA . LEU B 1 103 ? -4.133 -24.156 -7.953 1 89.62 103 LEU B CA 1
ATOM 2817 C C . LEU B 1 103 ? -3.191 -22.953 -7.988 1 89.62 103 LEU B C 1
ATOM 2819 O O . LEU B 1 103 ? -2.473 -22.75 -8.969 1 89.62 103 LEU B O 1
ATOM 2823 N N . GLU B 1 104 ? -3.273 -22.156 -6.98 1 80.25 104 GLU B N 1
ATOM 2824 C CA . GLU B 1 104 ? -2.359 -21.031 -6.844 1 80.25 104 GLU B CA 1
ATOM 2825 C C . GLU B 1 104 ? -1.036 -21.453 -6.219 1 80.25 104 GLU B C 1
ATOM 2827 O O . GLU B 1 104 ? -0.589 -20.875 -5.23 1 80.25 104 GLU B O 1
ATOM 2832 N N . THR B 1 105 ? -0.456 -22.484 -6.914 1 83.94 105 THR B N 1
ATOM 2833 C CA . THR B 1 105 ? 0.773 -23.062 -6.367 1 83.94 105 THR B CA 1
ATOM 2834 C C . THR B 1 105 ? 1.994 -22.328 -6.914 1 83.94 105 THR B C 1
ATOM 2836 O O . THR B 1 105 ? 3.09 -22.438 -6.359 1 83.94 105 THR B O 1
ATOM 2839 N N . VAL B 1 106 ? 1.808 -21.641 -7.98 1 84.19 106 VAL B N 1
ATOM 2840 C CA . VAL B 1 106 ? 2.896 -20.859 -8.547 1 84.19 106 VAL B CA 1
ATOM 2841 C C . VAL B 1 106 ? 2.787 -19.406 -8.078 1 84.19 106 VAL B C 1
ATOM 2843 O O . 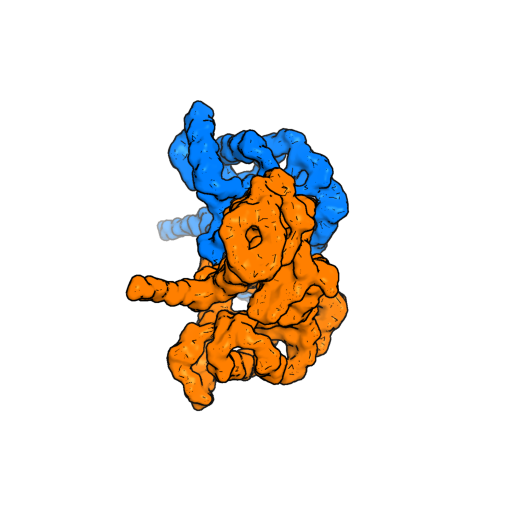VAL B 1 106 ? 1.818 -18.719 -8.398 1 84.19 106 VAL B O 1
ATOM 2846 N N . ARG B 1 107 ? 3.76 -19 -7.277 1 89.5 107 ARG B N 1
ATOM 2847 C CA . ARG B 1 107 ? 3.797 -17.656 -6.746 1 89.5 107 ARG B CA 1
ATOM 2848 C C . ARG B 1 107 ? 4.875 -16.812 -7.438 1 89.5 107 ARG B C 1
ATOM 2850 O O . ARG B 1 107 ? 5.992 -17.297 -7.652 1 89.5 107 ARG B O 1
ATOM 2857 N N . PRO B 1 108 ? 4.508 -15.648 -7.863 1 93 108 PRO B N 1
ATOM 2858 C CA . PRO B 1 108 ? 5.551 -14.789 -8.43 1 93 108 PRO B CA 1
ATOM 2859 C C . PRO B 1 108 ? 6.695 -14.531 -7.449 1 93 108 PRO B C 1
ATOM 2861 O O . PRO B 1 108 ? 6.508 -14.625 -6.234 1 93 108 PRO B O 1
ATOM 2864 N N . HIS B 1 109 ? 7.895 -14.281 -8.031 1 95.75 109 HIS B N 1
ATOM 2865 C CA . HIS B 1 109 ? 9.07 -13.961 -7.23 1 95.75 109 HIS B CA 1
ATOM 2866 C C . HIS B 1 109 ? 9.352 -12.461 -7.234 1 95.75 109 HIS B C 1
ATOM 2868 O O . HIS B 1 109 ? 9.531 -11.859 -8.297 1 95.75 109 HIS B O 1
ATOM 2874 N N . LEU B 1 110 ? 9.297 -11.844 -6.066 1 98.06 110 LEU B N 1
ATOM 2875 C CA . LEU B 1 110 ? 9.672 -10.453 -5.848 1 98.06 110 LEU B CA 1
ATOM 2876 C C . LEU B 1 110 ? 10.953 -10.359 -5.023 1 98.06 110 LEU B C 1
ATOM 2878 O O . LEU B 1 110 ? 11.016 -10.883 -3.908 1 98.06 110 LEU B O 1
ATOM 2882 N N . ALA B 1 111 ? 11.953 -9.758 -5.582 1 98.69 111 ALA B N 1
ATOM 2883 C CA . ALA B 1 111 ? 13.211 -9.602 -4.867 1 98.69 111 ALA B CA 1
ATOM 2884 C C . ALA B 1 111 ? 13.477 -8.141 -4.52 1 98.69 111 ALA B C 1
ATOM 2886 O O . ALA B 1 111 ? 13.5 -7.281 -5.406 1 98.69 111 ALA B O 1
ATOM 2887 N N . LEU B 1 112 ? 13.633 -7.863 -3.285 1 98.62 112 LEU B N 1
ATOM 2888 C CA . LEU B 1 112 ? 14.016 -6.547 -2.791 1 98.62 112 LEU B CA 1
ATOM 2889 C C . LEU B 1 112 ? 15.5 -6.52 -2.418 1 98.62 112 LEU B C 1
ATOM 2891 O O . LEU B 1 112 ? 15.93 -7.262 -1.535 1 98.62 112 LEU B O 1
ATOM 2895 N N . PHE B 1 113 ? 16.266 -5.727 -3.123 1 98.62 113 PHE B N 1
ATOM 2896 C CA . PHE B 1 113 ? 17.656 -5.504 -2.748 1 98.62 113 PHE B CA 1
ATOM 2897 C C . PHE B 1 113 ? 17.797 -4.242 -1.899 1 98.62 113 PHE B C 1
ATOM 2899 O O . PHE B 1 113 ? 17.75 -3.129 -2.422 1 98.62 113 PHE B O 1
ATOM 2906 N N . GLY B 1 114 ? 18.078 -4.453 -0.604 1 97.69 114 GLY B N 1
ATOM 2907 C CA . GLY B 1 114 ? 18.094 -3.367 0.364 1 97.69 114 GLY B CA 1
ATOM 2908 C C . GLY B 1 114 ? 17 -3.486 1.412 1 97.69 114 GLY B C 1
ATOM 2909 O O . GLY B 1 114 ? 15.82 -3.318 1.106 1 97.69 114 GLY B O 1
ATOM 2910 N N . ALA B 1 115 ? 17.391 -3.76 2.629 1 96.88 115 ALA B N 1
ATOM 2911 C CA . ALA B 1 115 ? 16.469 -3.879 3.75 1 96.88 115 ALA B CA 1
ATOM 2912 C C . ALA B 1 115 ? 16.594 -2.688 4.695 1 96.88 115 ALA B C 1
ATOM 2914 O O . ALA B 1 115 ? 16.656 -2.857 5.914 1 96.88 115 ALA B O 1
ATOM 2915 N N . GLY B 1 116 ? 16.781 -1.516 4.07 1 94.88 116 GLY B N 1
ATOM 2916 C CA . GLY B 1 116 ? 16.719 -0.291 4.852 1 94.88 116 GLY B CA 1
ATOM 2917 C C . GLY B 1 116 ? 15.297 0.113 5.215 1 94.88 116 GLY B C 1
ATOM 2918 O O . GLY B 1 116 ? 14.391 -0.726 5.242 1 94.88 116 GLY B O 1
ATOM 2919 N N . HIS B 1 117 ? 15.078 1.4 5.453 1 94.25 117 HIS B N 1
ATOM 2920 C CA . HIS B 1 117 ? 13.773 1.895 5.891 1 94.25 117 HIS B CA 1
ATOM 2921 C C . HIS B 1 117 ? 12.711 1.669 4.82 1 94.25 117 HIS B C 1
ATOM 2923 O O . HIS B 1 117 ? 11.641 1.129 5.105 1 94.25 117 HIS B O 1
ATOM 2929 N N . VAL B 1 118 ? 13.031 1.984 3.645 1 95.62 118 VAL B N 1
ATOM 2930 C CA . VAL B 1 118 ? 12.07 1.84 2.555 1 95.62 118 VAL B CA 1
ATOM 2931 C C . VAL B 1 118 ? 11.867 0.36 2.242 1 95.62 118 VAL B C 1
ATOM 2933 O O . VAL B 1 118 ? 10.727 -0.09 2.072 1 95.62 118 VAL B O 1
ATOM 2936 N N . GLY B 1 119 ? 12.977 -0.391 2.154 1 97.5 119 GLY B N 1
ATOM 2937 C CA . GLY B 1 119 ? 12.875 -1.814 1.871 1 97.5 119 GLY B CA 1
ATOM 2938 C C . GLY B 1 119 ? 12.008 -2.562 2.865 1 97.5 119 GLY B C 1
ATOM 2939 O O . GLY B 1 119 ? 11.164 -3.373 2.475 1 97.5 119 GLY B O 1
ATOM 2940 N N . LEU B 1 120 ? 12.164 -2.273 4.121 1 96.75 120 LEU B N 1
ATOM 2941 C CA . LEU B 1 120 ? 11.391 -2.941 5.164 1 96.75 120 LEU B CA 1
ATOM 2942 C C . LEU B 1 120 ? 9.93 -2.508 5.125 1 96.75 120 LEU B C 1
ATOM 2944 O O . LEU B 1 120 ? 9.031 -3.33 5.305 1 96.75 120 LEU B O 1
ATOM 2948 N N . ALA B 1 121 ? 9.734 -1.197 4.934 1 96.5 121 ALA B N 1
ATOM 2949 C CA . ALA B 1 121 ? 8.367 -0.713 4.801 1 96.5 121 ALA B CA 1
ATOM 2950 C C . ALA B 1 121 ? 7.652 -1.4 3.639 1 96.5 121 ALA B C 1
ATOM 2952 O O . ALA B 1 121 ? 6.488 -1.799 3.766 1 96.5 121 ALA B O 1
ATOM 2953 N N . LEU B 1 122 ? 8.328 -1.548 2.555 1 98.06 122 LEU B N 1
ATOM 2954 C CA . LEU B 1 122 ? 7.785 -2.199 1.368 1 98.06 122 LEU B CA 1
ATOM 2955 C C . LEU B 1 122 ? 7.531 -3.68 1.63 1 98.06 122 LEU B C 1
ATOM 2957 O O . LEU B 1 122 ? 6.477 -4.207 1.269 1 98.06 122 LEU B O 1
ATOM 2961 N N . ALA B 1 123 ? 8.469 -4.328 2.27 1 98 123 ALA B N 1
ATOM 2962 C CA . ALA B 1 123 ? 8.336 -5.75 2.58 1 98 123 ALA B CA 1
ATOM 2963 C C . ALA B 1 123 ? 7.113 -6.008 3.447 1 98 123 ALA B C 1
ATOM 2965 O O . ALA B 1 123 ? 6.414 -7.008 3.262 1 98 123 ALA B O 1
ATOM 2966 N N . LYS B 1 124 ? 6.867 -5.129 4.379 1 96.31 124 LYS B N 1
ATOM 2967 C CA . LYS B 1 124 ? 5.734 -5.277 5.285 1 96.31 124 LYS B CA 1
ATOM 2968 C C . LYS B 1 124 ? 4.414 -5.23 4.52 1 96.31 124 LYS B C 1
ATOM 2970 O O . LYS B 1 124 ? 3.447 -5.895 4.898 1 96.31 124 LYS B O 1
ATOM 2975 N N . ILE B 1 125 ? 4.352 -4.5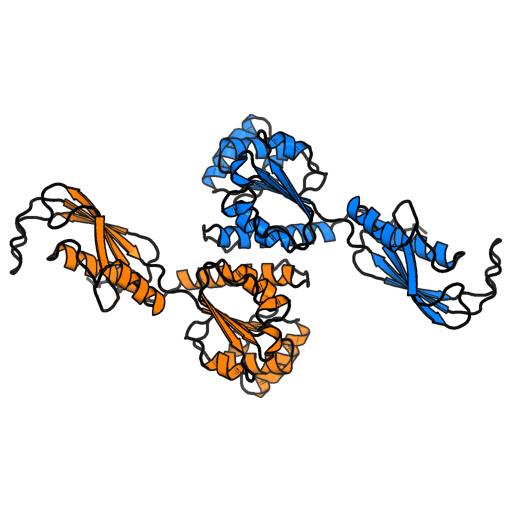08 3.465 1 97.56 125 ILE B N 1
ATOM 2976 C CA . ILE B 1 125 ? 3.154 -4.453 2.635 1 97.56 125 ILE B CA 1
ATOM 2977 C C . ILE B 1 125 ? 3.092 -5.691 1.741 1 97.56 125 ILE B C 1
ATOM 2979 O O . ILE B 1 125 ? 2.066 -6.375 1.692 1 97.56 125 ILE B O 1
ATOM 2983 N N . LEU B 1 126 ? 4.191 -6.043 1.121 1 97.69 126 LEU B N 1
ATOM 2984 C CA . LEU B 1 126 ? 4.227 -7.102 0.119 1 97.69 126 LEU B CA 1
ATOM 2985 C C . LEU B 1 126 ? 4.008 -8.469 0.762 1 97.69 126 LEU B C 1
ATOM 2987 O O . LEU B 1 126 ? 3.572 -9.414 0.095 1 97.69 126 LEU B O 1
ATOM 2991 N N . ARG B 1 127 ? 4.305 -8.547 2.07 1 96.69 127 ARG B N 1
ATOM 2992 C CA . ARG B 1 127 ? 4.141 -9.82 2.764 1 96.69 127 ARG B CA 1
ATOM 2993 C C . ARG B 1 127 ? 2.682 -10.266 2.744 1 96.69 127 ARG B C 1
ATOM 2995 O O . ARG B 1 127 ? 2.385 -11.438 2.986 1 96.69 127 ARG B O 1
ATOM 3002 N N . THR B 1 128 ? 1.792 -9.359 2.529 1 95.88 128 THR B N 1
ATOM 3003 C CA . THR B 1 128 ? 0.368 -9.68 2.559 1 95.88 128 THR B CA 1
ATOM 3004 C C . THR B 1 128 ? -0.07 -10.328 1.249 1 95.88 128 THR B C 1
ATOM 3006 O O . THR B 1 128 ? -1.193 -10.82 1.142 1 95.88 128 THR B O 1
ATOM 3009 N N . LEU B 1 129 ? 0.778 -10.359 0.24 1 95.19 129 LEU B N 1
ATOM 3010 C CA . LEU B 1 129 ? 0.481 -10.93 -1.071 1 95.19 129 LEU B CA 1
ATOM 3011 C C . LEU B 1 129 ? 1 -12.359 -1.176 1 95.19 129 LEU B C 1
ATOM 3013 O O . LEU B 1 129 ? 1.996 -12.711 -0.541 1 95.19 129 LEU B O 1
ATOM 3017 N N . PRO B 1 130 ? 0.335 -13.203 -1.942 1 92.06 130 PRO B N 1
ATOM 3018 C CA . PRO B 1 130 ? 0.814 -14.57 -2.146 1 92.06 130 PRO B CA 1
ATOM 3019 C C . PRO B 1 130 ? 1.987 -14.648 -3.121 1 92.06 130 PRO B C 1
ATOM 3021 O O . PRO B 1 130 ? 1.829 -15.133 -4.246 1 92.06 130 PRO B O 1
ATOM 3024 N N . VAL B 1 131 ? 3.189 -14.234 -2.672 1 94.69 131 VAL B N 1
ATOM 3025 C CA . VAL B 1 131 ? 4.395 -14.164 -3.494 1 94.69 131 VAL B CA 1
ATOM 3026 C C . VAL B 1 131 ? 5.566 -14.797 -2.748 1 94.69 131 VAL B C 1
ATOM 3028 O O . VAL B 1 131 ? 5.48 -15.047 -1.544 1 94.69 131 VAL B O 1
ATOM 3031 N N . ASN B 1 132 ? 6.527 -15.242 -3.52 1 94.62 132 ASN B N 1
ATOM 3032 C CA . ASN B 1 132 ? 7.852 -15.453 -2.945 1 94.62 132 ASN B CA 1
ATOM 3033 C C . ASN B 1 132 ? 8.602 -14.133 -2.768 1 94.62 132 ASN B C 1
ATOM 3035 O O . ASN B 1 132 ? 8.961 -13.484 -3.75 1 94.62 132 ASN B O 1
ATOM 3039 N N . LEU B 1 133 ? 8.805 -13.711 -1.541 1 97.12 133 LEU B N 1
ATOM 3040 C CA . LEU B 1 133 ? 9.422 -12.43 -1.248 1 97.12 133 LEU B CA 1
ATOM 3041 C C . LEU B 1 133 ? 10.867 -12.609 -0.795 1 97.12 133 LEU B C 1
ATOM 3043 O O . LEU B 1 133 ? 11.117 -13.117 0.3 1 97.12 133 LEU B O 1
ATOM 3047 N N . HIS B 1 134 ? 11.789 -12.234 -1.676 1 97.81 134 HIS B N 1
ATOM 3048 C CA . HIS B 1 134 ? 13.211 -12.281 -1.353 1 97.81 134 HIS B CA 1
ATOM 3049 C C . HIS B 1 134 ? 13.695 -10.945 -0.799 1 97.81 134 HIS B C 1
ATOM 3051 O O . HIS B 1 134 ? 13.602 -9.914 -1.474 1 97.81 134 HIS B O 1
ATOM 3057 N N . LEU B 1 135 ? 14.102 -10.938 0.431 1 98 135 LEU B N 1
ATOM 3058 C CA . LEU B 1 135 ? 14.703 -9.766 1.062 1 98 135 LEU B CA 1
ATOM 3059 C C . LEU B 1 135 ? 16.203 -9.938 1.205 1 98 135 LEU B C 1
ATOM 3061 O O . LEU B 1 135 ? 16.672 -10.773 1.98 1 98 135 LEU B O 1
ATOM 3065 N N . ILE B 1 136 ? 16.953 -9.172 0.444 1 98.19 136 ILE B N 1
ATOM 3066 C CA . ILE B 1 136 ? 18.391 -9.352 0.334 1 98.19 136 ILE B CA 1
ATOM 3067 C C . ILE B 1 136 ? 19.109 -8.062 0.737 1 98.19 136 ILE B C 1
ATOM 3069 O O . ILE B 1 136 ? 18.703 -6.969 0.321 1 98.19 136 ILE B O 1
ATOM 3073 N N . ASP B 1 137 ? 20.062 -8.141 1.541 1 97.75 137 ASP B N 1
ATOM 3074 C CA . ASP B 1 137 ? 20.891 -6.996 1.931 1 97.75 137 ASP B CA 1
ATOM 3075 C C . ASP B 1 137 ? 22.359 -7.41 2.115 1 97.75 137 ASP B C 1
ATOM 3077 O O . ASP B 1 137 ? 22.641 -8.531 2.541 1 97.75 137 ASP B O 1
ATOM 3081 N N . SER B 1 138 ? 23.25 -6.449 1.734 1 96.62 138 SER B N 1
ATOM 3082 C CA . SER B 1 138 ? 24.672 -6.727 1.904 1 96.62 138 SER B CA 1
ATOM 3083 C C . SER B 1 138 ? 25.094 -6.578 3.363 1 96.62 138 SER B C 1
ATOM 3085 O O . SER B 1 138 ? 26.125 -7.102 3.77 1 96.62 138 SER B O 1
ATOM 3087 N N . ARG B 1 139 ? 24.328 -5.848 4.125 1 95.06 139 ARG B N 1
ATOM 3088 C CA . ARG B 1 139 ? 24.625 -5.59 5.531 1 95.06 139 ARG B CA 1
ATOM 3089 C C . ARG B 1 139 ? 23.891 -6.582 6.43 1 95.06 139 ARG B C 1
ATOM 3091 O O . ARG B 1 139 ? 22.656 -6.629 6.434 1 95.06 139 ARG B O 1
ATOM 3098 N N . ALA B 1 140 ? 24.578 -7.285 7.227 1 95.38 140 ALA B N 1
ATOM 3099 C CA . ALA B 1 140 ? 23.984 -8.25 8.148 1 95.38 140 ALA B CA 1
ATOM 3100 C C . ALA B 1 140 ? 23.094 -7.551 9.18 1 95.38 140 ALA B C 1
ATOM 3102 O O . ALA B 1 140 ? 22.062 -8.078 9.578 1 95.38 140 ALA B O 1
ATOM 3103 N N . ALA B 1 141 ? 23.5 -6.406 9.57 1 94.19 141 ALA B N 1
ATOM 3104 C CA . ALA B 1 141 ? 22.812 -5.641 10.602 1 94.19 141 ALA B CA 1
ATOM 3105 C C . ALA B 1 141 ? 21.406 -5.23 10.148 1 94.19 141 ALA B C 1
ATOM 3107 O O . ALA B 1 141 ? 20.547 -4.902 10.969 1 94.19 141 ALA B O 1
ATOM 3108 N N . SER B 1 142 ? 21.203 -5.23 8.836 1 93.62 142 SER B N 1
ATOM 3109 C CA . SER B 1 142 ? 19.906 -4.848 8.281 1 93.62 142 SER B CA 1
ATOM 3110 C C . SER B 1 142 ? 18.922 -6.008 8.336 1 93.62 142 SER B C 1
ATOM 3112 O O . SER B 1 142 ? 17.719 -5.816 8.109 1 93.62 142 SER B O 1
ATOM 3114 N N . LEU B 1 143 ? 19.406 -7.23 8.719 1 95.81 143 LEU B N 1
ATOM 3115 C CA . LEU B 1 143 ? 18.562 -8.422 8.625 1 95.81 143 LEU B CA 1
ATOM 3116 C C . LEU B 1 143 ? 18.453 -9.117 9.977 1 95.81 143 LEU B C 1
ATOM 3118 O O . LEU B 1 143 ? 18.234 -10.328 10.039 1 95.81 143 LEU B O 1
ATOM 3122 N N . VAL B 1 144 ? 18.672 -8.359 10.977 1 94.62 144 VAL B N 1
ATOM 3123 C CA . VAL B 1 144 ? 18.562 -8.945 12.312 1 94.62 144 VAL B CA 1
ATOM 3124 C C . VAL B 1 144 ? 17.094 -9.172 12.672 1 94.62 144 VAL B C 1
ATOM 3126 O O . VAL B 1 144 ? 16.219 -8.484 12.148 1 94.62 144 VAL B O 1
ATOM 3129 N N . PRO B 1 145 ? 16.797 -10.055 13.562 1 93.62 145 PRO B N 1
ATOM 3130 C CA . PRO B 1 145 ? 15.422 -10.438 13.898 1 93.62 145 PRO B CA 1
ATOM 3131 C C . PRO B 1 145 ? 14.555 -9.258 14.32 1 93.62 145 PRO B C 1
ATOM 3133 O O . PRO B 1 145 ? 13.375 -9.188 13.969 1 93.62 145 PRO B O 1
ATOM 3136 N N . GLU B 1 146 ? 15.117 -8.352 15.039 1 92.56 146 GLU B N 1
ATOM 3137 C CA . GLU B 1 146 ? 14.367 -7.199 15.523 1 92.56 146 GLU B CA 1
ATOM 3138 C C . GLU B 1 146 ? 13.82 -6.371 14.367 1 92.56 146 GLU B C 1
ATOM 3140 O O . GLU B 1 146 ? 12.695 -5.867 14.43 1 92.56 146 GLU B O 1
ATOM 3145 N N . ARG B 1 147 ? 14.609 -6.262 13.336 1 91.38 147 ARG B N 1
ATOM 3146 C CA . ARG B 1 147 ? 14.219 -5.473 12.172 1 91.38 147 ARG B CA 1
ATOM 3147 C C . ARG B 1 147 ? 13.227 -6.234 11.305 1 91.38 147 ARG B C 1
ATOM 3149 O O . ARG B 1 147 ? 12.375 -5.629 10.641 1 91.38 147 ARG B O 1
ATOM 3156 N N . LEU B 1 148 ? 13.352 -7.52 11.359 1 93.56 148 LEU B N 1
ATOM 3157 C CA . LEU B 1 148 ? 12.508 -8.367 10.516 1 93.56 148 LEU B CA 1
ATOM 3158 C C . LEU B 1 148 ? 11.203 -8.719 11.227 1 93.56 148 LEU B C 1
ATOM 3160 O O . LEU B 1 148 ? 10.344 -9.391 10.656 1 93.56 148 LEU B O 1
ATOM 3164 N N . ALA B 1 149 ? 11.125 -8.133 12.398 1 87.56 149 ALA B N 1
ATOM 3165 C CA . ALA B 1 149 ? 9.93 -8.422 13.18 1 87.56 149 ALA B CA 1
ATOM 3166 C C . ALA B 1 149 ? 8.672 -7.973 12.445 1 87.56 149 ALA B C 1
ATOM 3168 O O . ALA B 1 149 ? 8.625 -6.871 11.891 1 87.56 149 ALA B O 1
ATOM 3169 N N . GLY B 1 150 ? 7.695 -8.773 12.281 1 85.06 150 GLY B N 1
ATOM 3170 C CA . GLY B 1 150 ? 6.438 -8.422 11.641 1 85.06 150 GLY B CA 1
ATOM 3171 C C . GLY B 1 150 ? 6.355 -8.883 10.195 1 85.06 150 GLY B C 1
ATOM 3172 O O . GLY B 1 150 ? 5.324 -8.711 9.547 1 85.06 150 GLY B O 1
ATOM 3173 N N . LEU B 1 151 ? 7.484 -9.32 9.688 1 91.19 151 LEU B N 1
ATOM 3174 C CA . LEU B 1 151 ? 7.488 -9.758 8.297 1 91.19 151 LEU B CA 1
ATOM 3175 C C . LEU B 1 151 ? 7.004 -11.195 8.172 1 91.19 151 LEU B C 1
ATOM 3177 O O . LEU B 1 151 ? 6.688 -11.656 7.074 1 91.19 151 LEU B O 1
ATOM 3181 N N . THR B 1 152 ? 6.809 -11.828 9.289 1 83.75 152 THR B N 1
ATOM 3182 C CA . THR B 1 152 ? 6.402 -13.227 9.258 1 83.75 152 THR B CA 1
ATOM 3183 C C . THR B 1 152 ? 4.883 -13.352 9.367 1 83.75 152 THR B C 1
ATOM 3185 O O . THR B 1 152 ? 4.211 -12.422 9.797 1 83.75 152 THR B O 1
ATOM 3188 N N . GLY B 1 153 ? 4.371 -14.453 8.906 1 81.75 153 GLY B N 1
ATOM 3189 C CA . GLY B 1 153 ? 2.969 -14.773 9.094 1 81.75 153 GLY B CA 1
ATOM 3190 C C . GLY B 1 153 ? 2.074 -14.227 8 1 81.75 153 GLY B C 1
ATOM 3191 O O . GLY B 1 153 ? 0.848 -14.305 8.094 1 81.75 153 GLY B O 1
ATOM 3192 N N . GLY B 1 154 ? 2.48 -13.68 7.008 1 87.81 154 GLY B N 1
ATOM 3193 C CA . GLY B 1 154 ? 1.657 -13.203 5.906 1 87.81 154 GLY B CA 1
ATOM 3194 C C . GLY B 1 154 ? 1.489 -14.227 4.801 1 87.81 154 GLY B C 1
ATOM 3195 O O . GLY B 1 154 ? 1.716 -15.414 5.012 1 87.81 154 GLY B O 1
ATOM 3196 N N . ALA B 1 155 ? 0.904 -13.805 3.75 1 92 155 ALA B N 1
ATOM 3197 C CA . ALA B 1 155 ? 0.619 -14.68 2.615 1 92 155 ALA B CA 1
ATOM 3198 C C . ALA B 1 155 ? 1.885 -14.969 1.813 1 92 155 ALA B C 1
ATOM 3200 O O . ALA B 1 155 ? 1.915 -15.898 1.002 1 92 155 ALA B O 1
ATOM 3201 N N . ALA B 1 156 ? 2.918 -14.18 2.055 1 94.19 156 ALA B N 1
ATOM 3202 C CA . ALA B 1 156 ? 4.152 -14.328 1.288 1 94.19 156 ALA B CA 1
ATOM 3203 C C . ALA B 1 156 ? 5.047 -15.406 1.895 1 94.19 156 ALA B C 1
ATOM 3205 O O . ALA B 1 156 ? 5.02 -15.633 3.107 1 94.19 156 ALA B O 1
ATOM 3206 N N . ARG B 1 157 ? 5.727 -16.109 1.072 1 92.81 157 ARG B N 1
ATOM 3207 C CA . ARG B 1 157 ? 6.879 -16.906 1.507 1 92.81 157 ARG B CA 1
ATOM 3208 C C . ARG B 1 157 ? 8.133 -16.047 1.561 1 92.81 157 ARG B C 1
ATOM 3210 O O . ARG B 1 157 ? 8.664 -15.641 0.521 1 92.81 157 ARG B O 1
ATOM 3217 N N . LEU B 1 158 ? 8.609 -15.773 2.764 1 95.19 158 LEU B N 1
ATOM 3218 C CA . LEU B 1 158 ? 9.719 -14.836 2.963 1 95.19 158 LEU B CA 1
ATOM 3219 C C . LEU B 1 158 ? 11.055 -15.562 2.904 1 95.19 158 LEU B C 1
ATOM 3221 O O . LEU B 1 158 ? 11.25 -16.578 3.58 1 95.19 158 LEU B O 1
ATOM 3225 N N . HIS B 1 159 ? 11.883 -15.125 2.043 1 95.44 159 HIS B N 1
ATOM 3226 C CA . HIS B 1 159 ? 13.266 -15.586 1.933 1 95.44 159 HIS B CA 1
ATOM 3227 C C . HIS B 1 159 ? 14.25 -14.461 2.26 1 95.44 159 HIS B C 1
ATOM 3229 O O . HIS B 1 159 ? 14.445 -13.547 1.455 1 95.44 159 HIS B O 1
ATOM 3235 N N . VAL B 1 160 ? 14.852 -14.508 3.439 1 97 160 VAL B N 1
ATOM 3236 C CA . VAL B 1 160 ? 15.812 -13.492 3.855 1 97 160 VAL B CA 1
ATOM 3237 C C . VAL B 1 160 ? 17.234 -13.977 3.574 1 97 160 VAL B C 1
ATOM 3239 O O . VAL B 1 160 ? 17.594 -15.102 3.928 1 97 160 VAL B O 1
ATOM 3242 N N . ARG B 1 161 ? 18.016 -13.133 2.924 1 97 161 ARG B N 1
ATOM 3243 C CA . ARG B 1 16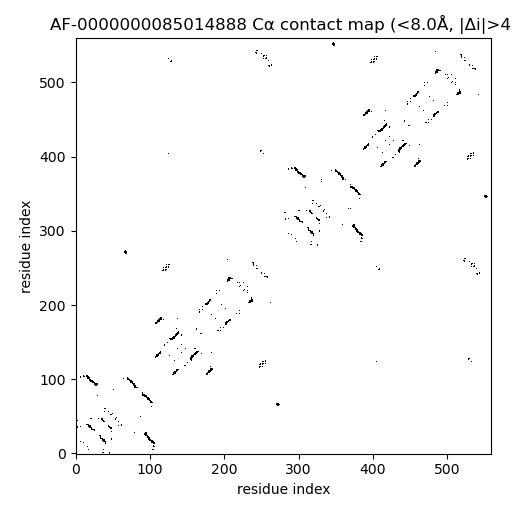1 ? 19.375 -13.555 2.561 1 97 161 ARG B CA 1
ATOM 3244 C C . ARG B 1 161 ? 20.375 -12.422 2.764 1 97 161 ARG B C 1
ATOM 3246 O O . ARG B 1 161 ? 20.234 -11.352 2.178 1 97 161 ARG B O 1
ATOM 3253 N N . HIS B 1 162 ? 21.297 -12.633 3.615 1 97.56 162 HIS B N 1
ATOM 3254 C CA . HIS B 1 162 ? 22.469 -11.773 3.686 1 97.56 162 HIS B CA 1
ATOM 3255 C C . HIS B 1 162 ? 23.438 -12.062 2.537 1 97.56 162 HIS B C 1
ATOM 3257 O O . HIS B 1 162 ? 23.938 -13.18 2.416 1 97.56 162 HIS B O 1
ATOM 3263 N N . ALA B 1 163 ? 23.672 -11.062 1.695 1 96.88 163 ALA B N 1
ATOM 3264 C CA . ALA B 1 163 ? 24.547 -11.234 0.542 1 96.88 163 ALA B CA 1
ATOM 3265 C C . ALA B 1 163 ? 25.562 -10.094 0.457 1 96.88 163 ALA B C 1
ATOM 3267 O O . ALA B 1 163 ? 25.281 -9.039 -0.116 1 96.88 163 ALA B O 1
ATOM 3268 N N . PRO B 1 164 ? 26.766 -10.375 0.948 1 95.69 164 PRO B N 1
ATOM 3269 C CA . PRO B 1 164 ? 27.781 -9.328 0.868 1 95.69 164 PRO B CA 1
ATOM 3270 C C . PRO B 1 164 ? 28.016 -8.836 -0.56 1 95.69 164 PRO B C 1
ATOM 3272 O O . PRO B 1 164 ? 28.391 -7.68 -0.766 1 95.69 164 PRO B O 1
ATOM 3275 N N . VAL B 1 165 ? 27.766 -9.734 -1.457 1 95.88 165 VAL B N 1
ATOM 3276 C CA . VAL B 1 165 ? 27.781 -9.398 -2.877 1 95.88 165 VAL B CA 1
ATOM 3277 C C . VAL B 1 165 ? 26.391 -9.633 -3.479 1 95.88 165 VAL B C 1
ATOM 3279 O O . VAL B 1 165 ? 26.109 -10.711 -3.996 1 95.88 165 VAL B O 1
ATOM 3282 N N . PRO B 1 166 ? 25.562 -8.617 -3.49 1 95.5 166 PRO B N 1
ATOM 3283 C CA . PRO B 1 166 ? 24.156 -8.781 -3.859 1 95.5 166 PRO B CA 1
ATOM 3284 C C . PRO B 1 166 ? 23.984 -9.281 -5.293 1 95.5 166 PRO B C 1
ATOM 3286 O O . PRO B 1 166 ? 23 -9.953 -5.598 1 95.5 166 PRO B O 1
ATOM 3289 N N . GLU B 1 167 ? 24.938 -9.023 -6.203 1 96.25 167 GLU B N 1
ATOM 3290 C CA . GLU B 1 167 ? 24.875 -9.469 -7.59 1 96.25 167 GLU B CA 1
ATOM 3291 C C . GLU B 1 167 ? 24.797 -10.992 -7.684 1 96.25 167 GLU B C 1
ATOM 3293 O O . GLU B 1 167 ? 24.141 -11.531 -8.578 1 96.25 167 GLU B O 1
ATOM 3298 N N . LEU B 1 168 ? 25.469 -11.617 -6.777 1 95.56 168 LEU B N 1
ATOM 3299 C CA . LEU B 1 168 ? 25.453 -13.078 -6.773 1 95.56 168 LEU B CA 1
ATOM 3300 C C . LEU B 1 168 ? 24.062 -13.602 -6.418 1 95.56 168 LEU B C 1
ATOM 3302 O O . LEU B 1 168 ? 23.594 -14.586 -7.004 1 95.56 168 LEU B O 1
ATOM 3306 N N . ALA B 1 169 ? 23.469 -12.977 -5.449 1 96.62 169 ALA B N 1
ATOM 3307 C CA . ALA B 1 169 ? 22.094 -13.344 -5.098 1 96.62 169 ALA B CA 1
ATOM 3308 C C . ALA B 1 169 ? 21.141 -13.125 -6.273 1 96.62 169 ALA B C 1
ATOM 3310 O O . ALA B 1 169 ? 20.25 -13.938 -6.512 1 96.62 169 ALA B O 1
ATOM 3311 N N . LEU B 1 170 ? 21.344 -12.031 -6.969 1 97.81 170 LEU B N 1
ATOM 3312 C CA . LEU B 1 170 ? 20.531 -11.703 -8.133 1 97.81 170 LEU B CA 1
ATOM 3313 C C . LEU B 1 170 ? 20.656 -12.789 -9.203 1 97.81 170 LEU B C 1
ATOM 3315 O O . LEU B 1 170 ? 19.656 -13.195 -9.797 1 97.81 170 LEU B O 1
ATOM 3319 N N . ALA B 1 171 ? 21.844 -13.289 -9.398 1 96.31 171 ALA B N 1
ATOM 3320 C CA . ALA B 1 171 ? 22.109 -14.312 -10.398 1 96.31 171 ALA B CA 1
ATOM 3321 C C . ALA B 1 171 ? 21.359 -15.602 -10.094 1 96.31 171 ALA B C 1
ATOM 3323 O O . ALA B 1 171 ? 21.016 -16.359 -11 1 96.31 171 ALA B O 1
ATOM 3324 N N . GLU B 1 172 ? 21.047 -15.805 -8.875 1 96.12 172 GLU B N 1
ATOM 3325 C CA . GLU B 1 172 ? 20.453 -17.062 -8.422 1 96.12 172 GLU B CA 1
ATOM 3326 C C . GLU B 1 172 ? 18.922 -16.969 -8.414 1 96.12 172 GLU B C 1
ATOM 3328 O O . GLU B 1 172 ? 18.234 -17.969 -8.188 1 96.12 172 GLU B O 1
ATOM 3333 N N . LEU B 1 173 ? 18.375 -15.805 -8.648 1 96.25 173 LEU B N 1
ATOM 3334 C CA . LEU B 1 173 ? 16.922 -15.656 -8.648 1 96.25 173 LEU B CA 1
ATOM 3335 C C . LEU B 1 173 ? 16.297 -16.469 -9.773 1 96.25 173 LEU B C 1
ATOM 3337 O O . LEU B 1 173 ? 16.875 -16.594 -10.859 1 96.25 173 LEU B O 1
ATOM 3341 N N . PRO B 1 174 ? 15.109 -17.016 -9.531 1 92.81 174 PRO B N 1
ATOM 3342 C CA . PRO B 1 174 ? 14.414 -17.719 -10.609 1 92.81 174 PRO B CA 1
ATOM 3343 C C . PRO B 1 174 ? 14.094 -16.828 -11.797 1 92.81 174 PRO B C 1
ATOM 3345 O O . PRO B 1 174 ? 13.977 -15.602 -11.641 1 92.81 174 PRO B O 1
ATOM 3348 N N . ALA B 1 175 ? 13.945 -17.453 -13.008 1 93.69 175 ALA B N 1
ATOM 3349 C CA . ALA B 1 175 ? 13.492 -16.734 -14.188 1 93.69 175 ALA B CA 1
ATOM 3350 C C . ALA B 1 175 ? 12.133 -16.078 -13.938 1 93.69 175 ALA B C 1
ATOM 3352 O O . ALA B 1 175 ? 11.281 -16.641 -13.25 1 93.69 175 ALA B O 1
ATOM 3353 N N . GLY B 1 176 ? 11.977 -14.867 -14.469 1 94.06 176 GLY B N 1
ATOM 3354 C CA . GLY B 1 176 ? 10.711 -14.172 -14.359 1 94.06 176 GLY B CA 1
ATOM 3355 C C . GLY B 1 176 ? 10.586 -13.344 -13.094 1 94.06 176 GLY B C 1
ATOM 3356 O O . GLY B 1 176 ? 9.586 -12.656 -12.891 1 94.06 176 GLY B O 1
ATOM 3357 N N . SER B 1 177 ? 11.633 -13.375 -12.234 1 96.69 177 SER B N 1
ATOM 3358 C CA . SER B 1 177 ? 11.602 -12.617 -10.984 1 96.69 177 SER B CA 1
ATOM 3359 C C . SER B 1 177 ? 11.508 -11.117 -11.25 1 96.69 177 SER B C 1
ATOM 3361 O O . SER B 1 177 ? 12.117 -10.609 -12.195 1 96.69 177 SER B O 1
ATOM 3363 N N . HIS B 1 178 ? 10.719 -10.484 -10.477 1 98.19 178 HIS B N 1
ATOM 3364 C CA . HIS B 1 178 ? 10.672 -9.031 -10.453 1 98.19 178 HIS B CA 1
ATOM 3365 C C . HIS B 1 178 ? 11.562 -8.469 -9.352 1 98.19 178 HIS B C 1
ATOM 3367 O O . HIS B 1 178 ? 11.609 -9.016 -8.25 1 98.19 178 HIS B O 1
ATOM 3373 N N . LEU B 1 179 ? 12.289 -7.418 -9.648 1 97.62 179 LEU B N 1
ATOM 3374 C CA . LEU B 1 179 ? 13.234 -6.93 -8.664 1 97.62 179 LEU B CA 1
ATOM 3375 C C . LEU B 1 179 ? 13.047 -5.434 -8.414 1 97.62 179 LEU B C 1
ATOM 3377 O O . LEU B 1 179 ? 12.711 -4.688 -9.336 1 97.62 179 LEU B O 1
ATOM 3381 N N . VAL B 1 180 ? 13.242 -5.047 -7.211 1 98.56 180 VAL B N 1
ATOM 3382 C CA . VAL B 1 180 ? 13.32 -3.654 -6.789 1 98.56 180 VAL B CA 1
ATOM 3383 C C . VAL B 1 180 ? 14.664 -3.396 -6.102 1 98.56 180 VAL B C 1
ATOM 3385 O O . VAL B 1 180 ? 15.023 -4.098 -5.152 1 98.56 180 VAL B O 1
ATOM 3388 N N . ILE B 1 181 ? 15.406 -2.436 -6.629 1 98.31 181 ILE B N 1
ATOM 3389 C CA . ILE B 1 181 ? 16.734 -2.094 -6.129 1 98.31 181 ILE B CA 1
ATOM 3390 C C . ILE B 1 181 ? 16.656 -0.833 -5.27 1 98.31 181 ILE B C 1
ATOM 3392 O O . ILE B 1 181 ? 16.359 0.252 -5.773 1 98.31 181 ILE B O 1
ATOM 3396 N N . LEU B 1 182 ? 16.875 -0.97 -4.008 1 96.38 182 LEU B N 1
ATOM 3397 C CA . LEU B 1 182 ? 16.75 0.146 -3.076 1 96.38 182 LEU B CA 1
ATOM 3398 C C . LEU B 1 182 ? 17.844 0.102 -2.021 1 96.38 182 LEU B C 1
ATOM 3400 O O . LEU B 1 182 ? 17.578 0.29 -0.833 1 96.38 182 LEU B O 1
ATOM 3404 N N . THR B 1 183 ? 19.062 -0.101 -2.424 1 93.88 183 THR B N 1
ATOM 3405 C CA . THR B 1 183 ? 20.156 -0.217 -1.477 1 93.88 183 THR B CA 1
ATOM 3406 C C . THR B 1 183 ? 20.578 1.158 -0.962 1 93.88 183 THR B C 1
ATOM 3408 O O . THR B 1 183 ? 20.078 2.182 -1.432 1 93.88 183 THR B O 1
ATOM 3411 N N . HIS B 1 184 ? 21.422 1.179 0.042 1 86.56 184 HIS B N 1
ATOM 3412 C CA . HIS B 1 184 ? 21.906 2.402 0.671 1 86.56 184 HIS B CA 1
ATOM 3413 C C . HIS B 1 184 ? 23.094 2.973 -0.081 1 86.56 184 HIS B C 1
ATOM 3415 O O . HIS B 1 184 ? 23.531 4.094 0.192 1 86.56 184 HIS B O 1
ATOM 3421 N N . ASP B 1 185 ? 23.594 2.27 -1.08 1 90.75 185 ASP B N 1
ATOM 3422 C CA . ASP B 1 185 ? 24.859 2.578 -1.737 1 90.75 185 ASP B CA 1
ATOM 3423 C C . ASP B 1 185 ? 24.672 2.717 -3.246 1 90.75 185 ASP B C 1
ATOM 3425 O O . ASP B 1 185 ? 24.203 1.792 -3.908 1 90.75 185 ASP B O 1
ATOM 3429 N N . HIS B 1 186 ? 25.156 3.852 -3.768 1 91 186 HIS B N 1
ATOM 3430 C CA . HIS B 1 186 ? 24.984 4.137 -5.188 1 91 186 HIS B CA 1
ATOM 3431 C C . HIS B 1 186 ? 25.766 3.154 -6.051 1 91 186 HIS B C 1
ATOM 3433 O O . HIS B 1 186 ? 25.297 2.729 -7.105 1 91 186 HIS B O 1
ATOM 3439 N N . ALA B 1 187 ? 26.938 2.85 -5.609 1 92.88 187 ALA B N 1
ATOM 3440 C CA . ALA B 1 187 ? 27.75 1.902 -6.367 1 92.88 187 ALA B CA 1
ATOM 3441 C C . ALA B 1 187 ? 27.094 0.525 -6.406 1 92.88 187 ALA B C 1
ATOM 3443 O O . ALA B 1 187 ? 27.125 -0.155 -7.434 1 92.88 187 ALA B O 1
ATOM 3444 N N . GLU B 1 188 ? 26.531 0.097 -5.289 1 95.31 188 GLU B N 1
ATOM 3445 C CA . GLU B 1 188 ? 25.812 -1.171 -5.23 1 95.31 188 GLU B CA 1
ATOM 3446 C C . GLU B 1 188 ? 24.594 -1.153 -6.137 1 95.31 188 GLU B C 1
ATOM 3448 O O . GLU B 1 188 ? 24.328 -2.119 -6.859 1 95.31 188 GLU B O 1
ATOM 3453 N N . ASP B 1 189 ? 23.906 -0.084 -6.148 1 96 189 ASP B N 1
ATOM 3454 C CA . ASP B 1 189 ? 22.75 0.08 -7.027 1 96 189 ASP B CA 1
ATOM 3455 C C . ASP B 1 189 ? 23.156 -0.073 -8.492 1 96 189 ASP B C 1
ATOM 3457 O O . ASP B 1 189 ? 22.484 -0.781 -9.258 1 96 189 ASP B O 1
ATOM 3461 N N . ALA B 1 190 ? 24.25 0.564 -8.844 1 95.44 190 ALA B N 1
ATOM 3462 C CA . ALA B 1 190 ? 24.703 0.508 -10.234 1 95.44 190 ALA B CA 1
ATOM 3463 C C . ALA B 1 190 ? 25.109 -0.913 -10.617 1 95.44 190 ALA B C 1
ATOM 3465 O O . ALA B 1 190 ? 24.781 -1.38 -11.711 1 95.44 190 ALA B O 1
ATOM 3466 N N . ALA B 1 191 ? 25.797 -1.559 -9.734 1 96.94 191 ALA B N 1
ATOM 3467 C CA . ALA B 1 191 ? 26.25 -2.928 -9.992 1 96.94 191 ALA B CA 1
ATOM 3468 C C . ALA B 1 191 ? 25.047 -3.863 -10.164 1 96.94 191 ALA B C 1
ATOM 3470 O O . ALA B 1 191 ? 25.062 -4.746 -11.023 1 96.94 191 ALA B O 1
ATOM 3471 N N . LEU B 1 192 ? 24.062 -3.686 -9.359 1 98 192 LEU B N 1
ATOM 3472 C CA . LEU B 1 192 ? 22.844 -4.496 -9.438 1 98 192 LEU B CA 1
ATOM 3473 C C . LEU B 1 192 ? 22.109 -4.234 -10.742 1 98 192 LEU B C 1
ATOM 3475 O O . LEU B 1 192 ? 21.578 -5.16 -11.352 1 98 192 LEU B O 1
ATOM 3479 N N . CYS B 1 193 ? 22.047 -2.986 -11.117 1 97.94 193 CYS B N 1
ATOM 3480 C CA . CYS B 1 193 ? 21.438 -2.66 -12.398 1 97.94 193 CYS B CA 1
ATOM 3481 C C . CYS B 1 193 ? 22.141 -3.373 -13.539 1 97.94 193 CYS B C 1
ATOM 3483 O O . CYS B 1 193 ? 21.5 -3.963 -14.414 1 97.94 193 CYS B O 1
ATOM 3485 N N . ASP B 1 194 ? 23.438 -3.293 -13.516 1 98 194 ASP B N 1
ATOM 3486 C CA . ASP B 1 194 ? 24.234 -3.969 -14.539 1 98 194 ASP B CA 1
ATOM 3487 C C . ASP B 1 194 ? 23.938 -5.465 -14.57 1 98 194 ASP B C 1
ATOM 3489 O O . ASP B 1 194 ? 23.625 -6.02 -15.625 1 98 194 ASP B O 1
ATOM 3493 N N . ALA B 1 195 ? 24 -6.094 -13.43 1 98.25 195 ALA B N 1
ATOM 3494 C CA . ALA B 1 195 ? 23.75 -7.527 -13.32 1 98.25 195 ALA B CA 1
ATOM 3495 C C . ALA B 1 195 ? 22.344 -7.883 -13.789 1 98.25 195 ALA B C 1
ATOM 3497 O O . ALA B 1 195 ? 22.141 -8.891 -14.461 1 98.25 195 ALA B O 1
ATOM 3498 N N . ALA B 1 196 ? 21.344 -7.066 -13.406 1 98.44 196 ALA B N 1
ATOM 3499 C CA . ALA B 1 196 ? 19.953 -7.309 -13.773 1 98.44 196 ALA B CA 1
ATOM 3500 C C . ALA B 1 196 ? 19.781 -7.262 -15.289 1 98.44 196 ALA B C 1
ATOM 3502 O O . ALA B 1 196 ? 19.078 -8.094 -15.867 1 98.44 196 ALA B O 1
ATOM 3503 N N . LEU B 1 197 ? 20.406 -6.285 -15.914 1 98 197 LEU B N 1
ATOM 3504 C CA . LEU B 1 197 ? 20.25 -6.09 -17.344 1 98 197 LEU B CA 1
ATOM 3505 C C . LEU B 1 197 ? 20.875 -7.242 -18.125 1 98 197 LEU B C 1
ATOM 3507 O O . LEU B 1 197 ? 20.516 -7.492 -19.281 1 98 197 LEU B O 1
ATOM 3511 N N . ARG B 1 198 ? 21.766 -7.957 -17.531 1 97.25 198 ARG B N 1
ATOM 3512 C CA . ARG B 1 198 ? 22.422 -9.094 -18.172 1 97.25 198 ARG B CA 1
ATOM 3513 C C . ARG B 1 198 ? 21.547 -10.344 -18.094 1 97.25 198 ARG B C 1
ATOM 3515 O O . ARG B 1 198 ? 21.844 -11.359 -18.719 1 97.25 198 ARG B O 1
ATOM 3522 N N . ARG B 1 199 ? 20.516 -10.258 -17.344 1 97.19 199 ARG B N 1
ATOM 3523 C CA . ARG B 1 199 ? 19.516 -11.32 -17.234 1 97.19 199 ARG B CA 1
ATOM 3524 C C . ARG B 1 199 ? 18.25 -10.977 -18.016 1 97.19 199 ARG B C 1
ATOM 3526 O O . ARG B 1 199 ? 17.344 -10.328 -17.484 1 97.19 199 ARG B O 1
ATOM 3533 N N . PRO B 1 200 ? 18.188 -11.406 -19.203 1 95.06 200 PRO B N 1
ATOM 3534 C CA . PRO B 1 200 ? 17.031 -11.039 -20.031 1 95.06 200 PRO B CA 1
ATOM 3535 C C . PRO B 1 200 ? 15.742 -11.719 -19.578 1 95.06 200 PRO B C 1
ATOM 3537 O O . PRO B 1 200 ? 14.648 -11.328 -20 1 95.06 200 PRO B O 1
ATOM 3540 N N . ASP B 1 201 ? 15.867 -12.734 -18.734 1 95.56 201 ASP B N 1
ATOM 3541 C CA . ASP B 1 201 ? 14.711 -13.523 -18.344 1 95.56 201 ASP B CA 1
ATOM 3542 C C . ASP B 1 201 ? 14 -12.891 -17.141 1 95.56 201 ASP B C 1
ATOM 3544 O O . ASP B 1 201 ? 12.977 -13.406 -16.672 1 95.56 201 ASP B O 1
ATOM 3548 N N . LEU B 1 202 ? 14.5 -11.789 -16.656 1 96.75 202 LEU B N 1
ATOM 3549 C CA . LEU B 1 202 ? 13.883 -11.133 -15.5 1 96.75 202 LEU B CA 1
ATOM 3550 C C . LEU B 1 202 ? 12.617 -10.391 -15.922 1 96.75 202 LEU B C 1
ATOM 3552 O O . LEU B 1 202 ? 12.445 -10.062 -17.094 1 96.75 202 LEU B O 1
ATOM 3556 N N . GLY B 1 203 ? 11.742 -10.273 -15 1 96.56 203 GLY B N 1
ATOM 3557 C CA . GLY B 1 203 ? 10.57 -9.445 -15.219 1 96.56 203 GLY B CA 1
ATOM 3558 C C . GLY B 1 203 ? 10.828 -7.969 -14.992 1 96.56 203 GLY B C 1
ATOM 3559 O O . GLY B 1 203 ? 11.758 -7.402 -15.57 1 96.56 203 GLY B O 1
ATOM 3560 N N . PHE B 1 204 ? 10.117 -7.387 -14.148 1 98 204 PHE B N 1
ATOM 3561 C CA . PHE B 1 204 ? 10.195 -5.965 -13.82 1 98 204 PHE B CA 1
ATOM 3562 C C . PHE B 1 204 ? 11.5 -5.641 -13.102 1 98 204 PHE B C 1
ATOM 3564 O O . PHE B 1 204 ? 11.945 -6.398 -12.234 1 98 204 PHE B O 1
ATOM 3571 N N . ILE B 1 205 ? 12.117 -4.574 -13.508 1 98.56 205 ILE B N 1
ATOM 3572 C CA . ILE B 1 205 ? 13.297 -4.059 -12.828 1 98.56 205 ILE B CA 1
ATOM 3573 C C . ILE B 1 205 ? 13.055 -2.617 -12.383 1 98.56 205 ILE B C 1
ATOM 3575 O O . ILE B 1 205 ? 12.984 -1.708 -13.211 1 98.56 205 ILE B O 1
ATOM 3579 N N . GLY B 1 206 ? 12.93 -2.436 -11.102 1 98.44 206 GLY B N 1
ATOM 3580 C CA . GLY B 1 206 ? 12.734 -1.105 -10.547 1 98.44 206 GLY B CA 1
ATOM 3581 C C . GLY B 1 206 ? 13.922 -0.613 -9.742 1 98.44 206 GLY B C 1
ATOM 3582 O O . GLY B 1 206 ? 14.555 -1.388 -9.016 1 98.44 206 GLY B O 1
ATOM 3583 N N . LEU B 1 207 ? 14.211 0.665 -9.828 1 97.75 207 LEU B N 1
ATOM 3584 C CA . LEU B 1 207 ? 15.32 1.296 -9.117 1 97.75 207 LEU B CA 1
ATOM 3585 C C . LEU B 1 207 ? 14.852 2.564 -8.406 1 97.75 207 LEU B C 1
ATOM 3587 O O . LEU B 1 207 ? 14.281 3.459 -9.031 1 97.75 207 LEU B O 1
ATOM 3591 N N . ILE B 1 208 ? 15.062 2.516 -7.09 1 94.81 208 ILE B N 1
ATOM 3592 C CA . ILE B 1 208 ? 14.773 3.744 -6.359 1 94.81 208 ILE B CA 1
ATOM 3593 C C . ILE B 1 208 ? 15.766 4.832 -6.762 1 94.81 208 ILE B C 1
ATOM 3595 O O . ILE B 1 208 ? 16.953 4.555 -6.977 1 94.81 208 ILE B O 1
ATOM 3599 N N . GLY B 1 209 ? 15.297 6.027 -6.902 1 88.62 209 GLY B N 1
ATOM 3600 C CA . GLY B 1 209 ? 16.25 7.086 -7.219 1 88.62 209 GLY B CA 1
ATOM 3601 C C . GLY B 1 209 ? 15.609 8.273 -7.914 1 88.62 209 GLY B C 1
ATOM 3602 O O . GLY B 1 209 ? 14.43 8.219 -8.281 1 88.62 209 GLY B O 1
ATOM 3603 N N . SER B 1 210 ? 16.391 9.273 -8.023 1 84.75 210 SER B N 1
ATOM 3604 C CA . SER B 1 210 ? 15.984 10.492 -8.719 1 84.75 210 SER B CA 1
ATOM 3605 C C . SER B 1 210 ? 16.391 10.453 -10.188 1 84.75 210 SER B C 1
ATOM 3607 O O . SER B 1 210 ? 17.172 9.594 -10.602 1 84.75 210 SER B O 1
ATOM 3609 N N . ARG B 1 211 ? 15.789 11.398 -10.938 1 85.62 211 ARG B N 1
ATOM 3610 C CA . ARG B 1 211 ? 16.141 11.516 -12.352 1 85.62 211 ARG B CA 1
ATOM 3611 C C . ARG B 1 211 ? 17.625 11.812 -12.516 1 85.62 211 ARG B C 1
ATOM 3613 O O . ARG B 1 211 ? 18.266 11.32 -13.453 1 85.62 211 ARG B O 1
ATOM 3620 N N . VAL B 1 212 ? 18.141 12.555 -11.602 1 84.56 212 VAL B N 1
ATOM 3621 C CA . VAL B 1 212 ? 19.547 12.914 -11.648 1 84.56 212 VAL B CA 1
ATOM 3622 C C . VAL B 1 212 ? 20.406 11.68 -11.414 1 84.56 212 VAL B C 1
ATOM 3624 O O . VAL B 1 212 ? 21.359 11.43 -12.156 1 84.56 212 VAL B O 1
ATOM 3627 N N . LYS B 1 213 ? 20.062 10.891 -10.406 1 86.12 213 LYS B N 1
ATOM 3628 C CA . LYS B 1 213 ? 20.75 9.633 -10.141 1 86.12 213 LYS B CA 1
ATOM 3629 C C . LYS B 1 213 ? 20.703 8.711 -11.359 1 86.12 213 LYS B C 1
ATOM 3631 O O . LYS B 1 213 ? 21.719 8.109 -11.727 1 86.12 213 LYS B O 1
ATOM 3636 N N . TRP B 1 214 ? 19.656 8.68 -12.031 1 90.44 214 TRP B N 1
ATOM 3637 C CA . TRP B 1 214 ? 19.469 7.766 -13.156 1 90.44 214 TRP B CA 1
ATOM 3638 C C . TRP B 1 214 ? 20.312 8.195 -14.352 1 90.44 214 TRP B C 1
ATOM 3640 O O . TRP B 1 214 ? 20.891 7.352 -15.055 1 90.44 214 TRP B O 1
ATOM 3650 N N . ARG B 1 215 ? 20.391 9.453 -14.586 1 90.44 215 ARG B N 1
ATOM 3651 C CA . ARG B 1 215 ? 21.219 9.953 -15.68 1 90.44 215 ARG B CA 1
ATOM 3652 C C . ARG B 1 215 ? 22.672 9.492 -15.516 1 90.44 215 ARG B C 1
ATOM 3654 O O . ARG B 1 215 ? 23.297 9.055 -16.484 1 90.44 215 ARG B O 1
ATOM 3661 N N . ARG B 1 216 ? 23.094 9.602 -14.328 1 90.5 216 ARG B N 1
ATOM 3662 C CA . ARG B 1 216 ? 24.453 9.156 -14.047 1 90.5 216 ARG B CA 1
ATOM 3663 C C . ARG B 1 216 ? 24.609 7.66 -14.266 1 90.5 216 ARG B C 1
ATOM 3665 O O . ARG B 1 216 ? 25.578 7.215 -14.883 1 90.5 216 ARG B O 1
ATOM 3672 N N . PHE B 1 217 ? 23.672 6.883 -13.812 1 93 217 PHE B N 1
ATOM 3673 C CA . PHE B 1 217 ? 23.703 5.438 -13.984 1 93 217 PHE B CA 1
ATOM 3674 C C . PHE B 1 217 ? 23.656 5.066 -15.461 1 93 217 PHE B C 1
ATOM 3676 O O . PHE B 1 217 ? 24.359 4.156 -15.906 1 93 217 PHE B O 1
ATOM 3683 N N . ARG B 1 218 ? 22.859 5.734 -16.172 1 94.75 218 ARG B N 1
ATOM 3684 C CA . ARG B 1 218 ? 22.719 5.457 -17.594 1 94.75 218 ARG B CA 1
ATOM 3685 C C . ARG B 1 218 ? 24.047 5.574 -18.312 1 94.75 218 ARG B C 1
ATOM 3687 O O . ARG B 1 218 ? 24.406 4.715 -19.125 1 94.75 218 ARG B O 1
ATOM 3694 N N . GLU B 1 219 ? 24.703 6.625 -18 1 94.81 219 GLU B N 1
ATOM 3695 C CA . GLU B 1 219 ? 26.016 6.828 -18.609 1 94.81 219 GLU B CA 1
ATOM 3696 C C . GLU B 1 219 ? 26.969 5.695 -18.25 1 94.81 219 GLU B C 1
ATOM 3698 O O . GLU B 1 219 ? 27.641 5.152 -19.125 1 94.81 219 GLU B O 1
ATOM 3703 N N . GLN B 1 220 ? 27.016 5.379 -17.016 1 95.25 220 GLN B N 1
ATOM 3704 C CA . GLN B 1 220 ? 27.875 4.309 -16.531 1 95.25 220 GLN B CA 1
ATOM 3705 C C . GLN B 1 220 ? 27.531 2.98 -17.203 1 95.25 220 GLN B C 1
ATOM 3707 O O . GLN B 1 220 ? 28.422 2.223 -17.594 1 95.25 220 GLN B O 1
ATOM 3712 N N . LEU B 1 221 ? 26.297 2.633 -17.344 1 96.44 221 LEU B N 1
ATOM 3713 C CA . LEU B 1 221 ? 25.812 1.364 -17.891 1 96.44 221 LEU B CA 1
ATOM 3714 C C . LEU B 1 221 ? 26.047 1.292 -19.391 1 96.44 221 LEU B C 1
ATOM 3716 O O . LEU B 1 221 ? 26.328 0.218 -19.922 1 96.44 221 LEU B O 1
ATOM 3720 N N . ARG B 1 222 ? 25.984 2.43 -20.016 1 95.94 222 ARG B N 1
ATOM 3721 C CA . ARG B 1 222 ? 26.297 2.479 -21.438 1 95.94 222 ARG B CA 1
ATOM 3722 C C . ARG B 1 222 ? 27.766 2.145 -21.688 1 95.94 222 ARG B C 1
ATOM 3724 O O . ARG B 1 222 ? 28.094 1.435 -22.641 1 95.94 222 ARG B O 1
ATOM 3731 N N . VAL B 1 223 ? 28.547 2.641 -20.844 1 95.88 223 VAL B N 1
ATOM 3732 C CA . VAL B 1 223 ? 29.984 2.451 -20.969 1 95.88 223 VAL B CA 1
ATOM 3733 C C . VAL B 1 223 ? 30.312 0.962 -20.891 1 95.88 223 VAL B C 1
ATOM 3735 O O . VAL B 1 223 ? 31.219 0.485 -21.594 1 95.88 223 VAL B O 1
ATOM 3738 N N . VAL B 1 224 ? 29.547 0.294 -20.125 1 95.25 224 VAL B N 1
ATOM 3739 C CA . VAL B 1 224 ? 29.859 -1.119 -19.953 1 95.25 224 VAL B CA 1
ATOM 3740 C C . VAL B 1 224 ? 29.094 -1.95 -20.984 1 95.25 224 VAL B C 1
ATOM 3742 O O . VAL B 1 224 ? 29.125 -3.182 -20.938 1 95.25 224 VAL B O 1
ATOM 3745 N N . GLY B 1 225 ? 28.297 -1.34 -21.906 1 96.44 225 GLY B N 1
ATOM 3746 C CA . GLY B 1 225 ? 27.875 -2.049 -23.109 1 96.44 225 GLY B CA 1
ATOM 3747 C C . GLY B 1 225 ? 26.375 -2.188 -23.219 1 96.44 225 GLY B C 1
ATOM 3748 O O . GLY B 1 225 ? 25.859 -2.822 -24.141 1 96.44 225 GLY B O 1
ATOM 3749 N N . HIS B 1 226 ? 25.594 -1.678 -22.312 1 97.62 226 HIS B N 1
ATOM 3750 C CA . HIS B 1 226 ? 24.141 -1.799 -22.391 1 97.62 226 HIS B CA 1
ATOM 3751 C C . HIS B 1 226 ? 23.562 -0.816 -23.391 1 97.62 226 HIS B C 1
ATOM 3753 O O . HIS B 1 226 ? 23.984 0.339 -23.469 1 97.62 226 HIS B O 1
ATOM 3759 N N . THR B 1 227 ? 22.656 -1.279 -24.141 1 97.25 227 THR B N 1
ATOM 3760 C CA . THR B 1 227 ? 21.984 -0.462 -25.156 1 97.25 227 THR B CA 1
ATOM 3761 C C . THR B 1 227 ? 20.859 0.35 -24.531 1 97.25 227 THR B C 1
ATOM 3763 O O . THR B 1 227 ? 20.5 0.139 -23.375 1 97.25 227 THR B O 1
ATOM 3766 N N . GLU B 1 228 ? 20.328 1.244 -25.344 1 96.44 228 GLU B N 1
ATOM 3767 C CA . GLU B 1 228 ? 19.172 2.02 -24.891 1 96.44 228 GLU B CA 1
ATOM 3768 C C . GLU B 1 228 ? 17.969 1.115 -24.625 1 96.44 228 GLU B C 1
ATOM 3770 O O . GLU B 1 228 ? 17.172 1.385 -23.719 1 96.44 228 GLU B O 1
ATOM 3775 N N . ALA B 1 229 ? 17.906 0.165 -25.438 1 96.81 229 ALA B N 1
ATOM 3776 C CA . ALA B 1 229 ? 16.828 -0.801 -25.234 1 96.81 229 ALA B CA 1
ATOM 3777 C C . ALA B 1 229 ? 16.969 -1.52 -23.891 1 96.81 229 ALA B C 1
ATOM 3779 O O . ALA B 1 229 ? 15.977 -1.772 -23.203 1 96.81 229 ALA B O 1
ATOM 3780 N N . ASP B 1 230 ? 18.172 -1.863 -23.547 1 96.81 230 ASP B N 1
ATOM 3781 C CA . ASP B 1 230 ? 18.438 -2.465 -22.25 1 96.81 230 ASP B CA 1
ATOM 3782 C C . ASP B 1 230 ? 18.047 -1.52 -21.109 1 96.81 230 ASP B C 1
ATOM 3784 O O . ASP B 1 230 ? 17.344 -1.917 -20.188 1 96.81 230 ASP B O 1
ATOM 3788 N N . LEU B 1 231 ? 18.453 -0.294 -21.266 1 96.94 231 LEU B N 1
ATOM 3789 C CA . LEU B 1 231 ? 18.25 0.701 -20.219 1 96.94 231 LEU B CA 1
ATOM 3790 C C . LEU B 1 231 ? 16.766 0.978 -20.016 1 96.94 231 LEU B C 1
ATOM 3792 O O . LEU B 1 231 ? 16.344 1.272 -18.906 1 96.94 231 LEU B O 1
ATOM 3796 N N . ALA B 1 232 ? 16.031 0.865 -21.078 1 96.56 232 ALA B N 1
ATOM 3797 C CA . ALA B 1 232 ? 14.594 1.113 -21.031 1 96.56 232 ALA B CA 1
ATOM 3798 C C . ALA B 1 232 ? 13.883 0.068 -20.172 1 96.56 232 ALA B C 1
ATOM 3800 O O . ALA B 1 232 ? 12.727 0.252 -19.797 1 96.56 232 ALA B O 1
ATOM 3801 N N . ARG B 1 233 ? 14.57 -1.028 -19.844 1 97.44 233 ARG B N 1
ATOM 3802 C CA . ARG B 1 233 ? 13.992 -2.082 -19.016 1 97.44 233 ARG B CA 1
ATOM 3803 C C . ARG B 1 233 ? 13.977 -1.678 -17.547 1 97.44 233 ARG B C 1
ATOM 3805 O O . ARG B 1 233 ? 13.32 -2.32 -16.719 1 97.44 233 ARG B O 1
ATOM 3812 N N . ILE B 1 234 ? 14.727 -0.682 -17.234 1 97.81 234 ILE B N 1
ATOM 3813 C CA . ILE B 1 234 ? 14.789 -0.235 -15.844 1 97.81 234 ILE B CA 1
ATOM 3814 C C . ILE B 1 234 ? 13.805 0.91 -15.625 1 97.81 234 ILE B C 1
ATOM 3816 O O . ILE B 1 234 ? 13.828 1.903 -16.359 1 97.81 234 ILE B O 1
ATOM 3820 N N . THR B 1 235 ? 12.93 0.737 -14.727 1 97.19 235 THR B N 1
ATOM 3821 C CA . THR B 1 235 ? 11.992 1.785 -14.336 1 97.19 235 THR B CA 1
ATOM 3822 C C . THR B 1 235 ? 12.555 2.602 -13.172 1 97.19 235 THR B C 1
ATOM 3824 O O . THR B 1 235 ? 12.812 2.061 -12.094 1 97.19 235 THR B O 1
ATOM 3827 N N . THR B 1 236 ? 12.797 3.848 -13.305 1 95.31 236 THR B N 1
ATOM 3828 C CA . THR B 1 236 ? 13.242 4.797 -12.297 1 95.31 236 THR B CA 1
ATOM 3829 C C . THR B 1 236 ? 12.781 6.211 -12.641 1 95.31 236 THR B C 1
ATOM 3831 O O . THR B 1 236 ? 12.828 6.621 -13.797 1 95.31 236 THR B O 1
ATOM 3834 N N . PRO B 1 237 ? 12.273 6.953 -11.648 1 94.75 237 PRO B N 1
ATOM 3835 C CA . PRO B 1 237 ? 12 6.543 -10.273 1 94.75 237 PRO B CA 1
ATOM 3836 C C . PRO B 1 237 ? 10.914 5.477 -10.18 1 94.75 237 PRO B C 1
ATOM 3838 O O . PRO B 1 237 ? 10.031 5.41 -11.039 1 94.75 237 PRO B O 1
ATOM 3841 N N . ILE B 1 238 ? 10.992 4.625 -9.25 1 96.19 238 ILE B N 1
ATOM 3842 C CA . ILE B 1 238 ? 9.984 3.594 -9.047 1 96.19 238 ILE B CA 1
ATOM 3843 C C . ILE B 1 238 ? 8.773 4.191 -8.344 1 96.19 238 ILE B C 1
ATOM 3845 O O . ILE B 1 238 ? 8.883 5.223 -7.672 1 96.19 238 ILE B O 1
ATOM 3849 N N . GLY B 1 239 ? 7.641 3.486 -8.445 1 96.69 239 GLY B N 1
ATOM 3850 C CA . GLY B 1 239 ? 6.391 3.918 -7.844 1 96.69 239 GLY B CA 1
ATOM 3851 C C . GLY B 1 239 ? 5.363 4.371 -8.867 1 96.69 239 GLY B C 1
ATOM 3852 O O . GLY B 1 239 ? 5.699 4.594 -10.031 1 96.69 239 GLY B O 1
ATOM 3853 N N . ILE B 1 240 ? 4.16 4.52 -8.43 1 96.06 240 ILE B N 1
ATOM 3854 C CA . ILE B 1 240 ? 3.096 4.953 -9.328 1 96.06 240 ILE B CA 1
ATOM 3855 C C . ILE B 1 240 ? 3.125 6.473 -9.469 1 96.06 240 ILE B C 1
ATOM 3857 O O . ILE B 1 240 ? 3.613 7.172 -8.578 1 96.06 240 ILE B O 1
ATOM 3861 N N . PRO B 1 241 ? 2.631 6.996 -10.586 1 93.12 241 PRO B N 1
ATOM 3862 C CA . PRO B 1 241 ? 2.566 8.453 -10.727 1 93.12 241 PRO B CA 1
ATOM 3863 C C . PRO B 1 241 ? 1.621 9.102 -9.719 1 93.12 241 PRO B C 1
ATOM 3865 O O . PRO B 1 241 ? 0.722 8.438 -9.195 1 93.12 241 PRO B O 1
ATOM 3868 N N . GLY B 1 242 ? 1.863 10.406 -9.383 1 91.75 242 GLY B N 1
ATOM 3869 C CA . GLY B 1 242 ? 0.963 11.18 -8.539 1 91.75 242 GLY B CA 1
ATOM 3870 C C . GLY B 1 242 ? 1.354 11.164 -7.078 1 91.75 242 GLY B C 1
ATOM 3871 O O . GLY B 1 242 ? 0.676 11.766 -6.242 1 91.75 242 GLY B O 1
ATOM 3872 N N . ILE B 1 243 ? 2.342 10.422 -6.742 1 92.12 243 ILE B N 1
ATOM 3873 C CA . ILE B 1 243 ? 2.871 10.398 -5.383 1 92.12 243 ILE B CA 1
ATOM 3874 C C . ILE B 1 243 ? 4.305 10.93 -5.375 1 92.12 243 ILE B C 1
ATOM 3876 O O . ILE B 1 243 ? 5.176 10.383 -6.059 1 92.12 243 ILE B O 1
ATOM 3880 N N . ARG B 1 244 ? 4.523 11.969 -4.637 1 87.25 244 ARG B N 1
ATOM 3881 C CA . ARG B 1 244 ? 5.816 12.648 -4.664 1 87.25 244 ARG B CA 1
ATOM 3882 C C . ARG B 1 244 ? 6.523 12.523 -3.318 1 87.25 244 ARG B C 1
ATOM 3884 O O . ARG B 1 244 ? 7.727 12.773 -3.221 1 87.25 244 ARG B O 1
ATOM 3891 N N . GLY B 1 245 ? 5.75 12.156 -2.322 1 87.25 245 GLY B N 1
ATOM 3892 C CA . GLY B 1 245 ? 6.312 12.078 -0.984 1 87.25 245 GLY B CA 1
ATOM 3893 C C . GLY B 1 245 ? 7.539 11.188 -0.901 1 87.25 245 GLY B C 1
ATOM 3894 O O . GLY B 1 245 ? 7.645 10.195 -1.631 1 87.25 245 GLY B O 1
ATOM 3895 N N . LYS B 1 246 ? 8.367 11.484 0.083 1 87.12 246 LYS B N 1
ATOM 3896 C CA . LYS B 1 246 ? 9.664 10.812 0.101 1 87.12 246 LYS B CA 1
ATOM 3897 C C . LYS B 1 246 ? 9.828 9.977 1.367 1 87.12 246 LYS B C 1
ATOM 3899 O O . LYS B 1 246 ? 10.875 9.367 1.577 1 87.12 246 LYS B O 1
ATOM 3904 N N . SER B 1 247 ? 8.812 9.969 2.197 1 91.5 247 SER B N 1
ATOM 3905 C CA . SER B 1 247 ? 8.938 9.133 3.387 1 91.5 247 SER B CA 1
ATOM 3906 C C . SER B 1 247 ? 8.938 7.652 3.023 1 91.5 247 SER B C 1
ATOM 3908 O O . SER B 1 247 ? 8.328 7.254 2.025 1 91.5 247 SER B O 1
ATOM 3910 N N . PRO B 1 248 ? 9.562 6.801 3.84 1 95.06 248 PRO B N 1
ATOM 3911 C CA . PRO B 1 248 ? 9.602 5.359 3.57 1 95.06 248 PRO B CA 1
ATOM 3912 C C . PRO B 1 248 ? 8.219 4.758 3.379 1 95.06 248 PRO B C 1
ATOM 3914 O O . PRO B 1 248 ? 8 3.979 2.445 1 95.06 248 PRO B O 1
ATOM 3917 N N . ALA B 1 249 ? 7.27 5.188 4.184 1 96 249 ALA B N 1
ATOM 3918 C CA . ALA B 1 249 ? 5.918 4.648 4.105 1 96 249 ALA B CA 1
ATOM 3919 C C . ALA B 1 249 ? 5.25 5.02 2.785 1 96 249 ALA B C 1
ATOM 3921 O O . ALA B 1 249 ? 4.621 4.18 2.141 1 96 249 ALA B O 1
ATOM 3922 N N . VAL B 1 250 ? 5.406 6.25 2.398 1 95.94 250 VAL B N 1
ATOM 3923 C CA . VAL B 1 250 ? 4.785 6.754 1.179 1 95.94 250 VAL B CA 1
ATOM 3924 C C . VAL B 1 250 ? 5.414 6.078 -0.039 1 95.94 250 VAL B C 1
ATOM 3926 O O . VAL B 1 250 ? 4.707 5.629 -0.941 1 95.94 250 VAL B O 1
ATOM 3929 N N . ILE B 1 251 ? 6.695 5.977 -0.032 1 96.19 251 ILE B N 1
ATOM 3930 C CA . ILE B 1 251 ? 7.398 5.309 -1.124 1 96.19 251 ILE B CA 1
ATOM 3931 C C . ILE B 1 251 ? 6.957 3.85 -1.203 1 96.19 251 ILE B C 1
ATOM 3933 O O . ILE B 1 251 ? 6.68 3.338 -2.289 1 96.19 251 ILE B O 1
ATOM 3937 N N . ALA B 1 252 ? 6.902 3.201 -0.041 1 98.19 252 ALA B N 1
ATOM 3938 C CA . ALA B 1 252 ? 6.52 1.793 0.021 1 98.19 252 ALA B CA 1
ATOM 3939 C C . ALA B 1 252 ? 5.125 1.576 -0.561 1 98.19 252 ALA B C 1
ATOM 3941 O O . ALA B 1 252 ? 4.906 0.637 -1.328 1 98.19 252 ALA B O 1
ATOM 3942 N N . ILE B 1 253 ? 4.18 2.43 -0.204 1 98.38 253 ILE B N 1
ATOM 3943 C CA . ILE B 1 253 ? 2.814 2.318 -0.704 1 98.38 253 ILE B CA 1
ATOM 3944 C C . ILE B 1 253 ? 2.803 2.502 -2.219 1 98.38 253 ILE B C 1
ATOM 3946 O O . ILE B 1 253 ? 2.152 1.739 -2.938 1 98.38 253 ILE B O 1
ATOM 3950 N N . SER B 1 254 ? 3.545 3.49 -2.682 1 98.19 254 SER B N 1
ATOM 3951 C CA . SER B 1 254 ? 3.625 3.795 -4.105 1 98.19 254 SER B CA 1
ATOM 3952 C C . SER B 1 254 ? 4.211 2.625 -4.891 1 98.19 254 SER B C 1
ATOM 3954 O O . SER B 1 254 ? 3.664 2.223 -5.918 1 98.19 254 SER B O 1
ATOM 3956 N N . VAL B 1 255 ? 5.273 2.064 -4.426 1 98.38 255 VAL B N 1
ATOM 3957 C CA . VAL B 1 255 ? 5.973 0.981 -5.105 1 98.38 255 VAL B CA 1
ATOM 3958 C C . VAL B 1 255 ? 5.148 -0.3 -5.023 1 98.38 255 VAL B C 1
ATOM 3960 O O . VAL B 1 255 ? 5.074 -1.062 -5.992 1 98.38 255 VAL B O 1
ATOM 3963 N N . ALA B 1 256 ? 4.539 -0.57 -3.854 1 98.69 256 ALA B N 1
ATOM 3964 C CA . ALA B 1 256 ? 3.686 -1.749 -3.725 1 98.69 256 ALA B CA 1
ATOM 3965 C C . ALA B 1 256 ? 2.568 -1.734 -4.766 1 98.69 256 ALA B C 1
ATOM 3967 O O . ALA B 1 256 ? 2.281 -2.756 -5.391 1 98.69 256 ALA B O 1
ATOM 3968 N N . ALA B 1 257 ? 1.924 -0.582 -4.914 1 98.44 257 ALA B N 1
ATOM 3969 C CA . ALA B 1 257 ? 0.862 -0.454 -5.91 1 98.44 257 ALA B CA 1
ATOM 3970 C C . ALA B 1 257 ? 1.391 -0.734 -7.312 1 98.44 257 ALA B C 1
ATOM 3972 O O . ALA B 1 257 ? 0.739 -1.423 -8.102 1 98.44 257 ALA B O 1
ATOM 3973 N N . GLN B 1 258 ? 2.523 -0.185 -7.652 1 98.25 258 GLN B N 1
ATOM 3974 C CA . GLN B 1 258 ? 3.156 -0.436 -8.945 1 98.25 258 GLN B CA 1
ATOM 3975 C C . GLN B 1 258 ? 3.416 -1.926 -9.148 1 98.25 258 GLN B C 1
ATOM 3977 O O . GLN B 1 258 ? 3.154 -2.465 -10.227 1 98.25 258 GLN B O 1
ATOM 3982 N N . LEU B 1 259 ? 3.934 -2.602 -8.141 1 98.19 259 LEU B N 1
ATOM 3983 C CA . LEU B 1 259 ? 4.262 -4.02 -8.242 1 98.19 259 LEU B CA 1
ATOM 3984 C C . LEU B 1 259 ? 3.002 -4.859 -8.406 1 98.19 259 LEU B C 1
ATOM 3986 O O . LEU B 1 259 ? 3.008 -5.859 -9.133 1 98.19 259 LEU B O 1
ATOM 3990 N N . VAL B 1 260 ? 1.902 -4.484 -7.691 1 97.5 260 VAL B N 1
ATOM 3991 C CA . VAL B 1 260 ? 0.638 -5.191 -7.879 1 97.5 260 VAL B CA 1
ATOM 3992 C C . VAL B 1 260 ? 0.188 -5.066 -9.336 1 97.5 260 VAL B C 1
ATOM 3994 O O . VAL B 1 260 ? -0.274 -6.039 -9.93 1 97.5 260 VAL B O 1
ATOM 3997 N N . GLN B 1 261 ? 0.293 -3.836 -9.945 1 96.81 261 GLN B N 1
ATOM 3998 C CA . GLN B 1 261 ? -0.029 -3.645 -11.352 1 96.81 261 GLN B CA 1
ATOM 3999 C C . GLN B 1 261 ? 0.82 -4.551 -12.242 1 96.81 261 GLN B C 1
ATOM 4001 O O . GLN B 1 261 ? 0.311 -5.156 -13.188 1 96.81 261 GLN B O 1
ATOM 4006 N N . VAL B 1 262 ? 2.092 -4.645 -11.945 1 96.12 262 VAL B N 1
ATOM 4007 C CA . VAL B 1 262 ? 3.041 -5.465 -12.695 1 96.12 262 VAL B CA 1
ATOM 4008 C C . VAL B 1 262 ? 2.633 -6.934 -12.609 1 96.12 262 VAL B C 1
ATOM 4010 O O . VAL B 1 262 ? 2.592 -7.633 -13.625 1 96.12 262 VAL B O 1
ATOM 4013 N N . LEU B 1 263 ? 2.348 -7.426 -11.406 1 93.5 263 LEU B N 1
ATOM 4014 C CA . LEU B 1 263 ? 1.983 -8.82 -11.18 1 93.5 263 LEU B CA 1
ATOM 4015 C C . LEU B 1 263 ? 0.706 -9.18 -11.93 1 93.5 263 LEU B C 1
ATOM 4017 O O . LEU B 1 263 ? 0.601 -10.266 -12.508 1 93.5 263 LEU B O 1
ATOM 4021 N N . GLU B 1 264 ? -0.242 -8.266 -11.922 1 90.38 264 GLU B N 1
ATOM 4022 C CA . GLU B 1 264 ? -1.5 -8.531 -12.617 1 90.38 264 GLU B CA 1
ATOM 4023 C C . GLU B 1 264 ? -1.305 -8.547 -14.133 1 90.38 264 GLU B C 1
ATOM 4025 O O . GLU B 1 264 ? -1.919 -9.352 -14.828 1 90.38 264 GLU B O 1
ATOM 4030 N N . ALA B 1 265 ? -0.495 -7.621 -14.625 1 88 265 ALA B N 1
ATOM 4031 C CA . ALA B 1 265 ? -0.221 -7.578 -16.062 1 88 265 ALA B CA 1
ATOM 4032 C C . ALA B 1 265 ? 0.491 -8.844 -16.516 1 88 265 ALA B C 1
ATOM 4034 O O . ALA B 1 265 ? 0.246 -9.336 -17.625 1 88 265 ALA B O 1
ATOM 4035 N N . ALA B 1 266 ? 1.367 -9.383 -15.75 1 80.31 266 ALA B N 1
ATOM 4036 C CA . ALA B 1 266 ? 2.121 -10.594 -16.062 1 80.31 266 ALA B CA 1
ATOM 4037 C C . ALA B 1 266 ? 1.216 -11.82 -16.062 1 80.31 266 ALA B C 1
ATOM 4039 O O . ALA B 1 266 ? 1.452 -12.781 -16.797 1 80.31 266 ALA B O 1
ATOM 4040 N N . ALA B 1 267 ? 0.258 -11.781 -15.188 1 72.75 267 ALA B N 1
ATOM 4041 C CA . ALA B 1 267 ? -0.652 -12.922 -15.086 1 72.75 267 ALA B CA 1
ATOM 4042 C C . ALA B 1 267 ? -1.582 -12.992 -16.297 1 72.75 267 ALA B C 1
ATOM 4044 O O . ALA B 1 267 ? -2.033 -14.078 -16.672 1 72.75 267 ALA B O 1
ATOM 4045 N N . THR B 1 268 ? -1.901 -11.836 -16.922 1 62.66 268 THR B N 1
ATOM 4046 C CA . THR B 1 268 ? -2.795 -11.812 -18.062 1 62.66 268 THR B CA 1
ATOM 4047 C C . THR B 1 268 ? -2.064 -12.266 -19.328 1 62.66 268 THR B C 1
ATOM 4049 O O . THR B 1 268 ? -2.678 -12.828 -20.234 1 62.66 268 THR B O 1
ATOM 4052 N N . PHE B 1 269 ? -0.73 -12 -19.594 1 53.91 269 PHE B N 1
ATOM 4053 C CA . PHE B 1 269 ? 0.014 -12.273 -20.812 1 53.91 269 PHE B CA 1
ATOM 4054 C C . PHE B 1 269 ? 0.603 -13.68 -20.797 1 53.91 269 PHE B C 1
ATOM 4056 O O . PHE B 1 269 ? 1.353 -14.055 -21.688 1 53.91 269 PHE B O 1
ATOM 4063 N N . SER B 1 270 ? 0.254 -14.516 -20.031 1 49.88 270 SER B N 1
ATOM 4064 C CA . SER B 1 270 ? 0.947 -15.797 -20.172 1 49.88 270 SER B CA 1
ATOM 4065 C C . SER B 1 270 ? 0.695 -16.422 -21.531 1 49.88 270 SER B C 1
ATOM 4067 O O . SER B 1 270 ? -0.454 -16.656 -21.906 1 49.88 270 SER B O 1
ATOM 4069 N N . PRO B 1 271 ? 1.711 -16.422 -22.484 1 40.66 271 PRO B N 1
ATOM 4070 C CA . PRO B 1 271 ? 1.713 -16.875 -23.875 1 40.66 271 PRO B CA 1
ATOM 4071 C C . PRO B 1 271 ? 1.008 -18.219 -24.062 1 40.66 271 PRO B C 1
ATOM 4073 O O . PRO B 1 271 ? 0.574 -18.547 -25.172 1 40.66 271 PRO B O 1
ATOM 4076 N N . ASP B 1 272 ? 1.23 -19.234 -23.203 1 38 272 ASP B N 1
ATOM 4077 C CA . ASP B 1 272 ? 0.78 -20.531 -23.672 1 38 272 ASP B CA 1
ATOM 4078 C C . ASP B 1 272 ? -0.713 -20.516 -24 1 38 272 ASP B C 1
ATOM 4080 O O . ASP B 1 272 ? -1.311 -21.562 -24.25 1 38 272 ASP B O 1
ATOM 4084 N N . ALA B 1 273 ? -1.332 -19.406 -23.844 1 37.53 273 ALA B N 1
ATOM 4085 C CA . ALA B 1 273 ? -2.721 -19.344 -24.297 1 37.53 273 ALA B CA 1
ATOM 4086 C C . ALA B 1 273 ? -2.803 -19.375 -25.828 1 37.53 273 ALA B C 1
ATOM 4088 O O . ALA B 1 273 ? -3.871 -19.141 -26.406 1 37.53 273 ALA B O 1
ATOM 4089 N N . LEU B 1 274 ? -1.711 -19.312 -26.5 1 34.28 274 LEU B N 1
ATOM 4090 C CA . LEU B 1 274 ? -1.847 -19.484 -27.953 1 34.28 274 LEU B CA 1
ATOM 4091 C C . LEU B 1 274 ? -2.436 -20.844 -28.281 1 34.28 274 LEU B C 1
ATOM 4093 O O . LEU B 1 274 ? -1.782 -21.875 -28.078 1 34.28 274 LEU B O 1
ATOM 4097 N N . THR B 1 275 ? -3.707 -21 -28 1 33.47 275 THR B N 1
ATOM 4098 C CA . THR B 1 275 ? -4.504 -22.109 -28.531 1 33.47 275 THR B CA 1
ATOM 4099 C C . THR B 1 275 ? -4.164 -22.359 -29.984 1 33.47 275 THR B C 1
ATOM 4101 O O . THR B 1 275 ? -4.23 -21.438 -30.812 1 33.47 275 THR B O 1
ATOM 4104 N N . PRO B 1 276 ? -3.445 -23.422 -30.281 1 31.88 276 PRO B N 1
ATOM 4105 C CA . PRO B 1 276 ? -3.379 -23.875 -31.672 1 31.88 276 PRO B CA 1
ATOM 4106 C C . PRO B 1 276 ? -4.75 -23.938 -32.344 1 31.88 276 PRO B C 1
ATOM 4108 O O . PRO B 1 276 ? -5.719 -24.406 -31.719 1 31.88 276 PRO B O 1
ATOM 4111 N N . GLN B 1 277 ? -5.09 -22.922 -33 1 29.84 277 GLN B N 1
ATOM 4112 C CA . GLN B 1 277 ? -6.242 -23.031 -33.906 1 29.84 277 GLN B CA 1
ATOM 4113 C C . GLN B 1 277 ? -6.254 -24.359 -34.625 1 29.84 277 GLN B C 1
ATOM 4115 O O . GLN B 1 277 ? -5.27 -24.734 -35.281 1 29.84 277 GLN B O 1
ATOM 4120 N N . ARG B 1 278 ? -6.895 -25.359 -34.156 1 28.92 278 ARG B N 1
ATOM 4121 C CA . ARG B 1 278 ? -7.223 -26.531 -34.969 1 28.92 278 ARG B CA 1
ATOM 4122 C C . ARG B 1 278 ? -7.621 -26.125 -36.375 1 28.92 278 ARG B C 1
ATOM 4124 O O . ARG B 1 278 ? -8.547 -25.328 -36.562 1 28.92 278 ARG B O 1
ATOM 4131 N N . THR B 1 279 ? -6.707 -26.016 -37.344 1 29.61 279 THR B N 1
ATOM 4132 C CA . THR B 1 279 ? -7.133 -26.172 -38.75 1 29.61 279 THR B CA 1
ATOM 4133 C C . THR B 1 279 ? -8.094 -27.344 -38.875 1 29.61 279 THR B C 1
ATOM 4135 O O . THR B 1 279 ? -7.797 -28.453 -38.438 1 29.61 279 THR B O 1
ATOM 4138 N N . PRO B 1 280 ? -9.242 -26.984 -39.469 1 30.17 280 PRO B N 1
ATOM 4139 C CA . PRO B 1 280 ? -10.016 -28.141 -39.906 1 30.17 280 PRO B CA 1
ATOM 4140 C C . PRO B 1 280 ? -9.211 -29.078 -40.812 1 30.17 280 PRO B C 1
ATOM 4142 O O . PRO B 1 280 ? -8.289 -28.641 -41.5 1 30.17 280 PRO B O 1
#

Radius of gyration: 30.55 Å; Cα contacts (8 Å, |Δi|>4): 1076; chains: 2; bounding box: 64×105×69 Å

InterPro domains:
  IPR003777 XdhC- CoxI [PF02625] (12-71)
  IPR014308 Xanthine dehydrogenase accessory protein XdhC [TIGR02964] (18-260)
  IPR027051 XdhC Rossmann domain [PF13478] (110-259)
  IPR052698 Molybdenum Cofactor Utilization and Processing [PTHR30388] (1-267)

Sequence (560 aa):
MHWLDAVQALSARGEAGVLVTVAAVRGHAPREAGAKMVVSSRETWDSVGGGNLEATAVERARALLACGATSPELLTLRLTDRAANAYSRQCCGGEVTLLLEPLETVRPHLALFGAGHVGLALAKILRTLPVNLHLIDSRAASLVPERLAGLTGGAARLHVRHAPVPELALAELPAGSHLVILTHDHAEDAALCDAALRRPDLGFIGLIGSRVKWRRFREQLRVVGHTEADLARITTPIGIPGIRGKSPAVIAISVAAQLVQVLEAAATFSPDALTPQRTPMHWLDAVQALSARGEAGVLVTVAAVRGHAPREAGAKMVVSSRETWDSVGGGNLEATAVERARALLACGATSPELLTLRLTDRAANAYSRQCCGGEVTLLLEPLETVRPHLALFGAGHVGLALAKILRTLPVNLHLIDSRAASLVPERLAGLTGGAARLHVRHAPVPELALAELPAGSHLVILTHDHAEDAALCDAALRRPDLGFIGLIGSRVKWRRFREQLRVVGHTEADLARITTPIGIPGIRGKSPAVIAISVAAQLVQVLEAAATFSPDALTPQRTP

Solvent-accessible surface area (backbone atoms only — not comparable to full-atom values): 29744 Å² total; per-residue (Å²): 109,55,39,67,56,49,53,52,50,28,37,76,67,45,35,58,36,22,41,35,29,31,66,40,66,40,78,51,62,81,45,57,62,70,32,41,22,31,34,37,90,86,48,74,29,59,56,59,50,48,66,70,64,40,53,50,50,48,52,51,42,40,51,37,58,46,36,53,47,72,64,66,44,79,47,74,45,74,39,55,55,73,68,72,64,87,77,66,87,45,64,41,75,11,38,41,32,32,37,41,31,44,44,86,22,53,49,58,41,41,35,35,38,18,45,47,69,41,35,45,44,29,45,54,57,54,22,53,37,69,28,34,35,34,45,30,24,56,50,63,82,50,66,35,66,82,73,49,56,77,55,66,90,43,53,26,50,78,43,80,42,77,25,81,54,54,52,60,57,60,72,67,52,62,81,52,26,27,38,38,40,47,50,98,40,70,68,58,44,49,51,40,50,54,53,50,64,72,40,80,56,44,48,55,35,31,30,63,54,47,71,68,57,47,55,55,45,49,55,58,43,40,72,75,66,49,48,71,72,53,54,67,54,50,40,66,49,56,42,42,88,74,62,80,63,80,48,39,52,52,41,19,39,26,34,50,35,39,48,51,30,50,54,53,55,56,59,72,58,48,65,59,44,66,68,75,72,76,74,129,109,54,39,66,55,47,53,50,50,26,38,75,68,45,34,58,33,22,41,35,29,32,67,40,68,41,77,51,62,81,45,58,62,71,30,42,21,32,35,36,91,85,50,73,29,60,56,59,50,48,66,71,63,40,52,50,48,47,53,51,42,40,50,36,58,49,35,55,47,72,64,66,44,80,46,75,45,72,40,57,54,72,67,71,65,87,77,64,89,48,63,43,78,10,37,39,31,32,35,41,32,46,45,86,21,53,48,57,41,40,36,34,36,19,46,48,67,40,36,45,43,29,45,54,58,54,21,53,37,70,28,35,36,34,44,30,25,57,48,62,83,50,65,35,67,83,72,49,57,76,53,66,88,44,53,26,49,77,43,78,42,78,26,80,54,53,52,61,57,60,71,66,51,62,82,50,28,26,36,38,41,48,50,98,40,69,68,58,45,48,51,41,50,55,53,48,65,73,41,80,55,46,49,54,36,30,32,63,56,48,70,67,57,45,55,55,45,50,55,57,43,39,73,75,65,48,47,70,74,53,54,66,55,50,40,67,50,54,42,43,88,76,61,80,63,81,48,38,50,52,42,17,39,27,34,50,36,40,49,52,32,50,54,53,54,55,60,71,60,48,63,58,48,66,65,77,72,78,72,130

Organism: Deinococcus geothermalis (strain DSM 11300 / CIP 105573 / AG-3a) (NCBI:txid319795)

pLDDT: mean 88.04, std 16.12, range [28.3, 98.69]